Protein AF-A0A7X0J2Y6-F1 (afdb_monomer)

Radius of gyration: 24.92 Å; Cα contacts (8 Å, |Δi|>4): 1027; chains: 1; bounding box: 57×69×86 Å

Mean predicted aligned error: 6.23 Å

InterPro domains:
  IPR011990 Tetratricopeptide-like helical domain superfamily [SSF48452] (20-523)
  IPR041662 SusD-like 2 [PF12771] (30-466)

pLDDT: mean 92.29, std 13.32, range [32.62, 99.0]

Solvent-accessible surface area (backbone atoms only — not comparable to full-atom values): 27167 Å² total; per-residue (Å²): 135,73,72,65,61,59,56,56,54,56,56,60,62,69,68,72,72,74,69,81,86,70,76,82,84,83,74,85,51,93,87,52,73,96,63,63,55,38,47,72,52,40,40,63,29,50,54,23,55,36,46,15,46,57,63,22,25,65,47,41,12,18,61,49,38,58,25,20,33,56,48,56,72,35,52,39,23,11,49,42,79,67,86,97,39,58,75,66,19,39,43,55,44,22,37,59,56,40,38,38,59,51,40,54,49,28,37,59,40,17,63,79,68,67,38,32,45,60,41,10,50,41,26,35,54,49,18,52,33,40,49,57,45,37,69,37,42,25,56,46,62,56,90,62,52,83,48,86,91,66,75,68,60,62,65,36,57,42,70,57,44,56,53,46,23,54,52,26,29,54,51,13,48,52,27,34,51,48,34,30,70,72,72,73,44,58,61,37,76,69,48,32,71,18,34,55,59,59,54,19,32,46,62,48,52,47,15,50,36,24,44,51,51,20,50,60,44,51,55,29,62,48,27,89,82,47,50,42,67,56,20,37,52,22,34,76,57,23,50,89,41,56,76,47,33,44,31,30,58,9,70,39,84,47,58,94,42,26,19,62,66,3,45,57,53,62,70,49,82,70,37,25,44,8,32,47,49,48,33,54,35,21,28,22,51,62,63,68,42,95,59,82,35,79,80,54,32,78,56,36,78,48,68,46,36,50,14,77,75,66,51,75,57,38,21,55,37,23,61,8,39,90,35,66,88,40,80,51,62,20,61,23,31,56,44,61,48,58,76,88,57,82,55,58,61,91,55,90,37,41,62,68,21,20,29,23,13,37,35,60,76,49,48,30,22,56,42,23,32,52,31,12,51,30,24,44,77,71,65,40,34,65,62,10,40,54,24,36,53,50,13,54,52,38,31,50,48,43,68,17,18,46,33,36,36,91,36,62,48,38,83,70,59,71,57,48,73,64,53,52,51,53,32,61,76,26,76,74,34,72,90,46,41,90,70,58,48,70,31,60,47,52,50,54,39,45,64,60,28,68,86,58,32,22,64,58,46,36,46,54,38,51,57,55,68,64,41,54,84,45,47,58,72,65,67,89,44,67,62,30,76,56,38,75,88,44,65,57,48,35,46,64,74,32,29,76,63,35,74,69,56,24,45,72,43,38,50,75,75,47,59,76,45,81,42,41,32,38,46,77,43,64,51,49,38,101

Sequence (526 aa):
MKKIKYSLIAILALFSVSSCKKYIDVNTNPNAPTVADASTLLPPMQAGMARGVWYDSRYIGQYAQVWGSPAANNVWDQEGYSPGTDTNGEMWRTVYFSLGQNVNLMWQSALSKKAWDYVGVGHAMRAWGWQNGGDLYNNMVVKQAFEPGRLTFDYDSPDYVYAEVVKECQLALNYLNLAIQTDQLNVSTNLAKGDYIYYGDRTKWIKFVYAILAQNALHQSNKAAFSADNVKKYVDSSFVSNADNASVQCNGSQSGDSNFWGPSRNNLGSFRQSDYMVRLLDGRIFTGSAVQNTNLDPRLPYLLAASKDGVYRGVIGANGDPNSTNANTSIPYLFGAGITTNPAAGTPQKYIFNDNSRGILMTYAELQFFKAEALFKKGDLPGAYSAYINGISGSIDFVSNPPAGTALTGSQNNISAAARAAYLAGPCVRQSAAQLQLSDILQQKFISLFVWGSFEAWADERRYSYDPTIFQGFQVPSLYPDNAGKQVYLVRPRYNSEYIWNVPSLQAIGAMAPDYHTKKPWFILP

Nearest PDB structures (foldseek):
  4q69-assembly1_B  TM=8.162E-01  e=4.406E-15  Bacteroides thetaiotaomicron VPI-5482
  5fq4-assembly1_A  TM=7.726E-01  e=3.016E-14  Bacteroides thetaiotaomicron
  5fq6-assembly1_L  TM=7.464E-01  e=3.497E-14  Bacteroides thetaiotaomicron
  4puc-assembly1_A  TM=6.764E-01  e=3.016E-14  Bacteroides uniformis ATCC 8492
  3cgh-assembly1_A  TM=6.998E-01  e=2.683E-12  Bacteroides thetaiotaomicron VPI-5482

Foldseek 3Di:
DPVVVVVVVVVVVVPPPPDPPCPDPPPPPVPDPPADELLVLQQQLQVLLLQLLQQLLLLLCLLLQLWHFLAFPDQSLQLHDDPPALRNFSLVCSQQPSLFVSLVSSCVNCVVVVVLLSVLLSLLSNLLSLLLCCQFAVWDFDPCRPPPPDQATFTDGSVVSLVSSVVSLVSSLVSLVVNCVVPVDQADCSNLSRDQFQSRRSLLSNQSSLVSQLSSLLLLVQPPPRALVSNVVSLVSHDPALQSFGWGWAQLPACVRFDCLALRNPPQLRIFRAQLLQCLQQCCQLQVDPDGHNLQHLLDVQQAEAAQCRHADGHARNGRFPCLVPSRHTTPTRQHDGNPDRDDRPPDTGAQHHRFFTSGDGGSLLSLLSSLLSCVSVVVLQRNLVSLLVSLVRLVQCNLWGAGHSGSTHDNNSADPVSSVSNCVGSLHDPGSVPDDLLSSLSSSSNSCNPRNSSVSLSVCLLVVVPCVNSPPRDNDNHDVLLVPARFRHDQHRCVSPVPRHPVSCVVVPSPRSNNRRDHRPSSHD

Organism: NCBI:txid188932

Secondary structure (DSSP, 8-state):
--SHHHHHHHHHHTSS------SS-----TTS-SS--HHHHHHHHHHHHHHHHHHHHHHHHHHTTSEE-SSTT-TTTTT---TTS-TT-HHHHIIIIIIIHHHHHHHHHHHHTT-HHHHHHHHHHHHHHHHHHHHHHSSB--TTTT-TT--S-PPBPHHHHHHHHHHHHHHHHHHHHHHHHHH--SB-TTGGGT-TTTTTBHHHHHHHHHHHHHHHHHHTTTSTT--HHHHHHHHHTS-SSGGG-EEE----SSGGGS-TTSGGG--STT-EEBHHHHHHHTSHHHH--SS--TTS-TTHHHH----TTS----B-GGG--TTTT-TTTSPPPTTSS-SSSPPPTT---STT-STTB-EEEE-HHHHHHHHHHHHHHHT-HHHHHHHHHHHHHHHHHHHHS--BTTBSS-----S-HHHHHHHHTSTTS-SSGGG--HHHHHHHHHHHTTTTTHHHHHHHHHHTTT-TTTSTT----PPPGGGTTPPP--PPPPIIIIIHH-HHHHHHTTTTSTTGGGSPPGGG--

Structure (mmCIF, N/CA/C/O backbone):
data_AF-A0A7X0J2Y6-F1
#
_entry.id   AF-A0A7X0J2Y6-F1
#
loop_
_atom_site.group_PDB
_atom_site.id
_atom_site.type_symbol
_atom_site.label_atom_id
_atom_site.label_alt_id
_atom_site.label_comp_id
_atom_site.label_asym_id
_atom_site.label_entity_id
_atom_site.label_seq_id
_atom_site.pdbx_PDB_ins_code
_atom_site.Cartn_x
_atom_site.Cartn_y
_atom_site.Cartn_z
_atom_site.occupancy
_atom_site.B_iso_or_equiv
_atom_site.auth_seq_id
_atom_site.auth_comp_id
_atom_site.auth_asym_id
_atom_site.auth_atom_id
_atom_site.pdbx_PDB_model_num
ATOM 1 N N . MET A 1 1 ? 26.916 -46.377 60.639 1.00 52.78 1 MET A N 1
ATOM 2 C CA . MET A 1 1 ? 26.988 -45.257 59.661 1.00 52.78 1 MET A CA 1
ATOM 3 C C . MET A 1 1 ? 26.239 -45.498 58.330 1.00 52.78 1 MET A C 1
ATOM 5 O O . MET A 1 1 ? 26.521 -44.811 57.356 1.00 52.78 1 MET A O 1
ATOM 9 N N . LYS A 1 2 ? 25.246 -46.407 58.257 1.00 41.72 2 LYS A N 1
ATOM 10 C CA . LYS A 1 2 ? 24.391 -46.581 57.056 1.00 41.72 2 LYS A CA 1
ATOM 11 C C . LYS A 1 2 ? 22.951 -46.058 57.218 1.00 41.72 2 LYS A C 1
ATOM 13 O O . LYS A 1 2 ? 22.301 -45.816 56.216 1.00 41.72 2 LYS A O 1
ATOM 18 N N . LYS A 1 3 ? 22.475 -45.800 58.446 1.00 47.25 3 LYS A N 1
ATOM 19 C CA . LYS A 1 3 ? 21.105 -45.302 58.701 1.00 47.25 3 LYS A CA 1
ATOM 20 C C . LYS A 1 3 ? 20.959 -43.769 58.695 1.00 47.25 3 LYS A C 1
ATOM 22 O O . LYS A 1 3 ? 19.868 -43.281 58.461 1.00 47.25 3 LYS A O 1
ATOM 27 N N . ILE A 1 4 ? 22.054 -43.014 58.839 1.00 51.50 4 ILE A N 1
ATOM 28 C CA . ILE A 1 4 ? 22.049 -41.534 58.775 1.00 51.50 4 ILE A CA 1
ATOM 29 C C . ILE A 1 4 ? 21.986 -41.025 57.318 1.00 51.50 4 ILE A C 1
ATOM 31 O O . ILE A 1 4 ? 21.463 -39.947 57.055 1.00 51.50 4 ILE A O 1
ATOM 35 N N . LYS A 1 5 ? 22.443 -41.830 56.344 1.00 46.38 5 LYS A N 1
ATOM 36 C CA . LYS A 1 5 ? 22.439 -41.457 54.918 1.00 46.38 5 LYS A CA 1
ATOM 37 C C . LYS A 1 5 ? 21.033 -41.436 54.298 1.00 46.38 5 LYS A C 1
ATOM 39 O O . LYS A 1 5 ? 20.788 -40.628 53.413 1.00 46.38 5 LYS A O 1
ATOM 44 N N . TYR A 1 6 ? 20.104 -42.260 54.787 1.00 49.44 6 TYR A N 1
ATOM 45 C CA . TYR A 1 6 ? 18.726 -42.291 54.277 1.00 49.44 6 TYR A CA 1
ATOM 46 C C . TYR A 1 6 ? 17.844 -41.177 54.862 1.00 49.44 6 TYR A C 1
ATOM 48 O O . TYR A 1 6 ? 16.939 -40.701 54.184 1.00 49.44 6 TYR A O 1
ATOM 56 N N . SER A 1 7 ? 18.153 -40.693 56.069 1.00 51.97 7 SER A N 1
ATOM 57 C CA . SER A 1 7 ? 17.441 -39.564 56.681 1.00 51.97 7 SER A CA 1
ATOM 58 C C . SER A 1 7 ? 17.819 -38.216 56.054 1.00 51.97 7 SER A C 1
ATOM 60 O O . SER A 1 7 ? 16.954 -37.362 55.904 1.00 51.97 7 SER A O 1
ATOM 62 N N . LEU A 1 8 ? 19.070 -38.036 55.605 1.00 51.62 8 LEU A N 1
ATOM 63 C CA . LEU A 1 8 ? 19.476 -36.820 54.884 1.00 51.62 8 LEU A CA 1
ATOM 64 C C . LEU A 1 8 ? 18.914 -36.745 53.453 1.00 51.62 8 LEU A C 1
ATOM 66 O O . LEU A 1 8 ? 18.603 -35.654 52.989 1.00 51.62 8 LEU A O 1
ATOM 70 N N . ILE A 1 9 ? 18.729 -37.882 52.771 1.00 52.62 9 ILE A N 1
ATOM 71 C CA . ILE A 1 9 ? 18.155 -37.924 51.411 1.00 52.62 9 ILE A CA 1
ATOM 72 C C . ILE A 1 9 ? 16.632 -37.699 51.439 1.00 52.62 9 ILE A C 1
ATOM 74 O O . ILE A 1 9 ? 16.099 -37.028 50.558 1.00 52.62 9 ILE A O 1
ATOM 78 N N . ALA A 1 10 ? 15.934 -38.165 52.481 1.00 51.97 10 ALA A N 1
ATOM 79 C CA . ALA A 1 10 ? 14.503 -37.905 52.660 1.00 51.97 10 ALA A CA 1
ATOM 80 C C . ALA A 1 10 ? 14.198 -36.438 53.033 1.00 51.97 10 ALA A C 1
ATOM 82 O O . ALA A 1 10 ? 13.186 -35.895 52.599 1.00 51.97 10 ALA A O 1
ATOM 83 N N . ILE A 1 11 ? 15.089 -35.772 53.780 1.00 52.62 11 ILE A N 1
ATOM 84 C CA . ILE A 1 11 ? 14.939 -34.351 54.136 1.00 52.62 11 ILE A CA 1
ATOM 85 C C . ILE A 1 11 ? 15.273 -33.435 52.945 1.00 52.62 11 ILE A C 1
ATOM 87 O O . ILE A 1 11 ? 14.610 -32.417 52.769 1.00 52.62 11 ILE A O 1
ATOM 91 N N . LEU A 1 12 ? 16.209 -33.813 52.063 1.00 46.72 12 LEU A N 1
ATOM 92 C CA . LEU A 1 12 ? 16.490 -33.056 50.830 1.00 46.72 12 LEU A CA 1
ATOM 93 C C . LEU A 1 12 ? 15.358 -33.162 49.783 1.00 46.72 12 LEU A C 1
ATOM 95 O O . LEU A 1 12 ? 15.134 -32.227 49.015 1.00 46.72 12 LEU A O 1
ATOM 99 N N . ALA A 1 13 ? 14.612 -34.274 49.775 1.00 48.09 13 ALA A N 1
ATOM 100 C CA . ALA A 1 13 ? 13.458 -34.484 48.894 1.00 48.09 13 ALA A CA 1
ATOM 101 C C . ALA A 1 13 ? 12.186 -33.732 49.346 1.00 48.09 13 ALA A C 1
ATOM 103 O O . ALA A 1 13 ? 11.275 -33.525 48.550 1.00 48.09 13 ALA A O 1
ATOM 104 N N . LEU A 1 14 ? 12.126 -33.274 50.604 1.00 44.53 14 LEU A N 1
ATOM 105 C CA . LEU A 1 14 ? 10.998 -32.495 51.137 1.00 44.53 14 LEU A CA 1
ATOM 106 C C . LEU A 1 14 ? 11.099 -30.985 50.852 1.00 44.53 14 LEU A C 1
ATOM 108 O O . LEU A 1 14 ? 10.106 -30.277 50.992 1.00 44.53 14 LEU A O 1
ATOM 112 N N . PHE A 1 15 ? 12.254 -30.492 50.385 1.00 44.38 15 PHE A N 1
ATOM 113 C CA . PHE A 1 15 ? 12.441 -29.089 49.980 1.00 44.38 15 PHE A CA 1
ATOM 114 C C . PHE A 1 15 ? 12.341 -28.848 48.463 1.00 44.38 15 PHE A C 1
ATOM 116 O O . PHE A 1 15 ? 12.446 -27.708 48.021 1.00 44.38 15 PHE A O 1
ATOM 123 N N . SER A 1 16 ? 12.097 -29.884 47.652 1.00 42.03 16 SER A N 1
ATOM 124 C CA . SER A 1 16 ? 12.009 -29.778 46.181 1.00 42.03 16 SER A CA 1
ATOM 125 C C . SER A 1 16 ? 10.582 -29.588 45.640 1.00 42.03 16 SER A C 1
ATOM 127 O O . SER A 1 16 ? 10.378 -29.580 44.430 1.00 42.03 16 SER A O 1
ATOM 129 N N . VAL A 1 17 ? 9.593 -29.376 46.517 1.00 44.88 17 VAL A N 1
ATOM 130 C CA . VAL A 1 17 ? 8.183 -29.134 46.149 1.00 44.88 17 VAL A CA 1
ATOM 131 C C . VAL A 1 17 ? 7.677 -27.747 46.567 1.00 44.88 17 VAL A C 1
ATOM 133 O O . VAL A 1 17 ? 6.490 -27.562 46.824 1.00 44.88 17 VAL A O 1
ATOM 136 N N . SER A 1 18 ? 8.532 -26.718 46.551 1.00 41.94 18 SER A N 1
ATOM 137 C CA . SER A 1 18 ? 8.041 -25.359 46.284 1.00 41.94 18 SER A CA 1
ATOM 138 C C . SER A 1 18 ? 7.968 -25.162 44.770 1.00 41.94 18 SER A C 1
ATOM 140 O O . SER A 1 18 ? 8.819 -24.571 44.113 1.00 41.94 18 SER A O 1
ATOM 142 N N . SER A 1 19 ? 6.899 -25.715 44.197 1.00 35.47 19 SER A N 1
ATOM 143 C CA . SER A 1 19 ? 6.358 -25.241 42.928 1.00 35.47 19 SER A CA 1
ATOM 144 C C . SER A 1 19 ? 6.386 -23.712 42.940 1.00 35.47 19 SER A C 1
ATOM 146 O O . SER A 1 19 ? 5.869 -23.093 43.875 1.00 35.47 19 SER A O 1
ATOM 148 N N . CYS A 1 20 ? 7.000 -23.109 41.922 1.00 39.91 20 CYS A N 1
ATOM 149 C CA . CYS A 1 20 ? 6.904 -21.687 41.629 1.00 39.91 20 CYS A CA 1
ATOM 150 C C . CYS A 1 20 ? 5.439 -21.313 41.325 1.00 39.91 20 CYS A C 1
ATOM 152 O O . CYS A 1 20 ? 5.091 -20.981 40.199 1.00 39.91 20 CYS A O 1
ATOM 154 N N . LYS A 1 21 ? 4.571 -21.313 42.343 1.00 35.03 21 LYS A N 1
ATOM 155 C CA . LYS A 1 21 ? 3.241 -20.686 42.345 1.00 35.03 21 LYS A CA 1
ATOM 156 C C . LYS A 1 21 ? 3.339 -19.174 42.583 1.00 35.03 21 LYS A C 1
ATOM 158 O O . LYS A 1 21 ? 2.494 -18.577 43.235 1.00 35.03 21 LYS A O 1
ATOM 163 N N . LYS A 1 22 ? 4.394 -18.551 42.061 1.00 32.62 22 LYS A N 1
ATOM 164 C CA . LYS A 1 22 ? 4.496 -17.100 41.882 1.00 32.62 22 LYS A CA 1
ATOM 165 C C . LYS A 1 22 ? 4.815 -16.831 40.419 1.00 32.62 22 LYS A C 1
ATOM 167 O O . LYS A 1 22 ? 5.861 -16.290 40.079 1.00 32.62 22 LYS A O 1
ATOM 172 N N . TYR A 1 23 ? 3.917 -17.275 39.547 1.00 37.62 23 TYR A N 1
ATOM 173 C CA . TYR A 1 23 ? 3.853 -16.741 38.199 1.00 37.62 23 TYR A CA 1
ATOM 174 C C . TYR A 1 23 ? 3.251 -15.337 38.327 1.00 37.62 23 TYR A C 1
ATOM 176 O O . TYR A 1 23 ? 2.065 -15.207 38.591 1.00 37.62 23 TYR A O 1
ATOM 184 N N . ILE A 1 24 ? 4.121 -14.322 38.272 1.00 37.56 24 ILE A N 1
ATOM 185 C CA . ILE A 1 24 ? 3.832 -12.903 37.998 1.00 37.56 24 ILE A CA 1
ATOM 186 C C . ILE A 1 24 ? 2.554 -12.377 38.675 1.00 37.56 24 ILE A C 1
ATOM 188 O O . ILE A 1 24 ? 1.547 -12.118 38.032 1.00 37.56 24 ILE A O 1
ATOM 192 N N . ASP A 1 25 ? 2.642 -12.147 39.982 1.00 38.62 25 ASP A N 1
ATOM 193 C CA . ASP A 1 25 ? 1.715 -11.274 40.720 1.00 38.62 25 ASP A CA 1
ATOM 194 C C . ASP A 1 25 ? 2.497 -10.049 41.237 1.00 38.62 25 ASP A C 1
ATOM 196 O O . ASP A 1 25 ? 2.452 -9.666 42.402 1.00 38.62 25 ASP A O 1
ATOM 200 N N . VAL A 1 26 ? 3.358 -9.501 40.366 1.00 40.06 26 VAL A N 1
ATOM 201 C CA . VAL A 1 26 ? 4.330 -8.434 40.685 1.00 40.06 26 VAL A CA 1
ATOM 202 C C . VAL A 1 26 ? 4.000 -7.144 39.931 1.00 40.06 26 VAL A C 1
ATOM 204 O O . VAL A 1 26 ? 4.897 -6.388 39.583 1.00 40.06 26 VAL A O 1
ATOM 207 N N . ASN A 1 27 ? 2.727 -6.875 39.618 1.00 43.22 27 ASN A N 1
ATOM 208 C CA . ASN A 1 27 ? 2.397 -5.601 38.969 1.00 43.22 27 ASN A CA 1
ATOM 209 C C . ASN A 1 27 ? 1.016 -5.008 39.271 1.00 43.22 27 ASN A C 1
ATOM 211 O O . ASN A 1 27 ? 0.510 -4.206 38.492 1.00 43.22 27 ASN A O 1
ATOM 215 N N . THR A 1 28 ? 0.429 -5.290 40.432 1.00 40.78 28 THR A N 1
ATOM 216 C CA . THR A 1 28 ? -0.549 -4.361 41.020 1.00 40.78 28 THR A CA 1
ATOM 217 C C . THR A 1 28 ? 0.212 -3.258 41.749 1.00 40.78 28 THR A C 1
ATOM 219 O O . THR A 1 28 ? 0.339 -3.245 42.969 1.00 40.78 28 THR A O 1
ATOM 222 N N . ASN A 1 29 ? 0.782 -2.331 40.972 1.00 40.91 29 ASN A N 1
ATOM 223 C CA . ASN A 1 29 ? 1.292 -1.073 41.506 1.00 40.91 29 ASN A CA 1
ATOM 224 C C . ASN A 1 29 ? 0.098 -0.307 42.119 1.00 40.91 29 ASN A C 1
ATOM 226 O O . ASN A 1 29 ? -0.796 0.075 41.363 1.00 40.91 29 ASN A O 1
ATOM 230 N N . PRO A 1 30 ? 0.064 -0.051 43.442 1.00 45.06 30 PRO A N 1
ATOM 231 C CA . PRO A 1 30 ? -1.056 0.637 44.094 1.00 45.06 30 PRO A CA 1
ATOM 232 C C . PRO A 1 30 ? -1.270 2.073 43.588 1.00 45.06 30 PRO A C 1
ATOM 234 O O . PRO A 1 30 ? -2.319 2.659 43.837 1.00 45.06 30 PRO A O 1
ATOM 237 N N . ASN A 1 31 ? -0.280 2.629 42.877 1.00 46.75 31 ASN A N 1
ATOM 238 C CA . ASN A 1 31 ? -0.288 3.975 42.308 1.00 46.75 31 ASN A CA 1
ATOM 239 C C . ASN A 1 31 ? -0.466 3.991 40.776 1.00 46.75 31 ASN A C 1
ATOM 241 O O . ASN A 1 31 ? -0.465 5.070 40.183 1.00 46.75 31 ASN A O 1
ATOM 245 N N . ALA A 1 32 ? -0.590 2.834 40.115 1.00 38.78 32 ALA A N 1
ATOM 246 C CA . ALA A 1 32 ? -0.918 2.773 38.691 1.00 38.78 32 ALA A CA 1
ATOM 247 C C . ALA A 1 32 ? -2.442 2.660 38.517 1.00 38.78 32 ALA A C 1
ATOM 249 O O . ALA A 1 32 ? -3.075 1.902 39.255 1.00 38.78 32 ALA A O 1
ATOM 250 N N . PRO A 1 33 ? -3.056 3.360 37.545 1.00 45.88 33 PRO A N 1
ATOM 251 C CA . PRO A 1 33 ? -4.452 3.121 37.204 1.00 45.88 33 PRO A CA 1
ATOM 252 C C . PRO A 1 33 ? -4.642 1.632 36.897 1.00 45.88 33 PRO A C 1
ATOM 254 O O . PRO A 1 33 ? -3.936 1.082 36.053 1.00 45.88 33 PRO A O 1
ATOM 257 N N . THR A 1 34 ? -5.597 0.977 37.556 1.00 58.34 34 THR A N 1
ATOM 258 C CA . THR A 1 34 ? -5.927 -0.438 37.307 1.00 58.34 34 THR A CA 1
ATOM 259 C C . THR A 1 34 ? -6.457 -0.680 35.887 1.00 58.34 34 THR A C 1
ATOM 261 O O . THR A 1 34 ? -6.476 -1.818 35.427 1.00 58.34 34 THR A O 1
ATOM 264 N N . VAL A 1 35 ? -6.836 0.389 35.174 1.00 63.00 35 VAL A N 1
ATOM 265 C CA . VAL A 1 35 ? -7.215 0.403 33.757 1.00 63.00 35 VAL A CA 1
ATOM 266 C C . VAL A 1 35 ? -6.505 1.574 33.074 1.00 63.00 35 VAL A C 1
ATOM 268 O O . VAL A 1 35 ? -6.701 2.729 33.458 1.00 63.00 35 VAL A O 1
ATOM 271 N N . ALA A 1 36 ? -5.685 1.291 32.059 1.00 77.00 36 ALA A N 1
ATOM 272 C CA . ALA A 1 36 ? -5.058 2.331 31.248 1.00 77.00 36 ALA A CA 1
ATOM 273 C C . ALA A 1 36 ? -6.122 3.147 30.487 1.00 77.00 36 ALA A C 1
ATOM 275 O O . ALA A 1 36 ? -7.153 2.625 30.047 1.00 77.00 36 ALA A O 1
ATOM 276 N N . ASP A 1 37 ? -5.901 4.453 30.352 1.00 86.25 37 ASP A N 1
ATOM 277 C CA . ASP A 1 37 ? -6.816 5.309 29.604 1.00 86.25 37 ASP A CA 1
ATOM 278 C C . ASP A 1 37 ? -6.745 5.002 28.099 1.00 86.25 37 ASP A C 1
ATOM 280 O O . ASP A 1 37 ? -5.675 4.724 27.560 1.00 86.25 37 ASP A O 1
ATOM 284 N N . ALA A 1 38 ? -7.879 5.062 27.398 1.00 89.12 38 ALA A N 1
ATOM 285 C CA . ALA A 1 38 ? -7.908 4.804 25.959 1.00 89.12 38 ALA A CA 1
ATOM 286 C C . ALA A 1 38 ? -6.964 5.743 25.176 1.00 89.12 38 ALA A C 1
ATOM 288 O O . ALA A 1 38 ? -6.303 5.304 24.233 1.00 89.12 38 ALA A O 1
ATOM 289 N N . SER A 1 39 ? -6.822 6.999 25.621 1.00 90.75 39 SER A N 1
ATOM 290 C CA . SER A 1 39 ? -5.925 7.981 25.000 1.00 90.75 39 SER A CA 1
ATOM 291 C C . SER A 1 39 ? -4.442 7.638 25.133 1.00 90.75 39 SER A C 1
ATOM 293 O O . SER A 1 39 ? -3.657 8.037 24.277 1.00 90.75 39 SER A O 1
ATOM 295 N N . THR A 1 40 ? -4.041 6.874 26.155 1.00 92.38 40 THR A N 1
ATOM 296 C CA . THR A 1 40 ? -2.641 6.457 26.333 1.00 92.38 40 THR A CA 1
ATOM 297 C C . THR A 1 40 ? -2.325 5.151 25.609 1.00 92.38 40 THR A C 1
ATOM 299 O O . THR A 1 40 ? -1.171 4.912 25.254 1.00 92.38 40 THR A O 1
ATOM 302 N N . LEU A 1 41 ? -3.339 4.320 25.354 1.00 94.31 41 LEU A N 1
ATOM 303 C CA . LEU A 1 41 ? -3.197 3.067 24.611 1.00 94.31 41 LEU A CA 1
ATOM 304 C C . LEU A 1 41 ? -3.148 3.281 23.093 1.00 94.31 41 LEU A C 1
ATOM 306 O O . LEU A 1 41 ? -2.472 2.522 22.401 1.00 94.31 41 LEU A O 1
ATOM 310 N N . LEU A 1 42 ? -3.836 4.297 22.563 1.00 96.88 42 LEU A N 1
ATOM 311 C CA . LEU A 1 42 ? -3.956 4.504 21.116 1.00 96.88 42 LEU A CA 1
ATOM 312 C C . LEU A 1 42 ? -2.618 4.810 20.401 1.00 96.88 42 LEU A C 1
ATOM 314 O O . LEU A 1 42 ? -2.320 4.113 19.423 1.00 96.88 42 LEU A O 1
ATOM 318 N N . PRO A 1 43 ? -1.767 5.751 20.868 1.00 95.88 43 PRO A N 1
ATOM 319 C CA . PRO A 1 43 ? -0.520 6.086 20.177 1.00 95.88 43 PRO A CA 1
ATOM 320 C C . PRO A 1 43 ? 0.421 4.903 19.893 1.00 95.88 43 PRO A C 1
ATOM 322 O O . PRO A 1 43 ? 0.831 4.740 18.739 1.00 95.88 43 PRO A O 1
ATOM 325 N N . PRO A 1 44 ? 0.781 4.041 20.873 1.00 95.12 44 PRO A N 1
ATOM 326 C CA . PRO A 1 44 ? 1.680 2.921 20.598 1.00 95.12 44 PRO A CA 1
ATOM 327 C C . PRO A 1 44 ? 1.061 1.881 19.654 1.00 95.12 44 PRO A C 1
ATOM 329 O O . PRO A 1 44 ? 1.796 1.244 18.898 1.00 95.12 44 PRO A O 1
ATOM 332 N N . MET A 1 45 ? -0.269 1.724 19.637 1.00 97.56 45 MET A N 1
ATOM 333 C CA . MET A 1 45 ? -0.939 0.844 18.676 1.00 97.56 45 MET A CA 1
ATOM 334 C C . MET A 1 45 ? -0.840 1.387 17.244 1.00 97.56 45 MET A C 1
ATOM 336 O O . MET A 1 45 ? -0.516 0.629 16.330 1.00 97.56 45 MET A O 1
ATOM 340 N N . GLN A 1 46 ? -1.039 2.694 17.045 1.00 97.81 46 GLN A N 1
ATOM 341 C CA . GLN A 1 46 ? -0.878 3.343 15.737 1.00 97.81 46 GLN A CA 1
ATOM 342 C C . GLN A 1 46 ? 0.577 3.293 15.251 1.00 97.81 46 GLN A C 1
ATOM 344 O O . GLN A 1 46 ? 0.833 2.939 14.100 1.00 97.81 46 GLN A O 1
ATOM 349 N N . ALA A 1 47 ? 1.549 3.540 16.136 1.00 95.88 47 ALA A N 1
ATOM 350 C CA . ALA A 1 47 ? 2.965 3.322 15.829 1.00 95.88 47 ALA A CA 1
ATOM 351 C C . ALA A 1 47 ? 3.246 1.856 15.445 1.00 95.88 47 ALA A C 1
ATOM 353 O O . ALA A 1 47 ? 4.044 1.582 14.547 1.00 95.88 47 ALA A O 1
ATOM 354 N N . GLY A 1 48 ? 2.549 0.911 16.085 1.00 96.25 48 GLY A N 1
ATOM 355 C CA . GLY A 1 48 ? 2.554 -0.506 15.737 1.00 96.25 48 GLY A CA 1
ATOM 356 C C . GLY A 1 48 ? 2.092 -0.784 14.305 1.00 96.25 48 GLY A C 1
ATOM 357 O O . GLY A 1 48 ? 2.749 -1.565 13.623 1.00 96.25 48 GLY A O 1
ATOM 358 N N . MET A 1 49 ? 1.030 -0.121 13.828 1.00 98.00 49 MET A N 1
ATOM 359 C CA . MET A 1 49 ? 0.541 -0.266 12.447 1.00 98.00 49 MET A CA 1
ATOM 360 C C . MET A 1 49 ? 1.626 0.101 11.429 1.00 98.00 49 MET A C 1
ATOM 362 O O . MET A 1 49 ? 1.981 -0.714 10.578 1.00 98.00 49 MET A O 1
ATOM 366 N N . ALA A 1 50 ? 2.218 1.293 11.564 1.00 96.06 50 ALA A N 1
ATOM 367 C CA . ALA A 1 50 ? 3.302 1.726 10.684 1.00 96.06 50 ALA A CA 1
ATOM 368 C C . ALA A 1 50 ? 4.506 0.777 10.774 1.00 96.06 50 ALA A C 1
ATOM 370 O O . ALA A 1 50 ? 5.075 0.387 9.757 1.00 96.06 50 ALA A O 1
ATOM 371 N N . ARG A 1 51 ? 4.851 0.325 11.987 1.00 94.62 51 ARG A N 1
ATOM 372 C CA . ARG A 1 51 ? 5.943 -0.628 12.213 1.00 94.62 51 ARG A CA 1
ATOM 373 C C . ARG A 1 51 ? 5.745 -1.956 11.480 1.00 94.62 51 ARG A C 1
ATOM 375 O O . ARG A 1 51 ? 6.718 -2.440 10.907 1.00 94.62 51 ARG A O 1
ATOM 382 N N . GLY A 1 52 ? 4.533 -2.509 11.476 1.00 95.38 52 GLY A N 1
ATOM 383 C CA . GLY A 1 52 ? 4.205 -3.729 10.734 1.00 95.38 52 GLY A CA 1
ATOM 384 C C . GLY A 1 52 ? 4.491 -3.593 9.241 1.00 95.38 52 GLY A C 1
ATOM 385 O O . GLY A 1 52 ? 5.186 -4.431 8.674 1.00 95.38 52 GLY A O 1
ATOM 386 N N . VAL A 1 53 ? 4.026 -2.498 8.631 1.00 96.12 53 VAL A N 1
ATOM 387 C CA . VAL A 1 53 ? 4.276 -2.200 7.210 1.00 96.12 53 VAL A CA 1
ATOM 388 C C . VAL A 1 53 ? 5.773 -2.042 6.958 1.00 96.12 53 VAL A C 1
ATOM 390 O O . VAL A 1 53 ? 6.341 -2.714 6.107 1.00 96.12 53 VAL A O 1
ATOM 393 N N . TRP A 1 54 ? 6.439 -1.194 7.738 1.00 94.62 54 TRP A N 1
ATOM 394 C CA . TRP A 1 54 ? 7.837 -0.830 7.533 1.00 94.62 54 TRP A CA 1
ATOM 395 C C . TRP A 1 54 ? 8.827 -1.995 7.583 1.00 94.62 54 TRP A C 1
ATOM 397 O O . TRP A 1 54 ? 9.754 -2.065 6.774 1.00 94.62 54 TRP A O 1
ATOM 407 N N . TYR A 1 55 ? 8.692 -2.873 8.577 1.00 95.06 55 TYR A N 1
ATOM 408 C CA . TYR A 1 55 ? 9.670 -3.938 8.795 1.00 95.06 55 TYR A CA 1
ATOM 409 C C . TYR A 1 55 ? 9.602 -5.004 7.713 1.00 95.06 55 TYR A C 1
ATOM 411 O O . TYR A 1 55 ? 10.661 -5.440 7.247 1.00 95.06 55 TYR A O 1
ATOM 419 N N . ASP A 1 56 ? 8.386 -5.395 7.347 1.00 96.38 56 ASP A N 1
ATOM 420 C CA . ASP A 1 56 ? 8.120 -6.488 6.422 1.00 96.38 56 ASP A CA 1
ATOM 421 C C . ASP A 1 56 ? 8.139 -5.996 4.965 1.00 96.38 56 ASP A C 1
ATOM 423 O O . ASP A 1 56 ? 8.512 -6.755 4.069 1.00 96.38 56 ASP A O 1
ATOM 427 N N . SER A 1 57 ? 7.882 -4.701 4.703 1.00 95.56 57 SER A N 1
ATOM 428 C CA . SER A 1 57 ? 7.980 -4.146 3.342 1.00 95.56 57 SER A CA 1
ATOM 429 C C . SER A 1 57 ? 9.388 -4.258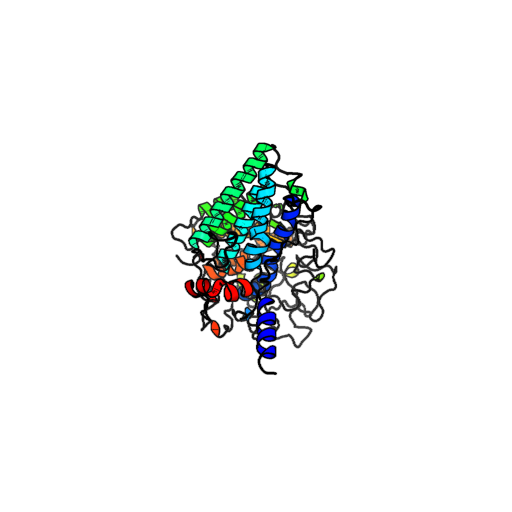 2.778 1.00 95.56 57 SER A C 1
ATOM 431 O O . SER A 1 57 ? 9.535 -4.386 1.567 1.00 95.56 57 SER A O 1
ATOM 433 N N . ARG A 1 58 ? 10.424 -4.280 3.629 1.00 94.25 58 ARG A N 1
ATOM 434 C CA . ARG A 1 58 ? 11.807 -4.563 3.215 1.00 94.25 58 ARG A CA 1
ATOM 435 C C . ARG A 1 58 ? 11.911 -5.862 2.428 1.00 94.25 58 ARG A C 1
ATOM 437 O O . ARG A 1 58 ? 12.558 -5.863 1.394 1.00 94.25 58 ARG A O 1
ATOM 444 N N . TYR A 1 59 ? 11.254 -6.919 2.895 1.00 96.00 59 TYR A N 1
ATOM 445 C CA . TYR A 1 59 ? 11.328 -8.254 2.304 1.00 96.00 59 TYR A CA 1
ATOM 446 C C . TYR A 1 59 ? 10.281 -8.437 1.208 1.00 96.00 59 TYR A C 1
ATOM 448 O O . TYR A 1 59 ? 10.598 -8.870 0.106 1.00 96.00 59 TYR A O 1
ATOM 456 N N . ILE A 1 60 ? 9.041 -8.017 1.464 1.00 97.75 60 ILE A N 1
ATOM 457 C CA . ILE A 1 60 ? 7.955 -8.104 0.479 1.00 97.75 60 ILE A CA 1
ATOM 458 C C . ILE A 1 60 ? 8.227 -7.192 -0.727 1.00 97.75 60 ILE A C 1
ATOM 460 O O . ILE A 1 60 ? 7.893 -7.534 -1.853 1.00 97.75 60 ILE A O 1
ATOM 464 N N . GLY A 1 61 ? 8.904 -6.060 -0.524 1.00 97.00 61 GLY A N 1
ATOM 465 C CA . GLY A 1 61 ? 9.351 -5.183 -1.605 1.00 97.00 61 GLY A CA 1
ATOM 466 C C . GLY A 1 61 ? 10.424 -5.805 -2.499 1.00 97.00 61 GLY A C 1
ATOM 467 O O . GLY A 1 61 ? 10.562 -5.360 -3.633 1.00 97.00 61 GLY A O 1
ATOM 468 N N . GLN A 1 62 ? 11.143 -6.831 -2.030 1.00 97.69 62 GLN A N 1
ATOM 469 C CA . GLN A 1 62 ? 12.041 -7.631 -2.871 1.00 97.69 62 GLN A CA 1
ATOM 470 C C . GLN A 1 62 ? 11.253 -8.625 -3.725 1.00 97.69 62 GLN A C 1
ATOM 472 O O . GLN A 1 62 ? 11.499 -8.707 -4.925 1.00 97.69 62 GLN A O 1
ATOM 477 N N . TYR A 1 63 ? 10.244 -9.294 -3.147 1.00 97.50 63 TYR A N 1
ATOM 478 C CA . TYR A 1 63 ? 9.323 -10.144 -3.915 1.00 97.50 63 TYR A CA 1
ATOM 479 C C . TYR A 1 63 ? 8.641 -9.359 -5.037 1.00 97.50 63 TYR A C 1
ATOM 481 O O . TYR A 1 63 ? 8.670 -9.781 -6.188 1.00 97.50 63 TYR A O 1
ATOM 489 N N . ALA A 1 64 ? 8.102 -8.184 -4.702 1.00 97.38 64 ALA A N 1
ATOM 490 C CA . ALA A 1 64 ? 7.411 -7.319 -5.651 1.00 97.38 64 ALA A CA 1
ATOM 491 C C . ALA A 1 64 ? 8.335 -6.465 -6.523 1.00 97.38 64 ALA A C 1
ATOM 493 O O . ALA A 1 64 ? 7.871 -5.631 -7.287 1.00 97.38 64 ALA A O 1
ATOM 494 N N . GLN A 1 65 ? 9.658 -6.594 -6.386 1.00 96.81 65 GLN A N 1
ATOM 495 C CA . GLN A 1 65 ? 10.629 -5.789 -7.136 1.00 96.81 65 GLN A CA 1
ATOM 496 C C . GLN A 1 65 ? 10.383 -4.275 -7.036 1.00 96.81 65 GLN A C 1
ATOM 498 O O . GLN A 1 65 ? 10.604 -3.527 -7.988 1.00 96.81 65 GLN A O 1
ATOM 503 N N . VAL A 1 66 ? 9.959 -3.793 -5.868 1.00 96.62 66 VAL A N 1
ATOM 504 C CA . VAL A 1 66 ? 9.980 -2.364 -5.508 1.00 96.62 66 VAL A CA 1
ATOM 505 C C . VAL A 1 66 ? 11.436 -1.917 -5.318 1.00 96.62 66 VAL A C 1
ATOM 507 O O . VAL A 1 66 ? 11.843 -0.836 -5.745 1.00 96.62 66 VAL A O 1
ATOM 510 N N . TRP A 1 67 ? 12.241 -2.786 -4.712 1.00 96.19 67 TRP A N 1
ATOM 511 C CA . TRP A 1 67 ? 13.680 -2.651 -4.502 1.00 96.19 67 TRP A CA 1
ATOM 512 C C . TRP A 1 67 ? 14.322 -4.039 -4.450 1.00 96.19 67 TRP A C 1
ATOM 514 O O . TRP A 1 67 ? 13.622 -5.043 -4.476 1.00 96.19 67 TRP A O 1
ATOM 524 N N . GLY A 1 68 ? 15.643 -4.105 -4.335 1.00 96.38 68 GLY A N 1
ATOM 525 C CA . GLY A 1 68 ? 16.363 -5.358 -4.118 1.00 96.38 68 GLY A CA 1
ATOM 526 C C . GLY A 1 68 ? 17.668 -5.162 -3.356 1.00 96.38 68 GLY A C 1
ATOM 527 O O . GLY A 1 68 ? 18.020 -4.046 -2.950 1.00 96.38 68 GLY A O 1
ATOM 528 N N . SER A 1 69 ? 18.399 -6.253 -3.162 1.00 95.81 69 SER A N 1
ATOM 529 C CA . SER A 1 69 ? 19.720 -6.241 -2.546 1.00 95.81 69 SER A CA 1
ATOM 530 C C . SER A 1 69 ? 20.803 -5.845 -3.556 1.00 95.81 69 SER A C 1
ATOM 532 O O . SER A 1 69 ? 20.737 -6.238 -4.718 1.00 95.81 69 SER A O 1
ATOM 534 N N . PRO A 1 70 ? 21.861 -5.123 -3.142 1.00 94.06 70 PRO A N 1
ATOM 535 C CA . PRO A 1 70 ? 23.059 -4.978 -3.964 1.00 94.06 70 PRO A CA 1
ATOM 536 C C . PRO A 1 70 ? 23.887 -6.275 -4.032 1.00 94.06 70 PRO A C 1
ATOM 538 O O . PRO A 1 70 ? 24.802 -6.361 -4.847 1.00 94.06 70 PRO A O 1
ATOM 541 N N . ALA A 1 71 ? 23.600 -7.272 -3.186 1.00 94.81 71 ALA A N 1
ATOM 542 C CA . ALA A 1 71 ? 24.286 -8.559 -3.180 1.00 94.81 71 ALA A CA 1
ATOM 543 C C . ALA A 1 71 ? 23.531 -9.594 -4.024 1.00 94.81 71 ALA A C 1
ATOM 545 O O . ALA A 1 71 ? 22.312 -9.716 -3.924 1.00 94.81 71 ALA A O 1
ATOM 546 N N . ALA A 1 72 ? 24.269 -10.372 -4.817 1.00 95.50 72 ALA A N 1
ATOM 547 C CA . ALA A 1 72 ? 23.701 -11.482 -5.573 1.00 95.50 72 ALA A CA 1
ATOM 548 C C . ALA A 1 72 ? 23.238 -12.625 -4.651 1.00 95.50 72 ALA A C 1
ATOM 550 O O . ALA A 1 72 ? 23.771 -12.808 -3.554 1.00 95.50 72 ALA A O 1
ATOM 551 N N . ASN A 1 73 ? 22.286 -13.429 -5.129 1.00 96.12 73 ASN A N 1
ATOM 552 C CA . ASN A 1 73 ? 21.709 -14.583 -4.429 1.00 96.12 73 ASN A CA 1
ATOM 553 C C . ASN A 1 73 ? 21.133 -14.236 -3.044 1.00 96.12 73 ASN A C 1
ATOM 555 O O . ASN A 1 73 ? 21.171 -15.045 -2.116 1.00 96.12 73 ASN A O 1
ATOM 559 N N . ASN A 1 74 ? 20.621 -13.014 -2.878 1.00 97.25 74 ASN A N 1
ATOM 560 C CA . ASN A 1 74 ? 19.884 -12.652 -1.678 1.00 97.25 74 ASN A CA 1
ATOM 561 C C . ASN A 1 74 ? 18.597 -13.485 -1.591 1.00 97.25 74 ASN A C 1
ATOM 563 O O . ASN A 1 74 ? 17.809 -13.510 -2.530 1.00 97.25 74 ASN A O 1
ATOM 567 N N . VAL A 1 75 ? 18.363 -14.124 -0.442 1.00 97.44 75 VAL A N 1
ATOM 568 C CA . VAL A 1 75 ? 17.247 -15.065 -0.255 1.00 97.44 75 VAL A CA 1
ATOM 569 C C . VAL A 1 75 ? 15.872 -14.473 -0.586 1.00 97.44 75 VAL A C 1
ATOM 571 O O . VAL A 1 75 ? 15.022 -15.174 -1.123 1.00 97.44 75 VAL A O 1
ATOM 574 N N . TRP A 1 76 ? 15.647 -13.188 -0.306 1.00 97.44 76 TRP A N 1
ATOM 575 C CA . TRP A 1 76 ? 14.360 -12.533 -0.544 1.00 97.44 76 TRP A CA 1
ATOM 576 C C . TRP A 1 76 ? 14.216 -12.073 -1.997 1.00 97.44 76 TRP A C 1
ATOM 578 O O . TRP A 1 76 ? 13.128 -12.179 -2.550 1.00 97.44 76 TRP A O 1
ATOM 588 N N . ASP A 1 77 ? 15.312 -11.669 -2.651 1.00 97.81 77 ASP A N 1
ATOM 589 C CA . ASP A 1 77 ? 15.322 -11.431 -4.105 1.00 97.81 77 ASP A CA 1
ATOM 590 C C . ASP A 1 77 ? 15.165 -12.732 -4.915 1.00 97.81 77 ASP A C 1
ATOM 592 O O . ASP A 1 77 ? 14.834 -12.690 -6.096 1.00 97.81 77 ASP A O 1
ATOM 596 N N . GLN A 1 78 ? 15.398 -13.888 -4.285 1.00 97.94 78 GLN A N 1
ATOM 597 C CA . GLN A 1 78 ? 15.111 -15.223 -4.819 1.00 97.94 78 GLN A CA 1
ATOM 598 C C . GLN A 1 78 ? 13.706 -15.728 -4.452 1.00 97.94 78 GLN A C 1
ATOM 600 O O . GLN A 1 78 ? 13.425 -16.918 -4.595 1.00 97.94 78 GLN A O 1
ATOM 605 N N . GLU A 1 79 ? 12.825 -14.862 -3.938 1.00 97.69 79 GLU A N 1
ATOM 606 C CA . GLU A 1 79 ? 11.474 -15.238 -3.501 1.00 97.69 79 GLU A CA 1
ATOM 607 C C . GLU A 1 79 ? 11.456 -16.344 -2.412 1.00 97.69 79 GLU A C 1
ATOM 609 O O . GLU A 1 79 ? 10.519 -17.140 -2.314 1.00 97.69 79 GLU A O 1
ATOM 614 N N . GLY A 1 80 ? 12.513 -16.430 -1.598 1.00 97.31 80 GLY A N 1
ATOM 615 C CA . GLY A 1 80 ? 12.679 -17.409 -0.519 1.00 97.31 80 GLY A CA 1
ATOM 616 C C . GLY A 1 80 ? 12.260 -16.888 0.857 1.00 97.31 80 GLY A C 1
ATOM 617 O O . GLY A 1 80 ? 11.609 -15.856 0.980 1.00 97.31 80 GLY A O 1
ATOM 618 N N . TYR A 1 81 ? 12.660 -17.589 1.919 1.00 96.44 81 TYR A N 1
ATOM 619 C CA . TYR A 1 81 ? 12.416 -17.207 3.317 1.00 96.44 81 TYR A CA 1
ATOM 620 C C . TYR A 1 81 ? 13.633 -17.541 4.193 1.00 96.44 81 TYR A C 1
ATOM 622 O O . TYR A 1 81 ? 14.519 -18.278 3.772 1.00 96.44 81 TYR A O 1
ATOM 630 N N . SER A 1 82 ? 13.677 -17.020 5.425 1.00 95.00 82 SER A N 1
ATOM 631 C CA . SER A 1 82 ? 14.750 -17.310 6.391 1.00 95.00 82 SER A CA 1
ATOM 632 C C . SER A 1 82 ? 14.262 -18.251 7.507 1.00 95.00 82 SER A C 1
ATOM 634 O O . SER A 1 82 ? 13.585 -17.780 8.432 1.00 95.00 82 SER A O 1
ATOM 636 N N . PRO A 1 83 ? 14.599 -19.558 7.472 1.00 92.31 83 PRO A N 1
ATOM 637 C CA . PRO A 1 83 ? 14.165 -20.530 8.476 1.00 92.31 83 PRO A CA 1
ATOM 638 C C . PRO A 1 83 ? 14.638 -20.168 9.887 1.00 92.31 83 PRO A C 1
ATOM 640 O O . PRO A 1 83 ? 15.735 -19.646 10.064 1.00 92.31 83 PRO A O 1
ATOM 643 N N . GLY A 1 84 ? 13.832 -20.473 10.907 1.00 93.31 84 GLY A N 1
ATOM 644 C CA . GLY A 1 84 ? 14.240 -20.282 12.303 1.00 93.31 84 GLY A CA 1
ATOM 645 C C . GLY A 1 84 ? 14.254 -18.831 12.796 1.00 93.31 84 GLY A C 1
ATOM 646 O O . GLY A 1 84 ? 14.824 -18.562 13.852 1.00 93.31 84 GLY A O 1
ATOM 647 N N . THR A 1 85 ? 13.678 -17.883 12.046 1.00 94.56 85 THR A N 1
ATOM 648 C CA . THR A 1 85 ? 13.743 -16.447 12.367 1.00 94.56 85 THR A CA 1
ATOM 649 C C . THR A 1 85 ? 12.379 -15.766 12.302 1.00 94.56 85 THR A C 1
ATOM 651 O O . THR A 1 85 ? 11.505 -16.184 11.551 1.00 94.56 85 THR A O 1
ATOM 654 N N . ASP A 1 86 ? 12.223 -14.660 13.033 1.00 94.06 86 ASP A N 1
ATOM 655 C CA . ASP A 1 86 ? 11.044 -13.778 12.954 1.00 94.06 86 ASP A CA 1
ATOM 656 C C . ASP A 1 86 ? 11.127 -12.766 11.792 1.00 94.06 86 ASP A C 1
ATOM 658 O O . ASP A 1 86 ? 10.357 -11.806 11.731 1.00 94.06 86 ASP A O 1
ATOM 662 N N . THR A 1 87 ? 12.083 -12.944 10.879 1.00 93.75 87 THR A N 1
ATOM 663 C CA . THR A 1 87 ? 12.237 -12.087 9.701 1.00 93.75 87 THR A CA 1
ATOM 664 C C . THR A 1 87 ? 10.973 -12.169 8.846 1.00 93.75 87 THR A C 1
ATOM 666 O O . THR A 1 87 ? 10.502 -13.267 8.563 1.00 93.75 87 THR A O 1
ATOM 669 N N . ASN A 1 88 ? 10.434 -11.019 8.431 1.00 94.50 88 ASN A N 1
ATOM 670 C CA . ASN A 1 88 ? 9.138 -10.914 7.748 1.00 94.50 88 ASN A CA 1
ATOM 671 C C . ASN A 1 88 ? 7.920 -11.371 8.595 1.00 94.50 88 ASN A C 1
ATOM 673 O O . ASN A 1 88 ? 6.892 -11.778 8.060 1.00 94.50 88 ASN A O 1
ATOM 677 N N . GLY A 1 89 ? 8.044 -11.372 9.929 1.00 95.69 89 GLY A N 1
ATOM 678 C CA . GLY A 1 89 ? 6.975 -11.721 10.873 1.00 95.69 89 GLY A CA 1
ATOM 679 C C . GLY A 1 89 ? 6.440 -10.534 11.679 1.00 95.69 89 GLY A C 1
ATOM 680 O O . GLY A 1 89 ? 5.779 -10.739 12.704 1.00 95.69 89 GLY A O 1
ATOM 681 N N . GLU A 1 90 ? 6.753 -9.294 11.291 1.00 96.50 90 GLU A N 1
ATOM 682 C CA . GLU A 1 90 ? 6.376 -8.116 12.069 1.00 96.50 90 GLU A CA 1
ATOM 683 C C . GLU A 1 90 ? 4.906 -7.739 11.898 1.00 96.50 90 GLU A C 1
ATOM 685 O O . GLU A 1 90 ? 4.280 -7.300 12.864 1.00 96.50 90 GLU A O 1
ATOM 690 N N . MET A 1 91 ? 4.319 -7.936 10.719 1.00 97.75 91 MET A N 1
ATOM 691 C CA . MET A 1 91 ? 2.891 -7.706 10.524 1.00 97.75 91 MET A CA 1
ATOM 692 C C . MET A 1 91 ? 2.071 -8.692 11.366 1.00 97.75 91 MET A C 1
ATOM 694 O O . MET A 1 91 ? 1.162 -8.274 12.078 1.00 97.75 91 MET A O 1
ATOM 698 N N . TRP A 1 92 ? 2.467 -9.967 11.429 1.00 97.31 92 TRP A N 1
ATOM 699 C CA . TRP A 1 92 ? 1.881 -10.952 12.349 1.00 97.31 92 TRP A CA 1
ATOM 700 C C . TRP A 1 92 ? 1.925 -10.471 13.804 1.00 97.31 92 TRP A C 1
ATOM 702 O O . TRP A 1 92 ? 0.910 -10.437 14.504 1.00 97.31 92 TRP A O 1
ATOM 712 N N . ARG A 1 93 ? 3.104 -10.038 14.274 1.00 96.44 93 ARG A N 1
ATOM 713 C CA . ARG A 1 93 ? 3.255 -9.468 15.620 1.00 96.44 93 ARG A CA 1
ATOM 714 C C . ARG A 1 93 ? 2.418 -8.195 15.782 1.00 96.44 93 ARG A C 1
ATOM 716 O O . ARG A 1 93 ? 1.867 -7.961 16.852 1.00 96.44 93 ARG A O 1
ATOM 723 N N . THR A 1 94 ? 2.283 -7.375 14.750 1.00 97.44 94 THR A N 1
ATOM 724 C CA . THR A 1 94 ? 1.461 -6.164 14.790 1.00 97.44 94 THR A CA 1
ATOM 725 C C . THR A 1 94 ? -0.002 -6.513 15.019 1.00 97.44 94 THR A C 1
ATOM 727 O O . THR A 1 94 ? -0.613 -5.966 15.933 1.00 97.44 94 THR A O 1
ATOM 730 N N . VAL A 1 95 ? -0.531 -7.480 14.276 1.00 97.62 95 VAL A N 1
ATOM 731 C CA . VAL A 1 95 ? -1.912 -7.953 14.397 1.00 97.62 95 VAL A CA 1
ATOM 732 C C . VAL A 1 95 ? -2.192 -8.531 15.788 1.00 97.62 95 VAL A C 1
ATOM 734 O O . VAL A 1 95 ? -3.124 -8.089 16.459 1.00 97.62 95 VAL A O 1
ATOM 737 N N . TYR A 1 96 ? -1.362 -9.461 16.268 1.00 96.44 96 TYR A N 1
ATOM 738 C CA . TYR A 1 96 ? -1.645 -10.192 17.512 1.00 96.44 96 TYR A CA 1
ATOM 739 C C . TYR A 1 96 ? -1.140 -9.522 18.792 1.00 96.44 96 TYR A C 1
ATOM 741 O O . TYR A 1 96 ? -1.714 -9.735 19.858 1.00 96.44 96 TYR A O 1
ATOM 749 N N . PHE A 1 97 ? -0.072 -8.729 18.716 1.00 93.75 97 PHE A N 1
ATOM 750 C CA . PHE A 1 97 ? 0.572 -8.142 19.891 1.00 93.75 97 PHE A CA 1
ATOM 751 C C . PHE A 1 97 ? 0.409 -6.625 19.946 1.00 93.75 97 PHE A C 1
ATOM 753 O O . PHE A 1 97 ? -0.100 -6.118 20.942 1.00 93.75 97 PHE A O 1
ATOM 760 N N . SER A 1 98 ? 0.821 -5.889 18.905 1.00 95.44 98 SER A N 1
ATOM 761 C CA . SER A 1 98 ? 0.721 -4.421 18.939 1.00 95.44 98 SER A CA 1
ATOM 762 C C . SER A 1 98 ? -0.740 -3.970 18.984 1.00 95.44 98 SER A C 1
ATOM 764 O O . SER A 1 98 ? -1.077 -3.132 19.812 1.00 95.44 98 SER A O 1
ATOM 766 N N . LEU A 1 99 ? -1.597 -4.543 18.136 1.00 97.12 99 LEU A N 1
ATOM 767 C CA . LEU A 1 99 ? -3.032 -4.271 18.097 1.00 97.12 99 LEU A CA 1
ATOM 768 C C . LEU A 1 99 ? -3.790 -5.196 19.051 1.00 97.12 99 LEU A C 1
ATOM 770 O O . LEU A 1 99 ? -4.415 -4.712 19.985 1.00 97.12 99 LEU A O 1
ATOM 774 N N . GLY A 1 100 ? -3.694 -6.510 18.838 1.00 91.25 100 GLY A N 1
ATOM 775 C CA . GLY A 1 100 ? -4.461 -7.579 19.486 1.00 91.25 100 GLY A CA 1
ATOM 776 C C . GLY A 1 100 ? -5.154 -7.263 20.814 1.00 91.25 100 GLY A C 1
ATOM 777 O O . GLY A 1 100 ? -6.236 -6.666 20.830 1.00 91.25 100 GLY A O 1
ATOM 778 N N . GLN A 1 101 ? -4.554 -7.676 21.935 1.00 91.56 101 GLN A N 1
ATOM 779 C CA . GLN A 1 101 ? -5.144 -7.464 23.264 1.00 91.56 101 GLN A CA 1
ATOM 780 C C . GLN A 1 101 ? -5.182 -5.979 23.669 1.00 91.56 101 GLN A C 1
ATOM 782 O O . GLN A 1 101 ? -6.042 -5.588 24.458 1.00 91.56 101 GLN A O 1
ATOM 787 N N . ASN A 1 102 ? -4.311 -5.132 23.113 1.00 94.56 102 ASN A N 1
ATOM 788 C CA . ASN A 1 102 ? -4.297 -3.699 23.422 1.00 94.56 102 ASN A CA 1
ATOM 789 C C . ASN A 1 102 ? -5.588 -2.998 22.966 1.00 94.56 102 ASN A C 1
ATOM 791 O O . ASN A 1 102 ? -6.114 -2.160 23.698 1.00 94.56 102 ASN A O 1
ATOM 795 N N . VAL A 1 103 ? -6.163 -3.400 21.826 1.00 96.50 103 VAL A N 1
ATOM 796 C CA . VAL A 1 103 ? -7.481 -2.927 21.373 1.00 96.50 103 VAL A CA 1
ATOM 797 C C . VAL A 1 103 ? -8.578 -3.355 22.355 1.00 96.50 103 VAL A C 1
ATOM 799 O O . VAL A 1 103 ? -9.422 -2.537 22.713 1.00 96.50 103 VAL A O 1
ATOM 802 N N . ASN A 1 104 ? -8.533 -4.591 22.872 1.00 93.94 104 ASN A N 1
ATOM 803 C CA . ASN A 1 104 ? -9.501 -5.056 23.876 1.00 93.94 104 ASN A CA 1
ATOM 804 C C . ASN A 1 104 ? -9.417 -4.226 25.171 1.00 93.94 104 ASN A C 1
ATOM 806 O O . ASN A 1 104 ? -10.446 -3.834 25.720 1.00 93.94 104 ASN A O 1
ATOM 810 N N . LEU A 1 105 ? -8.203 -3.922 25.642 1.00 93.00 105 LEU A N 1
ATOM 811 C CA . LEU A 1 105 ? -7.982 -3.068 26.817 1.00 93.00 105 LEU A CA 1
ATOM 812 C C . LEU A 1 105 ? -8.477 -1.634 26.581 1.00 93.00 105 LEU A C 1
ATOM 814 O O . LEU A 1 105 ? -9.115 -1.042 27.454 1.00 93.00 105 LEU A O 1
ATOM 818 N N . MET A 1 106 ? -8.244 -1.090 25.383 1.00 95.56 106 MET A N 1
ATOM 819 C CA . MET A 1 106 ? -8.758 0.223 24.997 1.00 95.56 106 MET A CA 1
ATOM 820 C C . MET A 1 106 ? -10.289 0.246 25.020 1.00 95.56 106 MET A C 1
ATOM 822 O O . MET A 1 106 ? -10.869 1.181 25.567 1.00 95.56 106 MET A O 1
ATOM 826 N N . TRP A 1 107 ? -10.952 -0.790 24.502 1.00 95.81 107 TRP A N 1
ATOM 827 C CA . TRP A 1 107 ? -12.411 -0.898 24.537 1.00 95.81 107 TRP A CA 1
ATOM 828 C C . TRP A 1 107 ? -12.974 -1.018 25.947 1.00 95.81 107 TRP A C 1
ATOM 830 O O . TRP A 1 107 ? -13.967 -0.360 26.243 1.00 95.81 107 TRP A O 1
ATOM 840 N N . GLN A 1 108 ? -12.337 -1.785 26.836 1.00 91.94 108 GLN A N 1
ATOM 841 C CA . GLN A 1 108 ? -12.751 -1.858 28.243 1.00 91.94 108 GLN A CA 1
ATOM 842 C C . GLN A 1 108 ? -12.784 -0.460 28.884 1.00 91.94 108 GLN A C 1
ATOM 844 O O . GLN A 1 108 ? -13.771 -0.084 29.518 1.00 91.94 108 GLN A O 1
ATOM 849 N N . SER A 1 109 ? -11.742 0.343 28.646 1.00 92.06 109 SER A N 1
ATOM 850 C CA . SER A 1 109 ? -11.672 1.734 29.106 1.00 92.06 109 SER A CA 1
ATOM 851 C C . SER A 1 109 ? -12.722 2.619 28.416 1.00 92.06 109 SER A C 1
ATOM 853 O O . SER A 1 109 ? -13.481 3.323 29.086 1.00 92.06 109 SER A O 1
ATOM 855 N N . ALA A 1 110 ? -12.822 2.551 27.086 1.00 95.25 110 ALA A N 1
ATOM 856 C CA . ALA A 1 110 ? -13.669 3.424 26.276 1.00 95.25 110 ALA A CA 1
ATOM 857 C C . ALA A 1 110 ? -15.172 3.193 26.500 1.00 95.25 110 ALA A C 1
ATOM 859 O O . ALA A 1 110 ? -15.918 4.157 26.678 1.00 95.25 110 ALA A O 1
ATOM 860 N N . LEU A 1 111 ? -15.618 1.934 26.564 1.00 94.62 111 LEU A N 1
ATOM 861 C CA . LEU A 1 111 ? -17.022 1.577 26.797 1.00 94.62 111 LEU A CA 1
ATOM 862 C C . LEU A 1 111 ? -17.511 2.084 28.159 1.00 94.62 111 LEU A C 1
ATOM 864 O O . LEU A 1 111 ? -18.600 2.650 28.242 1.00 94.62 111 LEU A O 1
ATOM 868 N N . SER A 1 112 ? -16.686 1.966 29.208 1.00 91.81 112 SER A N 1
ATOM 869 C CA . SER A 1 112 ? -17.032 2.455 30.554 1.00 91.81 112 SER A CA 1
ATOM 870 C C . SER A 1 112 ? -17.272 3.971 30.601 1.00 91.81 112 SER A C 1
ATOM 872 O O . SER A 1 112 ? -18.079 4.456 31.392 1.00 91.81 112 SER A O 1
ATOM 874 N N . LYS A 1 113 ? -16.610 4.715 29.707 1.00 93.12 113 LYS A N 1
ATOM 875 C CA . LYS A 1 113 ? -16.676 6.179 29.589 1.00 93.12 113 LYS A CA 1
ATOM 876 C C . LYS A 1 113 ? -17.590 6.654 28.460 1.00 93.12 113 LYS A C 1
ATOM 878 O O . LYS A 1 113 ? -17.679 7.858 28.237 1.00 93.12 113 LYS A O 1
ATOM 883 N N . LYS A 1 114 ? -18.250 5.736 27.739 1.00 94.81 114 LYS A N 1
ATOM 884 C CA . LYS A 1 114 ? -19.026 6.031 26.519 1.00 94.81 114 LYS A CA 1
ATOM 885 C C . LYS A 1 114 ? -18.210 6.781 25.452 1.00 94.81 114 LYS A C 1
ATOM 887 O O . LYS A 1 114 ? -18.750 7.581 24.693 1.00 94.81 114 LYS A O 1
ATOM 892 N N . ALA A 1 115 ? -16.904 6.528 25.390 1.00 95.81 115 ALA A N 1
ATOM 893 C CA . ALA A 1 115 ? -16.003 7.097 24.394 1.00 95.81 115 ALA A CA 1
ATOM 894 C C . ALA A 1 115 ? -16.096 6.286 23.087 1.00 95.81 115 ALA A C 1
ATOM 896 O O . ALA A 1 115 ? -15.219 5.487 22.755 1.00 95.81 115 ALA A O 1
ATOM 897 N N . TRP A 1 116 ? -17.230 6.413 22.390 1.00 98.31 116 TRP A N 1
ATOM 898 C CA . TRP A 1 116 ? -17.576 5.598 21.217 1.00 98.31 116 TRP A CA 1
ATOM 899 C C . TRP A 1 116 ? -16.598 5.763 20.051 1.00 98.31 116 TRP A C 1
ATOM 901 O O . TRP A 1 116 ? -16.400 4.833 19.274 1.00 98.31 116 TRP A O 1
ATOM 911 N N . ASP A 1 117 ? -15.956 6.923 19.952 1.00 98.25 117 ASP A N 1
ATOM 912 C CA . ASP A 1 117 ? -14.934 7.220 18.954 1.00 98.25 117 ASP A CA 1
ATOM 913 C C . ASP A 1 117 ? -13.713 6.300 19.095 1.00 98.25 117 ASP A C 1
ATOM 915 O O . ASP A 1 117 ? -13.311 5.677 18.114 1.00 98.25 117 ASP A O 1
ATOM 919 N N . TYR A 1 118 ? -13.197 6.100 20.310 1.00 98.44 118 TYR A N 1
ATOM 920 C CA . TYR A 1 118 ? -12.137 5.120 20.579 1.00 98.44 118 TYR A CA 1
ATOM 921 C C . TYR A 1 118 ? -12.570 3.685 20.259 1.00 98.44 118 TYR A C 1
ATOM 923 O O . TYR A 1 118 ? -11.761 2.893 19.772 1.00 98.44 118 TYR A O 1
ATOM 931 N N . VAL A 1 119 ? -13.842 3.340 20.492 1.00 98.56 119 VAL A N 1
ATOM 932 C CA . VAL A 1 119 ? -14.367 2.012 20.137 1.00 98.56 119 VAL A CA 1
ATOM 933 C C . VAL A 1 119 ? -14.340 1.808 18.625 1.00 98.56 119 VAL A C 1
ATOM 935 O O . VAL A 1 119 ? -13.779 0.819 18.150 1.00 98.56 119 VAL A O 1
ATOM 938 N N . GLY A 1 120 ? -14.855 2.782 17.874 1.00 98.75 120 GLY A N 1
ATOM 939 C CA . GLY A 1 120 ? -14.856 2.759 16.415 1.00 98.75 120 GLY A CA 1
ATOM 940 C C . GLY A 1 120 ? -13.450 2.736 15.809 1.00 98.75 120 GLY A C 1
ATOM 941 O O . GLY A 1 120 ? -13.187 1.943 14.907 1.00 98.75 120 GLY A O 1
ATOM 942 N N . VAL A 1 121 ? -12.518 3.526 16.353 1.00 98.88 121 VAL A N 1
ATOM 943 C CA . VAL A 1 121 ? -11.099 3.509 15.954 1.00 98.88 121 VAL A CA 1
ATOM 944 C C . VAL A 1 121 ? -10.461 2.140 16.206 1.00 98.88 121 VAL A C 1
ATOM 946 O O . VAL A 1 121 ? -9.779 1.615 15.328 1.00 98.88 121 VAL A O 1
ATOM 949 N N . GLY A 1 122 ? -10.723 1.513 17.358 1.00 98.56 122 GLY A N 1
ATOM 950 C CA . GLY A 1 122 ? -10.218 0.169 17.653 1.00 98.56 122 GLY A CA 1
ATOM 951 C C . GLY A 1 122 ? -10.683 -0.882 16.640 1.00 98.56 122 GLY A C 1
ATOM 952 O O . GLY A 1 122 ? -9.874 -1.695 16.191 1.00 98.56 122 GLY A O 1
ATOM 953 N N . HIS A 1 123 ? -11.951 -0.822 16.219 1.00 98.88 123 HIS A N 1
ATOM 954 C CA . HIS A 1 123 ? -12.492 -1.708 15.182 1.00 98.88 123 HIS A CA 1
ATOM 955 C C . HIS A 1 123 ? -11.858 -1.433 13.810 1.00 98.88 123 HIS A C 1
ATOM 957 O O . HIS A 1 123 ? -11.481 -2.369 13.110 1.00 98.88 123 HIS A O 1
ATOM 963 N N . ALA A 1 124 ? -11.643 -0.163 13.447 1.00 98.94 124 ALA A N 1
ATOM 964 C CA . ALA A 1 124 ? -10.962 0.198 12.201 1.00 98.94 124 ALA A CA 1
ATOM 965 C C . ALA A 1 124 ? -9.526 -0.355 12.149 1.00 98.94 124 ALA A C 1
ATOM 967 O O . ALA A 1 124 ? -9.104 -0.926 11.143 1.00 98.94 124 ALA A O 1
ATOM 968 N N . MET A 1 125 ? -8.782 -0.236 13.254 1.00 98.88 125 MET A N 1
ATOM 969 C CA . MET A 1 125 ? -7.416 -0.757 13.368 1.00 98.88 125 MET A CA 1
ATOM 970 C C . MET A 1 125 ? -7.381 -2.288 13.314 1.00 98.88 125 MET A C 1
ATOM 972 O O . MET A 1 125 ? -6.496 -2.859 12.677 1.00 98.88 125 MET A O 1
ATOM 976 N N . ARG A 1 126 ? -8.356 -2.961 13.939 1.00 98.38 126 ARG A N 1
ATOM 977 C CA . ARG A 1 126 ? -8.493 -4.421 13.880 1.00 98.38 126 ARG A CA 1
ATOM 978 C C . ARG A 1 126 ? -8.840 -4.910 12.473 1.00 98.38 126 ARG A C 1
ATOM 980 O O . ARG A 1 126 ? -8.193 -5.842 12.004 1.00 98.38 126 ARG A O 1
ATOM 987 N N . ALA A 1 127 ? -9.766 -4.246 11.779 1.00 98.88 127 ALA A N 1
ATOM 988 C CA . ALA A 1 127 ? -10.095 -4.540 10.384 1.00 98.88 127 ALA A CA 1
ATOM 989 C C . ALA A 1 127 ? -8.865 -4.421 9.471 1.00 98.88 127 ALA A C 1
ATOM 991 O O . ALA A 1 127 ? -8.570 -5.340 8.709 1.00 98.88 127 ALA A O 1
ATOM 992 N N . TRP A 1 128 ? -8.103 -3.328 9.601 1.00 98.81 128 TRP A N 1
ATOM 993 C CA . TRP A 1 128 ? -6.851 -3.134 8.864 1.00 98.81 128 TRP A CA 1
ATOM 994 C C . TRP A 1 128 ? -5.838 -4.252 9.151 1.00 98.81 128 TRP A C 1
ATOM 996 O O . TRP A 1 128 ? -5.224 -4.785 8.226 1.00 98.81 128 TRP A O 1
ATOM 1006 N N . GLY A 1 129 ? -5.687 -4.643 10.419 1.00 98.44 129 GLY A N 1
ATOM 1007 C CA . GLY A 1 129 ? -4.793 -5.730 10.813 1.00 98.44 129 GLY A CA 1
ATOM 1008 C C . GLY A 1 129 ? -5.191 -7.070 10.190 1.00 98.44 129 GLY A C 1
ATOM 1009 O O . GLY A 1 129 ? -4.345 -7.753 9.616 1.00 98.44 129 GLY A O 1
ATOM 1010 N N . TRP A 1 130 ? -6.476 -7.430 10.248 1.00 98.69 130 TRP A N 1
ATOM 1011 C CA . TRP A 1 130 ? -6.974 -8.664 9.637 1.00 98.69 130 TRP A CA 1
ATOM 1012 C C . TRP A 1 130 ? -6.859 -8.672 8.117 1.00 98.69 130 TRP A C 1
ATOM 1014 O O . TRP A 1 130 ? -6.503 -9.711 7.568 1.00 98.69 130 TRP A O 1
ATOM 1024 N N . GLN A 1 131 ? -7.073 -7.534 7.450 1.00 98.69 131 GLN A N 1
ATOM 1025 C CA . GLN A 1 131 ? -6.889 -7.422 6.002 1.00 98.69 131 GLN A CA 1
ATOM 1026 C C . GLN A 1 131 ? -5.439 -7.739 5.615 1.00 98.69 131 GLN A C 1
ATOM 1028 O O . GLN A 1 131 ? -5.189 -8.679 4.863 1.00 98.69 131 GLN A O 1
ATOM 1033 N N . ASN A 1 132 ? -4.473 -7.036 6.218 1.00 98.31 132 ASN A N 1
ATOM 1034 C CA . ASN A 1 132 ? -3.049 -7.259 5.951 1.00 98.31 132 ASN A CA 1
ATOM 1035 C C . ASN A 1 132 ? -2.607 -8.680 6.336 1.00 98.31 132 ASN A C 1
ATOM 1037 O O . ASN A 1 132 ? -1.835 -9.314 5.620 1.00 98.31 132 ASN A O 1
ATOM 1041 N N . GLY A 1 133 ? -3.103 -9.204 7.459 1.00 97.62 133 GLY A N 1
ATOM 1042 C CA . GLY A 1 133 ? -2.805 -10.565 7.893 1.00 97.62 133 GLY A CA 1
ATOM 1043 C C . GLY A 1 133 ? -3.335 -11.628 6.926 1.00 97.62 133 GLY A C 1
ATOM 1044 O O . GLY A 1 133 ? -2.593 -12.528 6.535 1.00 97.62 133 GLY A O 1
ATOM 1045 N N . GLY A 1 134 ? -4.591 -11.504 6.492 1.00 97.88 134 GLY A N 1
ATOM 1046 C CA . GLY A 1 134 ? -5.201 -12.404 5.512 1.00 97.88 134 GLY A CA 1
ATOM 1047 C C . GLY A 1 134 ? -4.472 -12.380 4.168 1.00 97.88 134 GLY A C 1
ATOM 1048 O O . GLY A 1 134 ? -4.206 -13.437 3.595 1.00 97.88 134 GLY A O 1
ATOM 1049 N N . ASP A 1 135 ? -4.066 -11.197 3.705 1.00 98.12 135 ASP A N 1
ATOM 1050 C CA . ASP A 1 135 ? -3.345 -11.037 2.438 1.00 98.12 135 ASP A CA 1
ATOM 1051 C C . ASP A 1 135 ? -1.938 -11.639 2.459 1.00 98.12 135 ASP A C 1
ATOM 1053 O O . ASP A 1 135 ? -1.467 -12.126 1.428 1.00 98.12 135 ASP A O 1
ATOM 1057 N N . LEU A 1 136 ? -1.244 -11.608 3.600 1.00 97.88 136 LEU A N 1
ATOM 1058 C CA . LEU A 1 136 ? 0.125 -12.119 3.715 1.00 97.88 136 LEU A CA 1
ATOM 1059 C C . LEU A 1 136 ? 0.176 -13.600 4.094 1.00 97.88 136 LEU A C 1
ATOM 1061 O O . LEU A 1 136 ? 0.954 -14.349 3.506 1.00 97.88 136 LEU A O 1
ATOM 1065 N N . TYR A 1 137 ? -0.632 -14.026 5.065 1.00 97.25 137 TYR A N 1
ATOM 1066 C CA . TYR A 1 137 ? -0.495 -15.334 5.718 1.00 97.25 137 TYR A CA 1
ATOM 1067 C C . TYR A 1 137 ? -1.601 -16.328 5.342 1.00 97.25 137 TYR A C 1
ATOM 1069 O O . TYR A 1 137 ? -1.468 -17.525 5.622 1.00 97.25 137 TYR A O 1
ATOM 1077 N N . ASN A 1 138 ? -2.655 -15.854 4.662 1.00 96.56 138 ASN A N 1
ATOM 1078 C CA . ASN A 1 138 ? -3.836 -16.601 4.225 1.00 96.56 138 ASN A CA 1
ATOM 1079 C C . ASN A 1 138 ? -4.701 -17.129 5.378 1.00 96.56 138 ASN A C 1
ATOM 1081 O O . ASN A 1 138 ? -5.810 -16.645 5.581 1.00 96.56 138 ASN A O 1
ATOM 1085 N N . ASN A 1 139 ? -4.197 -18.093 6.149 1.00 95.62 139 ASN A N 1
ATOM 1086 C CA . ASN A 1 139 ? -4.876 -18.579 7.348 1.00 95.62 139 ASN A CA 1
ATOM 1087 C C . ASN A 1 139 ? -4.441 -17.743 8.555 1.00 95.62 139 ASN A C 1
ATOM 1089 O O . ASN A 1 139 ? -3.245 -17.551 8.782 1.00 95.62 139 ASN A O 1
ATOM 1093 N N . MET A 1 140 ? -5.404 -17.301 9.361 1.00 97.44 140 MET A N 1
ATOM 1094 C CA . MET A 1 140 ? -5.168 -16.510 10.572 1.00 97.44 140 MET A CA 1
ATOM 1095 C C . MET A 1 140 ? -5.963 -17.106 11.731 1.00 97.44 140 MET A C 1
ATOM 1097 O O . MET A 1 140 ? -7.038 -17.655 11.531 1.00 97.44 140 MET A O 1
ATOM 1101 N N . VAL A 1 141 ? -5.468 -16.970 12.955 1.00 96.81 141 VAL A N 1
ATOM 1102 C CA . VAL A 1 141 ? -6.248 -17.225 14.175 1.00 96.81 141 VAL A CA 1
ATOM 1103 C C . VAL A 1 141 ? -7.141 -16.012 14.434 1.00 96.81 141 VAL A C 1
ATOM 1105 O O . VAL A 1 141 ? -6.621 -14.933 14.720 1.00 96.81 141 VAL A O 1
ATOM 1108 N N . VAL A 1 142 ? -8.461 -16.156 14.358 1.00 96.50 142 VAL A N 1
ATOM 1109 C CA . VAL A 1 142 ? -9.396 -15.038 14.557 1.00 96.50 142 VAL A CA 1
ATOM 1110 C C . VAL A 1 142 ? -10.387 -15.345 15.674 1.00 96.50 142 VAL A C 1
ATOM 1112 O O . VAL A 1 142 ? -10.430 -14.611 16.656 1.00 96.50 142 VAL A O 1
ATOM 1115 N N . LYS A 1 143 ? -11.144 -16.445 15.582 1.00 96.12 143 LYS A N 1
ATOM 1116 C CA . LYS A 1 143 ? -12.191 -16.802 16.558 1.00 96.12 143 LYS A CA 1
ATOM 1117 C C . LYS A 1 143 ? -11.635 -17.008 17.959 1.00 96.12 143 LYS A C 1
ATOM 1119 O O . LYS A 1 143 ? -12.211 -16.523 18.923 1.00 96.12 143 LYS A O 1
ATOM 1124 N N . GLN A 1 144 ? -10.518 -17.727 18.038 1.00 95.19 144 GLN A N 1
ATOM 1125 C CA . GLN A 1 144 ? -9.857 -18.058 19.299 1.00 95.19 144 GLN A CA 1
ATOM 1126 C C . GLN A 1 144 ? -8.851 -16.991 19.738 1.00 95.19 144 GLN A C 1
ATOM 1128 O O . GLN A 1 144 ? -8.242 -17.112 20.805 1.00 95.19 144 GLN A O 1
ATOM 1133 N N . ALA A 1 145 ? -8.623 -15.965 18.910 1.00 92.94 145 ALA A N 1
ATOM 1134 C CA . ALA A 1 145 ? -7.653 -14.933 19.221 1.00 92.94 145 ALA A CA 1
ATOM 1135 C C . ALA A 1 145 ? -8.050 -14.226 20.520 1.00 92.94 145 ALA A C 1
ATOM 1137 O O . ALA A 1 145 ? -9.203 -13.849 20.724 1.00 92.94 145 ALA A O 1
ATOM 1138 N N . PHE A 1 146 ? -7.060 -14.016 21.387 1.00 90.50 146 PHE A N 1
ATOM 1139 C CA . PHE A 1 146 ? -7.207 -13.276 22.644 1.00 90.50 146 PHE A CA 1
ATOM 1140 C C . PHE A 1 146 ? -8.087 -13.950 23.713 1.00 90.50 146 PHE A C 1
ATOM 1142 O O . PHE A 1 146 ? -8.409 -13.313 24.716 1.00 90.50 146 PHE A O 1
ATOM 1149 N N . GLU A 1 147 ? -8.437 -15.232 23.554 1.00 90.38 147 GLU A N 1
ATOM 1150 C CA . GLU A 1 147 ? -9.071 -16.013 24.620 1.00 90.38 147 GLU A CA 1
ATOM 1151 C C . GLU A 1 147 ? -8.131 -16.142 25.839 1.00 90.38 147 GLU A C 1
ATOM 1153 O O . GLU A 1 147 ? -7.018 -16.670 25.710 1.00 90.38 147 GLU A O 1
ATOM 1158 N N . PRO A 1 148 ? -8.539 -15.685 27.041 1.00 86.25 148 PRO A N 1
ATOM 1159 C CA . PRO A 1 148 ? -7.693 -15.764 28.227 1.00 86.25 148 PRO A CA 1
ATOM 1160 C C . PRO A 1 148 ? -7.309 -17.207 28.574 1.00 86.25 148 PRO A C 1
ATOM 1162 O O . PRO A 1 148 ? -8.161 -18.086 28.666 1.00 86.25 148 PRO A O 1
ATOM 1165 N N . GLY A 1 149 ? -6.017 -17.447 28.812 1.00 87.44 149 GLY A N 1
ATOM 1166 C CA . GLY A 1 149 ? -5.502 -18.750 29.248 1.00 87.44 149 GLY A CA 1
ATOM 1167 C C . GLY A 1 149 ? -5.343 -19.802 28.145 1.00 87.44 149 GLY A C 1
ATOM 1168 O O . GLY A 1 149 ? -4.830 -20.885 28.428 1.00 87.44 149 GLY A O 1
ATOM 1169 N N . ARG A 1 150 ? -5.722 -19.505 26.896 1.00 90.56 150 ARG A N 1
ATOM 1170 C CA . ARG A 1 150 ? -5.459 -20.388 25.754 1.00 90.56 150 ARG A CA 1
ATOM 1171 C C . ARG A 1 150 ? -3.980 -20.340 25.359 1.00 90.56 150 ARG A C 1
ATOM 1173 O O . ARG A 1 150 ? -3.391 -19.267 25.271 1.00 90.56 150 ARG A O 1
ATOM 1180 N N . LEU A 1 151 ? -3.394 -21.513 25.112 1.00 87.81 151 LEU A N 1
ATOM 1181 C CA . LEU A 1 151 ? -1.978 -21.669 24.739 1.00 87.81 151 LEU A CA 1
ATOM 1182 C C . LEU A 1 151 ? -1.767 -22.234 23.326 1.00 87.81 151 LEU A C 1
ATOM 1184 O O . LEU A 1 151 ? -0.668 -22.143 22.793 1.00 87.81 151 LEU A O 1
ATOM 1188 N N . THR A 1 152 ? -2.809 -22.804 22.722 1.00 90.25 152 THR A N 1
ATOM 1189 C CA . THR A 1 152 ? -2.791 -23.366 21.366 1.00 90.25 152 THR A CA 1
ATOM 1190 C C . THR A 1 152 ? -4.042 -22.895 20.647 1.00 90.25 152 THR A C 1
ATOM 1192 O O . THR A 1 152 ? -5.130 -22.883 21.235 1.00 90.25 152 THR A O 1
ATOM 1195 N N . PHE A 1 153 ? -3.873 -22.470 19.401 1.00 94.38 153 PHE A N 1
ATOM 1196 C CA . PHE A 1 153 ? -4.890 -21.743 18.660 1.00 94.38 153 PHE A CA 1
ATOM 1197 C C . PHE A 1 153 ? -5.102 -22.372 17.292 1.00 94.38 153 PHE A C 1
ATOM 1199 O O . PHE A 1 153 ? -4.144 -22.590 16.547 1.00 94.38 153 PHE A O 1
ATOM 1206 N N . ASP A 1 154 ? -6.355 -22.632 16.955 1.00 96.06 154 ASP A N 1
ATOM 1207 C CA . ASP A 1 154 ? -6.736 -23.132 15.644 1.00 96.06 154 ASP A CA 1
ATOM 1208 C C . ASP A 1 154 ? -6.755 -21.987 14.631 1.00 96.06 154 ASP A C 1
ATOM 1210 O O . ASP A 1 154 ? -7.221 -20.879 14.913 1.00 96.06 154 ASP A O 1
ATOM 1214 N N . TYR A 1 155 ? -6.244 -22.269 13.435 1.00 97.19 155 TYR A N 1
ATOM 1215 C CA . TYR A 1 155 ? -6.342 -21.357 12.306 1.00 97.19 155 TYR A CA 1
ATOM 1216 C C . TYR A 1 155 ? -7.767 -21.352 11.754 1.00 97.19 155 TYR A C 1
ATOM 1218 O O . TYR A 1 155 ? -8.351 -22.407 11.501 1.00 97.19 155 TYR A O 1
ATOM 1226 N N . ASP A 1 156 ? -8.303 -20.161 11.513 1.00 98.00 156 ASP A N 1
ATOM 1227 C CA . ASP A 1 156 ? -9.546 -19.973 10.784 1.00 98.00 156 ASP A CA 1
ATOM 1228 C C . ASP A 1 156 ? -9.300 -19.949 9.274 1.00 98.00 156 ASP A C 1
ATOM 1230 O O . ASP A 1 156 ? -8.219 -19.596 8.787 1.00 98.00 156 ASP A O 1
ATOM 1234 N N . SER A 1 157 ? -10.337 -20.327 8.529 1.00 96.31 157 SER A N 1
ATOM 1235 C CA . SER A 1 157 ? -10.295 -20.350 7.076 1.00 96.31 157 SER A CA 1
ATOM 1236 C C . SER A 1 157 ? -10.187 -18.930 6.495 1.00 96.31 157 SER A C 1
ATOM 1238 O O . SER A 1 157 ? -10.739 -17.985 7.068 1.00 96.31 157 SER A O 1
ATOM 1240 N N . PRO A 1 158 ? -9.509 -18.737 5.350 1.00 96.75 158 PRO A N 1
ATOM 1241 C CA . PRO A 1 158 ? -9.257 -17.398 4.813 1.00 96.75 158 PRO A CA 1
ATOM 1242 C C . PRO A 1 158 ? -10.528 -16.608 4.457 1.00 96.75 158 PRO A C 1
ATOM 1244 O O . PRO A 1 158 ? -10.560 -15.389 4.604 1.00 96.75 158 PRO A O 1
ATOM 1247 N N . ASP A 1 159 ? -11.594 -17.290 4.033 1.00 97.12 159 ASP A N 1
ATOM 1248 C CA . ASP A 1 159 ? -12.907 -16.688 3.779 1.00 97.12 159 ASP A CA 1
ATOM 1249 C C . ASP A 1 159 ? -13.533 -16.116 5.060 1.00 97.12 159 ASP A C 1
ATOM 1251 O O . ASP A 1 159 ? -14.105 -15.025 5.035 1.00 97.12 159 ASP A O 1
ATOM 1255 N N . TYR A 1 160 ? -13.353 -16.793 6.201 1.00 98.38 160 TYR A N 1
ATOM 1256 C CA . TYR A 1 160 ? -13.767 -16.270 7.501 1.00 98.38 160 TYR A CA 1
ATOM 1257 C C . TYR A 1 160 ? -12.957 -15.027 7.885 1.00 98.38 160 TYR A C 1
ATOM 1259 O O . TYR A 1 160 ? -13.538 -14.048 8.348 1.00 98.38 160 TYR A O 1
ATOM 1267 N N . VAL A 1 161 ? -11.637 -15.028 7.656 1.00 98.50 161 VAL A N 1
ATOM 1268 C CA . VAL A 1 161 ? -10.777 -13.856 7.918 1.00 98.50 161 VAL A CA 1
ATOM 1269 C C . VAL A 1 161 ? -11.265 -12.641 7.124 1.00 98.50 161 VAL A C 1
ATOM 1271 O O . VAL A 1 161 ? -11.433 -11.561 7.684 1.00 98.50 161 VAL A O 1
ATOM 1274 N N . TYR A 1 162 ? -11.561 -12.818 5.835 1.00 98.44 162 TYR A N 1
ATOM 1275 C CA . TYR A 1 162 ? -12.077 -11.747 4.981 1.00 98.44 162 TYR A CA 1
ATOM 1276 C C . TYR A 1 162 ? -13.466 -11.255 5.407 1.00 98.44 162 TYR A C 1
ATOM 1278 O O . TYR A 1 162 ? -13.718 -10.048 5.390 1.00 98.44 162 TYR A O 1
ATOM 1286 N N . ALA A 1 163 ? -14.357 -12.158 5.822 1.00 98.44 163 ALA A N 1
ATOM 1287 C CA . ALA A 1 163 ? -15.659 -11.785 6.372 1.00 98.44 163 ALA A CA 1
ATOM 1288 C C . ALA A 1 163 ? -15.524 -11.017 7.701 1.00 98.44 163 ALA A C 1
ATOM 1290 O O . ALA A 1 163 ? -16.273 -10.067 7.947 1.00 98.44 163 ALA A O 1
ATOM 1291 N N . GLU A 1 164 ? -14.544 -11.377 8.534 1.00 98.62 164 GLU A N 1
ATOM 1292 C CA . GLU A 1 164 ? -14.249 -10.674 9.782 1.00 98.62 164 GLU A CA 1
ATOM 1293 C C . GLU A 1 164 ? -13.811 -9.229 9.527 1.00 98.62 164 GLU A C 1
ATOM 1295 O O . GLU A 1 164 ? -14.279 -8.329 10.222 1.00 98.62 164 GLU A O 1
ATOM 1300 N N . VAL A 1 165 ? -12.982 -8.978 8.505 1.00 98.88 165 VAL A N 1
ATOM 1301 C CA . VAL A 1 165 ? -12.598 -7.611 8.104 1.00 98.88 165 VAL A CA 1
ATOM 1302 C C . VAL A 1 165 ? -13.842 -6.760 7.848 1.00 98.88 165 VAL A C 1
ATOM 1304 O O . VAL A 1 165 ? -13.967 -5.665 8.397 1.00 98.88 165 VAL A O 1
ATOM 1307 N N . VAL A 1 166 ? -14.797 -7.273 7.065 1.00 98.88 166 VAL A N 1
ATOM 1308 C CA . VAL A 1 166 ? -16.044 -6.557 6.757 1.00 98.88 166 VAL A CA 1
ATOM 1309 C C . VAL A 1 166 ? -16.862 -6.300 8.025 1.00 98.88 166 VAL A C 1
ATOM 1311 O O . VAL A 1 166 ? -17.371 -5.191 8.204 1.00 98.88 166 VAL A O 1
ATOM 1314 N N . LYS A 1 167 ? -16.963 -7.286 8.925 1.00 98.88 167 LYS A N 1
ATOM 1315 C CA . LYS A 1 167 ? -17.668 -7.142 10.208 1.00 98.88 167 LYS A CA 1
ATOM 1316 C C . LYS A 1 167 ? -17.042 -6.047 11.076 1.00 98.88 167 LYS A C 1
ATOM 1318 O O . LYS A 1 167 ? -17.752 -5.179 11.581 1.00 98.88 167 LYS A O 1
ATOM 1323 N N . GLU A 1 168 ? -15.721 -6.060 11.224 1.00 98.88 168 GLU A N 1
ATOM 1324 C CA . GLU A 1 168 ? -14.965 -5.060 11.984 1.00 98.88 168 GLU A CA 1
ATOM 1325 C C . GLU A 1 168 ? -15.122 -3.659 11.367 1.00 98.88 168 GLU A C 1
ATOM 1327 O O . GLU A 1 168 ? -15.400 -2.697 12.082 1.00 98.88 168 GLU A O 1
ATOM 1332 N N . CYS A 1 169 ? -15.082 -3.532 10.036 1.00 98.94 169 CYS A N 1
ATOM 1333 C CA . CYS A 1 169 ? -15.387 -2.274 9.348 1.00 98.94 169 CYS A CA 1
ATOM 1334 C C . CYS A 1 169 ? -16.811 -1.772 9.645 1.00 98.94 169 CYS A C 1
ATOM 1336 O O . CYS A 1 169 ? -17.005 -0.590 9.926 1.00 98.94 169 CYS A O 1
ATOM 1338 N N . GLN A 1 170 ? -17.823 -2.642 9.611 1.00 98.94 170 GLN A N 1
ATOM 1339 C CA . GLN A 1 170 ? -19.205 -2.253 9.916 1.00 98.94 170 GLN A CA 1
ATOM 1340 C C . GLN A 1 170 ? -19.359 -1.771 11.364 1.00 98.94 170 GLN A C 1
ATOM 1342 O O . GLN A 1 170 ? -20.003 -0.749 11.608 1.00 98.94 170 GLN A O 1
ATOM 1347 N N . LEU A 1 171 ? -18.728 -2.458 12.320 1.00 98.88 171 LEU A N 1
ATOM 1348 C CA . LEU A 1 171 ? -18.698 -2.031 13.720 1.00 98.88 171 LEU A CA 1
ATOM 1349 C C . LEU A 1 171 ? -17.997 -0.676 13.875 1.00 98.88 171 LEU A C 1
ATOM 1351 O O . LEU A 1 171 ? -18.525 0.205 14.556 1.00 98.88 171 LEU A O 1
ATOM 1355 N N . ALA A 1 172 ? -16.869 -0.471 13.191 1.00 98.94 172 ALA A N 1
ATOM 1356 C CA . ALA A 1 172 ? -16.161 0.805 13.185 1.00 98.94 172 ALA A CA 1
ATOM 1357 C C . ALA A 1 172 ? -17.053 1.951 12.687 1.00 98.94 172 ALA A C 1
ATOM 1359 O O . ALA A 1 172 ? -17.183 2.968 13.371 1.00 98.94 172 ALA A O 1
ATOM 1360 N N . LEU A 1 173 ? -17.723 1.771 11.541 1.00 98.94 173 LEU A N 1
ATOM 1361 C CA . LEU A 1 173 ? -18.658 2.759 10.994 1.00 98.94 173 LEU A CA 1
ATOM 1362 C C . LEU A 1 173 ? -19.796 3.060 11.973 1.00 98.94 173 LEU A C 1
ATOM 1364 O O . LEU A 1 173 ? -20.121 4.227 12.186 1.00 98.94 173 LEU A O 1
ATOM 1368 N N . ASN A 1 174 ? -20.386 2.037 12.591 1.00 98.81 174 ASN A N 1
ATOM 1369 C CA . ASN A 1 174 ? -21.486 2.217 13.535 1.00 98.81 174 ASN A CA 1
ATOM 1370 C C . ASN A 1 174 ? -21.058 3.040 14.757 1.00 98.81 174 ASN A C 1
ATOM 1372 O O . ASN A 1 174 ? -21.732 4.008 15.107 1.00 98.81 174 ASN A O 1
ATOM 1376 N N . TYR A 1 175 ? -19.923 2.708 15.379 1.00 98.81 175 TYR A N 1
ATOM 1377 C CA . TYR A 1 175 ? -19.444 3.416 16.568 1.00 98.81 175 TYR A CA 1
ATOM 1378 C C . TYR A 1 175 ? -18.934 4.830 16.272 1.00 98.81 175 TYR A C 1
ATOM 1380 O O . TYR A 1 175 ? -19.199 5.739 17.058 1.00 98.81 175 TYR A O 1
ATOM 1388 N N . LEU A 1 176 ? -18.265 5.053 15.135 1.00 98.88 176 LEU A N 1
ATOM 1389 C CA . LEU A 1 176 ? -17.845 6.397 14.721 1.00 98.88 176 LEU A CA 1
ATOM 1390 C C . LEU A 1 176 ? -19.057 7.298 14.451 1.00 98.88 176 LEU A C 1
ATOM 1392 O O . LEU A 1 176 ? -19.089 8.436 14.920 1.00 98.88 176 LEU A O 1
ATOM 1396 N N . ASN A 1 177 ? -20.082 6.782 13.765 1.00 98.69 177 ASN A N 1
ATOM 1397 C CA . ASN A 1 177 ? -21.327 7.520 13.551 1.00 98.69 177 ASN A CA 1
ATOM 1398 C C . ASN A 1 177 ? -22.077 7.766 14.866 1.00 98.69 177 ASN A C 1
ATOM 1400 O O . ASN A 1 177 ? -22.545 8.879 15.088 1.00 98.69 177 ASN A O 1
ATOM 1404 N N . LEU A 1 178 ? -22.141 6.779 15.766 1.00 98.56 178 LEU A N 1
ATOM 1405 C CA . LEU A 1 178 ? -22.732 6.952 17.095 1.00 98.56 178 LEU A CA 1
ATOM 1406 C C . LEU A 1 178 ? -22.002 8.035 17.899 1.00 98.56 178 LEU A C 1
ATOM 1408 O O . LEU A 1 178 ? -22.649 8.849 18.557 1.00 98.56 178 LEU A O 1
ATOM 1412 N N . ALA A 1 179 ? -20.668 8.079 17.832 1.00 98.44 179 ALA A N 1
ATOM 1413 C CA . ALA A 1 179 ? -19.877 9.122 18.475 1.00 98.44 179 ALA A CA 1
ATOM 1414 C C . ALA A 1 179 ? -20.281 10.510 17.965 1.00 98.44 179 ALA A C 1
ATOM 1416 O O . ALA A 1 179 ? -20.623 11.370 18.771 1.00 98.44 179 ALA A O 1
ATOM 1417 N N . ILE A 1 180 ? -20.287 10.705 16.637 1.00 98.56 180 ILE A N 1
ATOM 1418 C CA . ILE A 1 180 ? -20.695 11.967 15.989 1.00 98.56 180 ILE A CA 1
ATOM 1419 C C . ILE A 1 180 ? -22.138 12.330 16.358 1.00 98.56 180 ILE A C 1
ATOM 1421 O O . ILE A 1 180 ? -22.425 13.479 16.659 1.00 98.56 180 ILE A O 1
ATOM 1425 N N . GLN A 1 181 ? -23.058 11.367 16.392 1.00 98.00 181 GLN A N 1
ATOM 1426 C CA . GLN A 1 181 ? -24.448 11.620 16.782 1.00 98.00 181 GLN A CA 1
ATOM 1427 C C . GLN A 1 181 ? -24.596 11.989 18.264 1.00 98.00 181 GLN A C 1
ATOM 1429 O O . GLN A 1 181 ? -25.507 12.734 18.621 1.00 98.00 181 GLN A O 1
ATOM 1434 N N . THR A 1 182 ? -23.719 11.482 19.129 1.00 97.38 182 THR A N 1
ATOM 1435 C CA . THR A 1 182 ? -23.791 11.730 20.574 1.00 97.38 182 THR A CA 1
ATOM 1436 C C . THR A 1 182 ? -23.387 13.159 20.921 1.00 97.38 182 THR A C 1
ATOM 1438 O O . THR A 1 182 ? -24.056 13.794 21.732 1.00 97.38 182 THR A O 1
ATOM 1441 N N . ASP A 1 183 ? -22.303 13.664 20.329 1.00 97.12 183 ASP A N 1
ATOM 1442 C CA . ASP A 1 183 ? -21.752 14.985 20.661 1.00 97.12 183 ASP A CA 1
ATOM 1443 C C . ASP A 1 183 ? -21.942 16.045 19.563 1.00 97.12 183 ASP A C 1
ATOM 1445 O O . ASP A 1 183 ? -21.657 17.214 19.804 1.00 97.12 183 ASP A O 1
ATOM 1449 N N . GLN A 1 184 ? -22.458 15.659 18.390 1.00 97.88 184 GLN A N 1
ATOM 1450 C CA . GLN A 1 184 ? -22.678 16.511 17.213 1.00 97.88 184 GLN A CA 1
ATOM 1451 C C . GLN A 1 184 ? -21.399 17.180 16.685 1.00 97.88 184 GLN A C 1
ATOM 1453 O O . GLN A 1 184 ? -21.442 18.259 16.090 1.00 97.88 184 GLN A O 1
ATOM 1458 N N . LEU A 1 185 ? -20.244 16.539 16.884 1.00 97.62 185 LEU A N 1
ATOM 1459 C CA . LEU A 1 185 ? -18.949 17.038 16.436 1.00 97.62 185 LEU A CA 1
ATOM 1460 C C . LEU A 1 185 ? -18.306 16.067 15.438 1.00 97.62 185 LEU A C 1
ATOM 1462 O O . LEU A 1 185 ? -18.403 14.852 15.559 1.00 97.62 185 LEU A O 1
ATOM 1466 N N . ASN A 1 186 ? -17.579 16.609 14.463 1.00 98.06 186 ASN A N 1
ATOM 1467 C CA . ASN A 1 186 ? -16.750 15.805 13.557 1.00 98.06 186 ASN A CA 1
ATOM 1468 C C . ASN A 1 186 ? -15.368 15.530 14.164 1.00 98.06 186 ASN A C 1
ATOM 1470 O O . ASN A 1 186 ? -14.847 14.419 14.083 1.00 98.06 186 ASN A O 1
ATOM 1474 N N . VAL A 1 187 ? -14.793 16.530 14.836 1.00 98.31 187 VAL A N 1
ATOM 1475 C CA . VAL A 1 187 ? -13.475 16.444 15.474 1.00 98.31 187 VAL A CA 1
ATOM 1476 C C . VAL A 1 187 ? -13.658 16.269 16.979 1.00 98.31 187 VAL A C 1
ATOM 1478 O O . VAL A 1 187 ? -14.319 17.079 17.625 1.00 98.31 187 VAL A O 1
ATOM 1481 N N . SER A 1 188 ? -13.113 15.192 17.540 1.00 97.75 188 SER A N 1
ATOM 1482 C CA . SER A 1 188 ? -13.134 14.905 18.979 1.00 97.75 188 SER A CA 1
ATOM 1483 C C . SER A 1 188 ? -11.832 15.370 19.628 1.00 97.75 188 SER A C 1
ATOM 1485 O O . SER A 1 188 ? -10.761 14.830 19.352 1.00 97.75 188 SER A O 1
ATOM 1487 N N . THR A 1 189 ? -11.909 16.346 20.538 1.00 96.12 189 THR A N 1
ATOM 1488 C CA . THR A 1 189 ? -10.741 16.814 21.311 1.00 96.12 189 THR A CA 1
ATOM 1489 C C . THR A 1 189 ? -10.212 15.747 22.270 1.00 96.12 189 THR A C 1
ATOM 1491 O O . THR A 1 189 ? -9.037 15.765 22.629 1.00 96.12 189 THR A O 1
ATOM 1494 N N . ASN A 1 190 ? -11.060 14.798 22.680 1.00 94.12 190 ASN A N 1
ATOM 1495 C CA . ASN A 1 190 ? -10.649 13.674 23.513 1.00 94.12 190 ASN A CA 1
ATOM 1496 C C . ASN A 1 190 ? -9.903 12.609 22.709 1.00 94.12 190 ASN A C 1
ATOM 1498 O O . ASN A 1 190 ? -8.895 12.109 23.203 1.00 94.12 190 ASN A O 1
ATOM 1502 N N . LEU A 1 191 ? -10.348 12.288 21.490 1.00 97.44 191 LEU A N 1
ATOM 1503 C CA . LEU A 1 191 ? -9.623 11.388 20.589 1.00 97.44 191 LEU A CA 1
ATOM 1504 C C . LEU A 1 191 ? -8.290 12.003 20.140 1.00 97.44 191 LEU A C 1
ATOM 1506 O O . LEU A 1 191 ? -7.265 11.325 20.140 1.00 97.44 191 LEU A O 1
ATOM 1510 N N . ALA A 1 192 ? -8.280 13.310 19.857 1.00 97.19 192 ALA A N 1
ATOM 1511 C CA . ALA A 1 192 ? -7.098 14.047 19.409 1.00 97.19 192 ALA A CA 1
ATOM 1512 C C . ALA A 1 192 ? -5.890 13.961 20.363 1.00 97.19 192 ALA A C 1
ATOM 1514 O O . ALA A 1 192 ? -4.761 14.173 19.933 1.00 97.19 192 ALA A O 1
ATOM 1515 N N . LYS A 1 193 ? -6.102 13.627 21.646 1.00 95.00 193 LYS A N 1
ATOM 1516 C CA . LYS A 1 193 ? -5.024 13.440 22.635 1.00 95.00 193 LYS A CA 1
ATOM 1517 C C . LYS A 1 193 ? -4.086 12.279 22.298 1.00 95.00 193 LYS A C 1
ATOM 1519 O O . LYS A 1 193 ? -2.924 12.328 22.686 1.00 95.00 193 LYS A O 1
ATOM 1524 N N . GLY A 1 194 ? -4.601 11.240 21.640 1.00 94.06 194 GLY A N 1
ATOM 1525 C CA . GLY A 1 194 ? -3.849 10.021 21.335 1.00 94.06 194 GLY A CA 1
ATOM 1526 C C . GLY A 1 194 ? -3.903 9.589 19.870 1.00 94.06 194 GLY A C 1
ATOM 1527 O O . GLY A 1 194 ? -3.247 8.619 19.502 1.00 94.06 194 GLY A O 1
ATOM 1528 N N . ASP A 1 195 ? -4.689 10.272 19.037 1.00 98.19 195 ASP A N 1
ATOM 1529 C CA . ASP A 1 195 ? -4.805 9.965 17.616 1.00 98.19 195 ASP A CA 1
ATOM 1530 C C . ASP A 1 195 ? -3.770 10.729 16.785 1.00 98.19 195 ASP A C 1
ATOM 1532 O O . ASP A 1 195 ? -3.933 11.904 16.460 1.00 98.19 195 ASP A O 1
ATOM 1536 N N . TYR A 1 196 ? -2.721 10.023 16.388 1.00 97.19 196 TYR A N 1
ATOM 1537 C CA . TYR A 1 196 ? -1.649 10.506 15.525 1.00 97.19 196 TYR A CA 1
ATOM 1538 C C . TYR A 1 196 ? -1.830 10.141 14.049 1.00 97.19 196 TYR A C 1
ATOM 1540 O O . TYR A 1 196 ? -0.927 10.397 13.242 1.00 97.19 196 TYR A O 1
ATOM 1548 N N . ILE A 1 197 ? -2.989 9.587 13.681 1.00 98.50 197 ILE A N 1
ATOM 1549 C CA . ILE A 1 197 ? -3.380 9.378 12.286 1.00 98.50 197 ILE A CA 1
ATOM 1550 C C . ILE A 1 197 ? -4.234 10.547 11.803 1.00 98.50 197 ILE A C 1
ATOM 1552 O O . ILE A 1 197 ? -3.870 11.163 10.808 1.00 98.50 197 ILE A O 1
ATOM 1556 N N . TYR A 1 198 ? -5.316 10.892 12.508 1.00 98.69 198 TYR A N 1
ATOM 1557 C CA . TYR A 1 198 ? -6.262 11.926 12.059 1.00 98.69 198 TYR A CA 1
ATOM 1558 C C . TYR A 1 198 ? -6.567 13.013 13.089 1.00 98.69 198 TYR A C 1
ATOM 1560 O O . TYR A 1 198 ? -7.449 13.840 12.854 1.00 98.69 198 TYR A O 1
ATOM 1568 N N . TYR A 1 199 ? -5.829 13.066 14.201 1.00 98.12 199 TYR A N 1
ATOM 1569 C CA . TYR A 1 199 ? -5.947 14.139 15.192 1.00 98.12 199 TYR A CA 1
ATOM 1570 C C . TYR A 1 199 ? -7.380 14.340 15.702 1.00 98.12 199 TYR A C 1
ATOM 1572 O O . TYR A 1 199 ? -7.816 15.461 15.959 1.00 98.12 199 TYR A O 1
ATOM 1580 N N . GLY A 1 200 ? -8.125 13.239 15.844 1.00 98.25 200 GLY A N 1
ATOM 1581 C CA . GLY A 1 200 ? -9.497 13.244 16.338 1.00 98.25 200 GLY A CA 1
ATOM 1582 C C . GLY A 1 200 ? -10.573 13.484 15.278 1.00 98.25 200 GLY A C 1
ATOM 1583 O O . GLY A 1 200 ? -11.753 13.501 15.635 1.00 98.25 200 GLY A O 1
ATOM 1584 N N . ASP A 1 201 ? -10.218 13.657 14.001 1.00 98.81 201 ASP A N 1
ATOM 1585 C CA . ASP A 1 201 ? -11.185 13.790 12.906 1.00 98.81 201 ASP A CA 1
ATOM 1586 C C . ASP A 1 201 ? -11.850 12.439 12.590 1.00 98.81 201 ASP A C 1
ATOM 1588 O O . ASP A 1 201 ? -11.314 11.579 11.883 1.00 98.81 201 ASP A O 1
ATOM 1592 N N . ARG A 1 202 ? -13.070 12.260 13.106 1.00 98.81 202 ARG A N 1
ATOM 1593 C CA . ARG A 1 202 ? -13.859 11.032 12.944 1.00 98.81 202 ARG A CA 1
ATOM 1594 C C . ARG A 1 202 ? -14.336 10.824 11.512 1.00 98.81 202 ARG A C 1
ATOM 1596 O O . ARG A 1 202 ? -14.546 9.684 11.103 1.00 98.81 202 ARG A O 1
ATOM 1603 N N . THR A 1 203 ? -14.478 11.893 10.730 1.00 98.81 203 THR A N 1
ATOM 1604 C CA . THR A 1 203 ? -14.913 11.785 9.331 1.00 98.81 203 THR A CA 1
ATOM 1605 C C . THR A 1 203 ? -13.822 11.160 8.465 1.00 98.81 203 THR A C 1
ATOM 1607 O O . THR A 1 203 ? -14.120 10.354 7.585 1.00 98.81 203 THR A O 1
ATOM 1610 N N . LYS A 1 204 ? -12.548 11.440 8.766 1.00 98.88 204 LYS A N 1
ATOM 1611 C CA . LYS A 1 204 ? -11.407 10.791 8.108 1.00 98.88 204 LYS A CA 1
ATOM 1612 C C . LYS A 1 204 ? -11.249 9.331 8.518 1.00 98.88 204 LYS A C 1
ATOM 1614 O O . LYS A 1 204 ? -10.997 8.495 7.655 1.00 98.88 204 LYS A O 1
ATOM 1619 N N . TRP A 1 205 ? -11.513 8.996 9.782 1.00 98.94 205 TRP A N 1
ATOM 1620 C CA . TRP A 1 205 ? -11.607 7.596 10.210 1.00 98.94 205 TRP A CA 1
ATOM 1621 C C . TRP A 1 205 ? -12.696 6.826 9.455 1.00 98.94 205 TRP A C 1
ATOM 1623 O O . TRP A 1 205 ? -12.432 5.728 8.975 1.00 98.94 205 TRP A O 1
ATOM 1633 N N . ILE A 1 206 ? -13.885 7.411 9.268 1.00 98.94 206 ILE A N 1
ATOM 1634 C CA . ILE A 1 206 ? -14.954 6.805 8.452 1.00 98.94 206 ILE A CA 1
ATOM 1635 C C . ILE A 1 206 ? -14.470 6.553 7.017 1.00 98.94 206 ILE A C 1
ATOM 1637 O O . ILE A 1 206 ? -14.663 5.457 6.487 1.00 98.94 206 ILE A O 1
ATOM 1641 N N . LYS A 1 207 ? -13.789 7.526 6.398 1.00 98.94 207 LYS A N 1
ATOM 1642 C CA . LYS A 1 207 ? -13.213 7.353 5.056 1.00 98.94 207 LYS A CA 1
ATOM 1643 C C . LYS A 1 207 ? -12.164 6.244 5.016 1.00 98.94 207 LYS A C 1
ATOM 1645 O O . LYS A 1 207 ? -12.183 5.447 4.082 1.00 98.94 207 LYS A O 1
ATOM 1650 N N . PHE A 1 208 ? -11.292 6.147 6.021 1.00 98.94 208 PHE A N 1
ATOM 1651 C CA . PHE A 1 208 ? -10.307 5.067 6.117 1.00 98.94 208 PHE A CA 1
ATOM 1652 C C . PHE A 1 208 ? -10.968 3.690 6.246 1.00 98.94 208 PHE A C 1
ATOM 1654 O O . PHE A 1 208 ? -10.538 2.740 5.600 1.00 98.94 208 PHE A O 1
ATOM 1661 N N . VAL A 1 209 ? -12.075 3.577 6.984 1.00 99.00 209 VAL A N 1
ATOM 1662 C CA . VAL A 1 209 ? -12.837 2.321 7.059 1.00 99.00 209 VAL A CA 1
ATOM 1663 C C . VAL A 1 209 ? -13.413 1.926 5.694 1.00 99.00 209 VAL A C 1
ATOM 1665 O O . VAL A 1 209 ? -13.336 0.759 5.312 1.00 99.00 209 VAL A O 1
ATOM 1668 N N . TYR A 1 210 ? -13.930 2.883 4.918 1.00 98.94 210 TYR A N 1
ATOM 1669 C CA . TYR A 1 210 ? -14.339 2.621 3.534 1.00 98.94 210 TYR A CA 1
ATOM 1670 C C . TYR A 1 210 ? -13.166 2.265 2.614 1.00 98.94 210 TYR A C 1
ATOM 1672 O O . TYR A 1 210 ? -13.341 1.478 1.688 1.00 98.94 210 TYR A O 1
ATOM 1680 N N . ALA A 1 211 ? -11.972 2.787 2.890 1.00 98.94 211 ALA A N 1
ATOM 1681 C CA . ALA A 1 211 ? -10.754 2.443 2.168 1.00 98.94 211 ALA A CA 1
ATOM 1682 C C . ALA A 1 211 ? -10.399 0.952 2.356 1.00 98.94 211 ALA A C 1
ATOM 1684 O O . ALA A 1 211 ? -10.162 0.239 1.381 1.00 98.94 211 ALA A O 1
ATOM 1685 N N . ILE A 1 212 ? -10.489 0.448 3.596 1.00 98.94 212 ILE A N 1
ATOM 1686 C CA . ILE A 1 212 ? -10.294 -0.978 3.925 1.00 98.94 212 ILE A CA 1
ATOM 1687 C C . ILE A 1 212 ? -11.362 -1.848 3.243 1.00 98.94 212 ILE A C 1
ATOM 1689 O O . ILE A 1 212 ? -11.038 -2.893 2.682 1.00 98.94 212 ILE A O 1
ATOM 1693 N N . LEU A 1 213 ? -12.628 -1.412 3.226 1.00 98.94 213 LEU A N 1
ATOM 1694 C CA . LEU A 1 213 ? -13.698 -2.120 2.507 1.00 98.94 213 LEU A CA 1
ATOM 1695 C C . LEU A 1 213 ? -13.442 -2.179 0.992 1.00 98.94 213 LEU A C 1
ATOM 1697 O O . LEU A 1 213 ? -13.707 -3.208 0.370 1.00 98.94 213 LEU A O 1
ATOM 1701 N N . ALA A 1 214 ? -12.921 -1.103 0.395 1.00 98.94 214 ALA A N 1
ATOM 1702 C CA . ALA A 1 214 ? -12.545 -1.081 -1.017 1.00 98.94 214 ALA A CA 1
ATOM 1703 C C . ALA A 1 214 ? -11.414 -2.076 -1.319 1.00 98.94 214 ALA A C 1
ATOM 1705 O O . ALA A 1 214 ? -11.533 -2.838 -2.280 1.00 98.94 214 ALA A O 1
ATOM 1706 N N . GLN A 1 215 ? -10.374 -2.111 -0.477 1.00 98.88 215 GLN A N 1
ATOM 1707 C CA . GLN A 1 215 ? -9.271 -3.073 -0.577 1.00 98.88 215 GLN A CA 1
ATOM 1708 C C . GLN A 1 215 ? -9.784 -4.516 -0.476 1.00 98.88 215 GLN A C 1
ATOM 1710 O O . GLN A 1 215 ? -9.592 -5.317 -1.390 1.00 98.88 215 GLN A O 1
ATOM 1715 N N . ASN A 1 216 ? -10.536 -4.821 0.586 1.00 98.81 216 ASN A N 1
ATOM 1716 C CA . ASN A 1 216 ? -11.112 -6.143 0.832 1.00 98.81 216 ASN A CA 1
ATOM 1717 C C . ASN A 1 216 ? -11.972 -6.639 -0.345 1.00 98.81 216 ASN A C 1
ATOM 1719 O O . ASN A 1 216 ? -11.879 -7.801 -0.751 1.00 98.81 216 ASN A O 1
ATOM 1723 N N . ALA A 1 217 ? -12.797 -5.754 -0.914 1.00 98.75 217 ALA A N 1
ATOM 1724 C CA . ALA A 1 217 ? -13.652 -6.078 -2.050 1.00 98.75 217 ALA A CA 1
ATOM 1725 C C . ALA A 1 217 ? -12.854 -6.292 -3.348 1.00 98.75 217 ALA A C 1
ATOM 1727 O O . ALA A 1 217 ? -13.171 -7.206 -4.110 1.00 98.75 217 ALA A O 1
ATOM 1728 N N . LEU A 1 218 ? -11.819 -5.484 -3.608 1.00 98.81 218 LEU A N 1
ATOM 1729 C CA . LEU A 1 218 ? -10.982 -5.624 -4.804 1.00 98.81 218 LEU A CA 1
ATOM 1730 C C . LEU A 1 218 ? -10.109 -6.881 -4.757 1.00 98.81 218 LEU A C 1
ATOM 1732 O O . LEU A 1 218 ? -9.931 -7.547 -5.781 1.00 98.81 218 LEU A O 1
ATOM 1736 N N . HIS A 1 219 ? -9.575 -7.228 -3.585 1.00 98.62 219 HIS A N 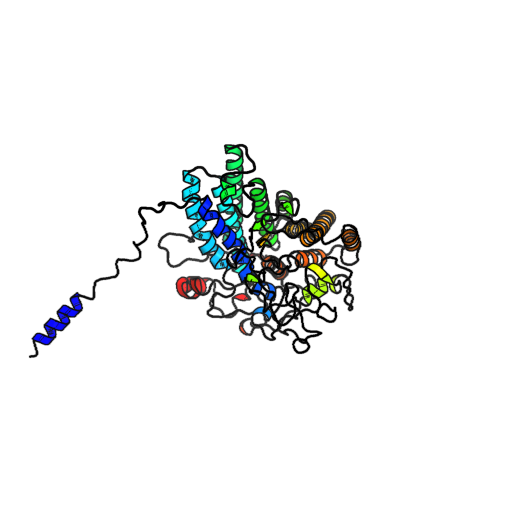1
ATOM 1737 C CA . HIS A 1 219 ? -8.707 -8.397 -3.438 1.00 98.62 219 HIS A CA 1
ATOM 1738 C C . HIS A 1 219 ? -9.427 -9.690 -3.813 1.00 98.62 219 HIS A C 1
ATOM 1740 O O . HIS A 1 219 ? -8.827 -10.596 -4.379 1.00 98.62 219 HIS A O 1
ATOM 1746 N N . GLN A 1 220 ? -10.744 -9.720 -3.629 1.00 97.69 220 GLN A N 1
ATOM 1747 C CA . GLN A 1 220 ? -11.612 -10.819 -4.034 1.00 97.69 220 GLN A CA 1
ATOM 1748 C C . GLN A 1 220 ? -12.027 -10.761 -5.515 1.00 97.69 220 GLN A C 1
ATOM 1750 O O . GLN A 1 220 ? -12.979 -11.429 -5.903 1.00 97.69 220 GLN A O 1
ATOM 1755 N N . SER A 1 221 ? -11.349 -9.998 -6.378 1.00 97.69 221 SER A N 1
ATOM 1756 C CA . SER A 1 221 ? -11.777 -9.801 -7.776 1.00 97.69 221 SER A CA 1
ATOM 1757 C C . SER A 1 221 ? -11.670 -11.013 -8.700 1.00 97.69 221 SER A C 1
ATOM 1759 O O . SER A 1 221 ? -12.073 -10.920 -9.862 1.00 97.69 221 SER A O 1
ATOM 1761 N N . ASN A 1 222 ? -11.153 -12.136 -8.203 1.00 96.19 222 ASN A N 1
ATOM 1762 C CA . ASN A 1 222 ? -11.199 -13.423 -8.896 1.00 96.19 222 ASN A CA 1
ATOM 1763 C C . ASN A 1 222 ? -12.410 -14.272 -8.473 1.00 96.19 222 ASN A C 1
ATOM 1765 O O . ASN A 1 222 ? -12.713 -15.255 -9.141 1.00 96.19 222 ASN A O 1
ATOM 1769 N N . LYS A 1 223 ? -13.124 -13.877 -7.410 1.00 97.06 223 LYS A N 1
ATOM 1770 C CA . LYS A 1 223 ? -14.294 -14.592 -6.899 1.00 97.06 223 LYS A CA 1
ATOM 1771 C C . LYS A 1 223 ? -15.503 -14.410 -7.795 1.00 97.06 223 LYS A C 1
ATOM 1773 O O . LYS A 1 223 ? -15.786 -13.305 -8.253 1.00 97.06 223 LYS A O 1
ATOM 1778 N N . ALA A 1 224 ? -16.310 -15.462 -7.917 1.00 96.00 224 ALA A N 1
ATOM 1779 C CA . ALA A 1 224 ? -17.604 -15.385 -8.602 1.00 96.00 224 ALA A CA 1
ATOM 1780 C C . ALA A 1 224 ? -18.552 -14.324 -7.996 1.00 96.00 224 ALA A C 1
AT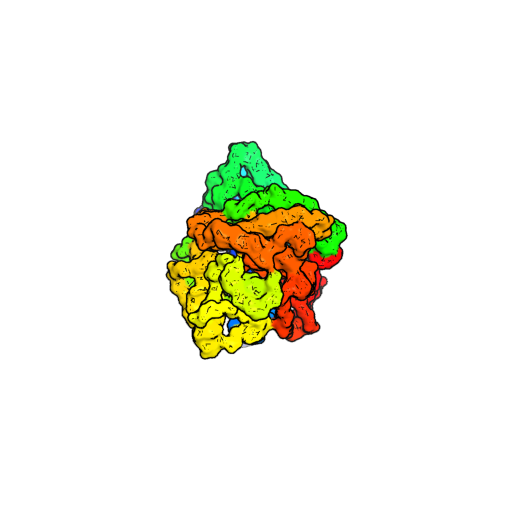OM 1782 O O . ALA A 1 224 ? -19.366 -13.745 -8.708 1.00 96.00 224 ALA A O 1
ATOM 1783 N N . ALA A 1 225 ? -18.432 -14.050 -6.691 1.00 95.06 225 ALA A N 1
ATOM 1784 C CA . ALA A 1 225 ? -19.226 -13.046 -5.979 1.00 95.06 225 ALA A CA 1
ATOM 1785 C C . ALA A 1 225 ? -18.666 -11.609 -6.076 1.00 95.06 225 ALA A C 1
ATOM 1787 O O . ALA A 1 225 ? -19.212 -10.696 -5.451 1.00 95.06 225 ALA A O 1
ATOM 1788 N N . PHE A 1 226 ? -17.570 -11.392 -6.812 1.00 97.94 226 PHE A N 1
ATOM 1789 C CA . PHE A 1 226 ? -16.970 -10.071 -6.961 1.00 97.94 226 PHE A CA 1
ATOM 1790 C C . PHE A 1 226 ? -17.955 -9.059 -7.561 1.00 97.94 226 PHE A C 1
ATOM 1792 O O . PHE A 1 226 ? -18.652 -9.336 -8.535 1.00 97.94 226 PHE A O 1
ATOM 1799 N N . SER A 1 227 ? -17.957 -7.844 -7.009 1.00 98.19 227 SER A N 1
ATOM 1800 C CA . SER A 1 227 ? -18.740 -6.724 -7.523 1.00 98.19 227 SER A CA 1
ATOM 1801 C C . SER A 1 227 ? -17.872 -5.479 -7.657 1.00 98.19 227 SER A C 1
ATOM 1803 O O . SER A 1 227 ? -17.479 -4.858 -6.665 1.00 98.19 227 SER A O 1
ATOM 1805 N N . ALA A 1 228 ? -17.630 -5.072 -8.902 1.00 98.69 228 ALA A N 1
ATOM 1806 C CA . ALA A 1 228 ? -16.955 -3.816 -9.209 1.00 98.69 228 ALA A CA 1
ATOM 1807 C C . ALA A 1 228 ? -17.710 -2.588 -8.669 1.00 98.69 228 ALA A C 1
ATOM 1809 O O . ALA A 1 228 ? -17.091 -1.595 -8.286 1.00 98.69 228 ALA A O 1
ATOM 1810 N N . ASP A 1 229 ? -19.042 -2.666 -8.583 1.00 98.69 229 ASP A N 1
ATOM 1811 C CA . ASP A 1 229 ? -19.866 -1.587 -8.035 1.00 98.69 229 ASP A CA 1
ATOM 1812 C C . ASP A 1 229 ? -19.662 -1.413 -6.530 1.00 98.69 229 ASP A C 1
ATOM 1814 O O . ASP A 1 229 ? -19.693 -0.282 -6.043 1.00 98.69 229 ASP A O 1
ATOM 1818 N N . ASN A 1 230 ? -19.386 -2.498 -5.796 1.00 98.56 230 ASN A N 1
ATOM 1819 C CA . ASN A 1 230 ? -19.029 -2.406 -4.380 1.00 98.56 230 ASN A CA 1
ATOM 1820 C C . ASN A 1 230 ? -17.693 -1.680 -4.205 1.00 98.56 230 ASN A C 1
ATOM 1822 O O . ASN A 1 230 ? -17.628 -0.735 -3.421 1.00 98.56 230 ASN A O 1
ATOM 1826 N N . VAL A 1 231 ? -16.663 -2.045 -4.981 1.00 98.94 231 VAL A N 1
ATOM 1827 C CA . VAL A 1 231 ? -15.366 -1.343 -4.955 1.00 98.94 231 VAL A CA 1
ATOM 1828 C C . VAL A 1 231 ? -15.560 0.140 -5.264 1.00 98.94 231 VAL A C 1
ATOM 1830 O O . VAL A 1 231 ? -15.139 0.987 -4.480 1.00 98.94 231 VAL A O 1
ATOM 1833 N N . LYS A 1 232 ? -16.269 0.471 -6.354 1.00 98.88 232 LYS A N 1
ATOM 1834 C CA . LYS A 1 232 ? -16.572 1.863 -6.716 1.00 98.88 232 LYS A CA 1
ATOM 1835 C C . LYS A 1 232 ? -17.279 2.601 -5.579 1.00 98.88 232 LYS A C 1
ATOM 1837 O O . LYS A 1 232 ? -16.865 3.702 -5.232 1.00 98.88 232 LYS A O 1
ATOM 1842 N N . LYS A 1 233 ? -18.333 2.016 -5.004 1.00 98.88 233 LYS A N 1
ATOM 1843 C CA . LYS A 1 233 ? -19.100 2.614 -3.901 1.00 98.88 233 LYS A CA 1
ATOM 1844 C C . LYS A 1 233 ? -18.211 2.910 -2.696 1.00 98.88 233 LYS A C 1
ATOM 1846 O O . LYS A 1 233 ? -18.319 3.990 -2.118 1.00 98.88 233 LYS A O 1
ATOM 1851 N N . TYR A 1 234 ? -17.363 1.961 -2.307 1.00 98.94 234 TYR A N 1
ATOM 1852 C CA . TYR A 1 234 ? -16.470 2.130 -1.165 1.00 98.94 234 TYR A CA 1
ATOM 1853 C C . TYR A 1 234 ? -15.410 3.198 -1.434 1.00 98.94 234 TYR A C 1
ATOM 1855 O O . TYR A 1 234 ? -15.231 4.077 -0.597 1.00 98.94 234 TYR A O 1
ATOM 1863 N N . VAL A 1 235 ? -14.801 3.215 -2.624 1.00 98.94 235 VAL A N 1
ATOM 1864 C CA . VAL A 1 235 ? -13.861 4.278 -3.017 1.00 98.94 235 VAL A CA 1
ATOM 1865 C C . VAL A 1 235 ? -14.538 5.652 -3.021 1.00 98.94 235 VAL A C 1
ATOM 1867 O O . VAL A 1 235 ? -14.000 6.594 -2.449 1.00 98.94 235 VAL A O 1
ATOM 1870 N N . ASP A 1 236 ? -15.744 5.769 -3.585 1.00 98.81 236 ASP A N 1
ATOM 1871 C CA . ASP A 1 236 ? -16.500 7.032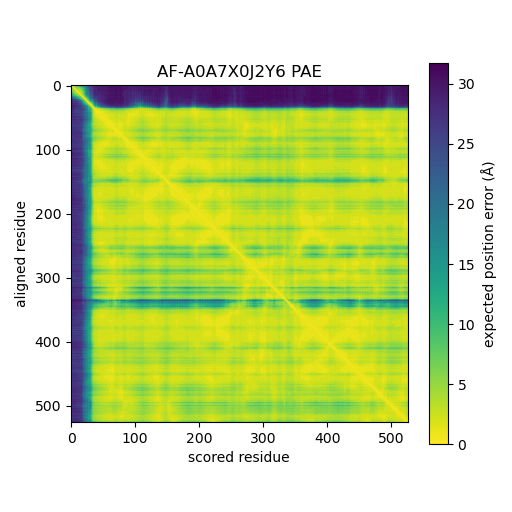 -3.628 1.00 98.81 236 ASP A CA 1
ATOM 1872 C C . ASP A 1 236 ? -16.944 7.520 -2.236 1.00 98.81 236 ASP A C 1
ATOM 1874 O O . ASP A 1 236 ? -17.233 8.702 -2.060 1.00 98.81 236 ASP A O 1
ATOM 1878 N N . SER A 1 237 ? -16.980 6.625 -1.244 1.00 98.88 237 SER A N 1
ATOM 1879 C CA . SER A 1 237 ? -17.286 6.943 0.160 1.00 98.88 237 SER A CA 1
ATOM 1880 C C . SER A 1 237 ? -16.029 7.206 1.004 1.00 98.88 237 SER A C 1
ATOM 1882 O O . SER A 1 237 ? -16.128 7.437 2.210 1.00 98.88 237 SER A O 1
ATOM 1884 N N . SER A 1 238 ? -14.845 7.133 0.392 1.00 98.81 238 SER A N 1
ATOM 1885 C CA . SER A 1 238 ? -13.550 7.171 1.064 1.00 98.81 238 SER A CA 1
ATOM 1886 C C . SER A 1 238 ? -12.788 8.470 0.752 1.00 98.81 238 SER A C 1
ATOM 1888 O O . SER A 1 238 ? -13.352 9.565 0.824 1.00 98.81 238 SER A O 1
ATOM 1890 N N . PHE A 1 239 ? -11.480 8.381 0.506 1.00 98.75 239 PHE A N 1
ATOM 1891 C CA . PHE A 1 239 ? -10.589 9.515 0.304 1.00 98.75 239 PHE A CA 1
ATOM 1892 C C . PHE A 1 239 ? -10.988 10.312 -0.939 1.00 98.75 239 PHE A C 1
ATOM 1894 O O . PHE A 1 239 ? -11.130 9.751 -2.025 1.00 98.75 239 PHE A O 1
ATOM 1901 N N . VAL A 1 240 ? -11.117 11.633 -0.792 1.00 98.38 240 VAL A N 1
ATOM 1902 C CA . VAL A 1 240 ? -11.406 12.535 -1.925 1.00 98.38 240 VAL A CA 1
ATOM 1903 C C . VAL A 1 240 ? -10.152 13.234 -2.453 1.00 98.38 240 VAL A C 1
ATOM 1905 O O . VAL A 1 240 ? -10.160 13.773 -3.556 1.00 98.38 240 VAL A O 1
ATOM 1908 N N . SER A 1 241 ? -9.077 13.246 -1.662 1.00 98.50 241 SER A N 1
ATOM 1909 C CA . SER A 1 241 ? -7.761 13.777 -2.020 1.00 98.50 241 SER A CA 1
ATOM 1910 C C . SER A 1 241 ? -6.687 13.247 -1.065 1.00 98.50 241 SER A C 1
ATOM 1912 O O . SER A 1 241 ? -6.993 12.562 -0.085 1.00 98.50 241 SER A O 1
ATOM 1914 N N . ASN A 1 242 ? -5.425 13.623 -1.297 1.00 98.44 242 ASN A N 1
ATOM 1915 C CA . ASN A 1 242 ? -4.308 13.265 -0.417 1.00 98.44 242 ASN A CA 1
ATOM 1916 C C . ASN A 1 242 ? -4.456 13.770 1.029 1.00 98.44 242 ASN A C 1
ATOM 1918 O O . ASN A 1 242 ? -3.839 13.207 1.931 1.00 98.44 242 ASN A O 1
ATOM 1922 N N . ALA A 1 243 ? -5.312 14.766 1.278 1.00 98.06 243 ALA A N 1
ATOM 1923 C CA . ALA A 1 243 ? -5.598 15.252 2.627 1.00 98.06 243 ALA A CA 1
ATOM 1924 C C . ALA A 1 243 ? -6.331 14.219 3.500 1.00 98.06 243 ALA A C 1
ATOM 1926 O O . ALA A 1 243 ? -6.407 14.392 4.718 1.00 98.06 243 ALA A O 1
ATOM 1927 N N . ASP A 1 244 ? -6.907 13.172 2.904 1.00 98.69 244 ASP A N 1
ATOM 1928 C CA . ASP A 1 244 ? -7.555 12.075 3.626 1.00 98.69 244 ASP A CA 1
ATOM 1929 C C . ASP A 1 244 ? -6.651 10.845 3.808 1.00 98.69 244 ASP A C 1
ATOM 1931 O O . ASP A 1 244 ? -7.056 9.916 4.505 1.00 98.69 244 ASP A O 1
ATOM 1935 N N . ASN A 1 245 ? -5.440 10.828 3.233 1.00 98.62 245 ASN A N 1
ATOM 1936 C CA . ASN A 1 245 ? -4.537 9.676 3.305 1.00 98.62 245 ASN A CA 1
ATOM 1937 C C . ASN A 1 245 ? -4.314 9.215 4.751 1.00 98.62 245 ASN A C 1
ATOM 1939 O O . ASN A 1 245 ? -4.090 10.025 5.654 1.00 98.62 245 ASN A O 1
ATOM 1943 N N . ALA A 1 246 ? -4.312 7.900 4.956 1.00 98.62 246 ALA A N 1
ATOM 1944 C CA . ALA A 1 246 ? -4.020 7.310 6.253 1.00 98.62 246 ALA A CA 1
ATOM 1945 C C . ALA A 1 246 ? -2.503 7.226 6.439 1.00 98.62 246 ALA A C 1
ATOM 1947 O O . ALA A 1 246 ? -1.806 6.523 5.704 1.00 98.62 246 ALA A O 1
ATOM 1948 N N . SER A 1 247 ? -1.979 7.951 7.425 1.00 98.25 247 SER A N 1
ATOM 1949 C CA . SER A 1 247 ? -0.560 7.909 7.777 1.00 98.25 247 SER A CA 1
ATOM 1950 C C . SER A 1 247 ? -0.343 8.212 9.253 1.00 98.25 247 SER A C 1
ATOM 1952 O O . SER A 1 247 ? -1.061 9.022 9.829 1.00 98.25 247 SER A O 1
ATOM 1954 N N . VAL A 1 248 ? 0.664 7.591 9.856 1.00 97.81 248 VAL A N 1
ATOM 1955 C CA . VAL A 1 248 ? 1.029 7.753 11.267 1.00 97.81 248 VAL A CA 1
ATOM 1956 C C . VAL A 1 248 ? 2.110 8.823 11.397 1.00 97.81 248 VAL A C 1
ATOM 1958 O O . VAL A 1 248 ? 3.096 8.811 10.658 1.00 97.81 248 VAL A O 1
ATOM 1961 N N . GLN A 1 249 ? 1.945 9.749 12.340 1.00 96.88 249 GLN A N 1
ATOM 1962 C CA . GLN A 1 249 ? 2.948 10.774 12.632 1.00 96.88 249 GLN A CA 1
ATOM 1963 C C . GLN A 1 249 ? 4.324 10.178 12.957 1.00 96.88 249 GLN A C 1
ATOM 1965 O O . GLN A 1 249 ? 4.442 9.205 13.699 1.00 96.88 249 GLN A O 1
ATOM 1970 N N . CYS A 1 250 ? 5.373 10.828 12.455 1.00 95.38 250 CYS A N 1
ATOM 1971 C CA . CYS A 1 250 ? 6.749 10.659 12.913 1.00 95.38 250 CYS A CA 1
ATOM 1972 C C . CYS A 1 250 ? 7.294 12.043 13.259 1.00 95.38 250 CYS A C 1
ATOM 1974 O O . CYS A 1 250 ? 7.170 12.969 12.456 1.00 95.38 250 CYS A O 1
ATOM 1976 N N . ASN A 1 251 ? 7.877 12.203 14.444 1.00 92.56 251 ASN A N 1
ATOM 1977 C CA . ASN A 1 251 ? 8.470 13.485 14.829 1.00 92.56 251 ASN A CA 1
ATOM 1978 C C . ASN A 1 251 ? 9.882 13.628 14.266 1.00 92.56 251 ASN A C 1
ATOM 1980 O O . ASN A 1 251 ? 10.301 14.741 13.958 1.00 92.56 251 ASN A O 1
ATOM 1984 N N . GLY A 1 252 ? 10.611 12.513 14.143 1.00 91.44 252 GLY A N 1
ATOM 1985 C CA . GLY A 1 252 ? 12.013 12.535 13.740 1.00 91.44 252 GLY A CA 1
ATOM 1986 C C . GLY A 1 252 ? 12.924 13.217 14.761 1.00 91.44 252 GLY A C 1
ATOM 1987 O O . GLY A 1 252 ? 13.950 13.766 14.371 1.00 91.44 252 GLY A O 1
ATOM 1988 N N . SER A 1 253 ? 12.537 13.233 16.043 1.00 89.88 253 SER A N 1
ATOM 1989 C CA . SER A 1 253 ? 13.306 13.882 17.111 1.00 89.88 253 SER A CA 1
ATOM 1990 C C . SER A 1 253 ? 14.365 12.950 17.708 1.00 89.88 253 SER A C 1
ATOM 1992 O O . SER A 1 253 ? 15.417 13.399 18.159 1.00 89.88 253 SER A O 1
ATOM 1994 N N . GLN A 1 254 ? 14.106 11.642 17.667 1.00 89.38 254 GLN A N 1
ATOM 1995 C CA . GLN A 1 254 ? 15.000 10.576 18.100 1.00 89.38 254 GLN A CA 1
ATOM 1996 C C . GLN A 1 254 ? 14.648 9.268 17.380 1.00 89.38 254 GLN A C 1
ATOM 1998 O O . GLN A 1 254 ? 13.531 9.084 16.910 1.00 89.38 254 GLN A O 1
ATOM 2003 N N . SER A 1 255 ? 15.558 8.290 17.367 1.00 86.81 255 SER A N 1
ATOM 2004 C CA . SER A 1 255 ? 15.370 7.037 16.606 1.00 86.81 255 SER A CA 1
ATOM 2005 C C . SER A 1 255 ? 14.011 6.344 16.851 1.00 86.81 255 SER A C 1
ATOM 2007 O O . SER A 1 255 ? 13.383 5.838 15.916 1.00 86.81 255 SER A O 1
ATOM 2009 N N . GLY A 1 256 ? 13.521 6.367 18.097 1.00 86.25 256 GLY A N 1
ATOM 2010 C CA . GLY A 1 256 ? 12.247 5.755 18.488 1.00 86.25 256 GLY A CA 1
ATOM 2011 C C . GLY A 1 256 ? 10.986 6.413 17.909 1.00 86.25 256 GLY A C 1
ATOM 2012 O O . GLY A 1 256 ? 9.973 5.727 17.799 1.00 86.25 256 GLY A O 1
ATOM 2013 N N . ASP A 1 257 ? 11.036 7.691 17.519 1.00 90.38 257 ASP A N 1
ATOM 2014 C CA . ASP A 1 257 ? 9.910 8.427 16.917 1.00 90.38 257 ASP A CA 1
ATOM 2015 C C . ASP A 1 257 ? 10.184 8.919 15.484 1.00 90.38 257 ASP A C 1
ATOM 2017 O O . ASP A 1 257 ? 9.378 9.657 14.903 1.00 90.38 257 ASP A O 1
ATOM 2021 N N . SER A 1 258 ? 11.305 8.481 14.906 1.00 93.00 258 SER A N 1
ATOM 2022 C CA . SER A 1 258 ? 11.627 8.669 13.498 1.00 93.00 258 SER A CA 1
ATOM 2023 C C . SER A 1 258 ? 10.907 7.660 12.608 1.00 93.00 258 SER A C 1
ATOM 2025 O O . SER A 1 258 ? 10.667 6.500 12.966 1.00 93.00 258 SER A O 1
ATOM 2027 N N . ASN A 1 259 ? 10.662 8.092 11.381 1.00 93.00 259 ASN A N 1
ATOM 2028 C CA . ASN A 1 259 ? 10.326 7.246 10.255 1.00 93.00 259 ASN A CA 1
ATOM 2029 C C . ASN A 1 259 ? 11.336 6.098 10.114 1.00 93.00 259 ASN A C 1
ATOM 2031 O O . ASN A 1 259 ? 12.550 6.305 10.159 1.00 93.00 259 ASN A O 1
ATOM 2035 N N . PHE A 1 260 ? 10.842 4.879 9.903 1.00 91.94 260 PHE A N 1
ATOM 2036 C CA . PHE A 1 260 ? 11.685 3.695 9.730 1.00 91.94 260 PHE A CA 1
ATOM 2037 C C . PHE A 1 260 ? 12.661 3.817 8.560 1.00 91.94 260 PHE A C 1
ATOM 2039 O O . PHE A 1 260 ? 13.773 3.287 8.638 1.00 91.94 260 PHE A O 1
ATOM 2046 N N . TRP A 1 261 ? 12.230 4.489 7.493 1.00 90.75 261 TRP A N 1
ATOM 2047 C CA . TRP A 1 261 ? 13.009 4.683 6.275 1.00 90.75 261 TRP A CA 1
ATOM 2048 C C . TRP A 1 261 ? 13.998 5.850 6.367 1.00 90.75 261 TRP A C 1
ATOM 2050 O O . TRP A 1 261 ? 14.808 6.028 5.460 1.00 90.75 261 TRP A O 1
ATOM 2060 N N . GLY A 1 262 ? 13.941 6.621 7.456 1.00 90.25 262 GLY A N 1
ATOM 2061 C CA . GLY A 1 262 ? 14.838 7.737 7.710 1.00 90.25 262 GLY A CA 1
ATOM 2062 C C . GLY A 1 262 ? 16.254 7.326 8.135 1.00 90.25 262 GLY A C 1
ATOM 2063 O O . GLY A 1 262 ? 16.474 6.207 8.626 1.00 90.25 262 GLY A O 1
ATOM 2064 N N . PRO A 1 263 ? 17.240 8.226 7.966 1.00 85.88 263 PRO A N 1
ATOM 2065 C CA . PRO A 1 263 ? 18.640 7.961 8.291 1.00 85.88 263 PRO A CA 1
ATOM 2066 C C . PRO A 1 263 ? 18.882 7.633 9.768 1.00 85.88 263 PRO A C 1
ATOM 2068 O O . PRO A 1 263 ? 19.759 6.820 10.062 1.00 85.88 263 PRO A O 1
ATOM 2071 N N . SER A 1 264 ? 18.083 8.171 10.701 1.00 87.31 264 SER A N 1
ATOM 2072 C CA . SER A 1 264 ? 18.246 7.943 12.152 1.00 87.31 264 SER A CA 1
ATOM 2073 C C . SER A 1 264 ? 18.096 6.482 12.583 1.00 87.31 264 SER A C 1
ATOM 2075 O O . SER A 1 264 ? 18.439 6.112 13.710 1.00 87.31 264 SER A O 1
ATOM 2077 N N . ARG A 1 265 ? 17.529 5.646 11.714 1.00 83.56 265 ARG A N 1
ATOM 2078 C CA . ARG A 1 265 ? 17.229 4.241 11.988 1.00 83.56 265 ARG A CA 1
ATOM 2079 C C . ARG A 1 265 ? 18.110 3.270 11.210 1.00 83.56 265 ARG A C 1
ATOM 2081 O O . ARG A 1 265 ? 18.213 2.119 11.616 1.00 83.56 265 ARG A O 1
ATOM 2088 N N . ASN A 1 266 ? 18.719 3.718 10.110 1.00 85.44 266 ASN A N 1
ATOM 2089 C CA . ASN A 1 266 ? 19.576 2.916 9.235 1.00 85.44 266 ASN A CA 1
ATOM 2090 C C . ASN A 1 266 ? 19.001 1.522 8.874 1.00 85.44 266 ASN A C 1
ATOM 2092 O O . ASN A 1 266 ? 19.705 0.513 8.870 1.00 85.44 266 ASN A O 1
ATOM 2096 N N . ASN A 1 267 ? 17.706 1.439 8.561 1.00 89.88 267 ASN A N 1
ATOM 2097 C CA . ASN A 1 267 ? 17.090 0.155 8.200 1.00 89.88 267 ASN A CA 1
ATOM 2098 C C . ASN A 1 267 ? 17.152 -0.170 6.703 1.00 89.88 267 ASN A C 1
ATOM 2100 O O . ASN A 1 267 ? 16.797 -1.282 6.310 1.00 89.88 267 ASN A O 1
ATOM 2104 N N . LEU A 1 268 ? 17.562 0.797 5.874 1.00 89.06 268 LEU A N 1
ATOM 2105 C CA . LEU A 1 268 ? 17.520 0.696 4.414 1.00 89.06 268 LEU A CA 1
ATOM 2106 C C . LEU A 1 268 ? 18.895 0.614 3.733 1.00 89.06 268 LEU A C 1
ATOM 2108 O O . LEU A 1 268 ? 18.956 0.510 2.511 1.00 89.06 268 LEU A O 1
ATOM 2112 N N . GLY A 1 269 ? 20.002 0.620 4.485 1.00 87.56 269 GLY A N 1
ATOM 2113 C CA . GLY A 1 269 ? 21.354 0.626 3.902 1.00 87.56 269 GLY A CA 1
ATOM 2114 C C . GLY A 1 269 ? 21.641 -0.561 2.965 1.00 87.56 269 GLY A C 1
ATOM 2115 O O . GLY A 1 269 ? 22.417 -0.445 2.016 1.00 87.56 269 GLY A O 1
ATOM 2116 N N . SER A 1 270 ? 20.969 -1.694 3.168 1.00 89.56 270 SER A N 1
ATOM 2117 C CA . SER A 1 270 ? 21.131 -2.905 2.352 1.00 89.56 270 SER A CA 1
ATOM 2118 C C . SER A 1 270 ? 20.209 -2.984 1.130 1.00 89.56 270 SER A C 1
ATOM 2120 O O . SER A 1 270 ? 20.190 -4.025 0.482 1.00 89.56 270 SER A O 1
ATOM 2122 N N . PHE A 1 271 ? 19.457 -1.927 0.809 1.00 93.12 271 PHE A N 1
ATOM 2123 C CA . PHE A 1 271 ? 18.477 -1.934 -0.281 1.00 93.12 271 PHE A CA 1
ATOM 2124 C C . PHE A 1 271 ? 18.836 -0.918 -1.364 1.00 93.12 271 PHE A C 1
ATOM 2126 O O . PHE A 1 271 ? 19.442 0.127 -1.100 1.00 93.12 271 PHE A O 1
ATOM 2133 N N . ARG A 1 272 ? 18.480 -1.249 -2.602 1.00 94.50 272 ARG A N 1
ATOM 2134 C CA . ARG A 1 272 ? 18.674 -0.445 -3.811 1.00 94.50 272 ARG A CA 1
ATOM 2135 C C . ARG A 1 272 ? 17.394 -0.460 -4.631 1.00 94.50 272 ARG A C 1
ATOM 2137 O O . ARG A 1 272 ? 16.670 -1.447 -4.612 1.00 94.50 272 ARG A O 1
ATOM 2144 N N . GLN A 1 273 ? 17.119 0.618 -5.357 1.00 95.38 273 GLN A N 1
ATOM 2145 C CA . GLN A 1 273 ? 15.984 0.655 -6.283 1.00 95.38 273 GLN A CA 1
ATOM 2146 C C . GLN A 1 273 ? 16.077 -0.481 -7.311 1.00 95.38 273 GLN A C 1
ATOM 2148 O O . GLN A 1 273 ? 17.181 -0.844 -7.724 1.00 95.38 273 GLN A O 1
ATOM 2153 N N . SER A 1 274 ? 14.942 -1.048 -7.713 1.00 97.00 274 SER A N 1
ATOM 2154 C CA . SER A 1 274 ? 14.898 -2.106 -8.725 1.00 97.00 274 SER A CA 1
ATOM 2155 C C . SER A 1 274 ? 14.985 -1.537 -10.143 1.00 97.00 274 SER A C 1
ATOM 2157 O O . SER A 1 274 ? 14.607 -0.389 -10.391 1.00 97.00 274 SER A O 1
ATOM 2159 N N . ASP A 1 275 ? 15.465 -2.336 -11.100 1.00 96.88 275 ASP A N 1
ATOM 2160 C CA . ASP A 1 275 ? 15.415 -1.958 -12.521 1.00 96.88 275 ASP A CA 1
ATOM 2161 C C . ASP A 1 275 ? 13.965 -1.828 -13.005 1.00 96.88 275 ASP A C 1
ATOM 2163 O O . ASP A 1 275 ? 13.663 -0.950 -13.810 1.00 96.88 275 ASP A O 1
ATOM 2167 N N . TYR A 1 276 ? 13.052 -2.636 -12.455 1.00 97.31 276 TYR A N 1
ATOM 2168 C CA . TYR A 1 276 ? 11.633 -2.577 -12.791 1.00 97.31 276 TYR A CA 1
ATOM 2169 C C . TYR A 1 276 ? 11.035 -1.189 -12.502 1.00 97.31 276 TYR A C 1
ATOM 2171 O O . TYR A 1 276 ? 10.490 -0.551 -13.405 1.00 97.31 276 TYR A O 1
ATOM 2179 N N . MET A 1 277 ? 11.241 -0.653 -11.293 1.00 97.62 277 MET A N 1
ATOM 2180 C CA . MET A 1 277 ? 10.791 0.696 -10.925 1.00 97.62 277 MET A CA 1
ATOM 2181 C C . MET A 1 277 ? 11.480 1.788 -11.763 1.00 97.62 277 MET A C 1
ATOM 2183 O O . MET A 1 277 ? 10.828 2.745 -12.187 1.00 97.62 277 MET A O 1
ATOM 2187 N N . VAL A 1 278 ? 12.778 1.642 -12.065 1.00 97.69 278 VAL A N 1
ATOM 2188 C CA . VAL A 1 278 ? 13.503 2.582 -12.944 1.00 97.69 278 VAL A CA 1
ATOM 2189 C C . VAL A 1 278 ? 12.877 2.619 -14.342 1.00 97.69 278 VAL A C 1
ATOM 2191 O O . VAL A 1 278 ? 12.625 3.701 -14.868 1.00 97.69 278 VAL A O 1
ATOM 2194 N N . ARG A 1 279 ? 12.595 1.455 -14.936 1.00 97.94 279 ARG A N 1
ATOM 2195 C CA . ARG A 1 279 ? 12.029 1.314 -16.289 1.00 97.94 279 ARG A CA 1
ATOM 2196 C C . ARG A 1 279 ? 10.595 1.812 -16.424 1.00 97.94 279 ARG A C 1
ATOM 2198 O O . ARG A 1 279 ? 10.171 2.184 -17.521 1.00 97.94 279 ARG A O 1
ATOM 2205 N N . LEU A 1 280 ? 9.842 1.771 -15.329 1.00 97.94 280 LEU A N 1
ATOM 2206 C CA . LEU A 1 280 ? 8.511 2.356 -15.253 1.00 97.94 280 LEU A CA 1
ATOM 2207 C C . LEU A 1 280 ? 8.612 3.886 -15.298 1.00 97.94 280 LEU A C 1
ATOM 2209 O O . LEU A 1 280 ? 7.986 4.525 -16.142 1.00 97.94 280 LEU A O 1
ATOM 2213 N N . LEU A 1 281 ? 9.454 4.470 -14.440 1.00 98.19 281 LEU A N 1
ATOM 2214 C CA . LEU A 1 281 ? 9.593 5.923 -14.307 1.00 98.19 281 LEU A CA 1
ATOM 2215 C C . LEU A 1 281 ? 10.346 6.587 -15.470 1.00 98.19 281 LEU A C 1
ATOM 2217 O O . LEU A 1 281 ? 10.064 7.733 -15.804 1.00 98.19 281 LEU A O 1
ATOM 2221 N N . ASP A 1 282 ? 11.275 5.892 -16.126 1.00 97.50 282 ASP A N 1
ATOM 2222 C CA . ASP A 1 282 ? 11.957 6.419 -17.317 1.00 97.50 282 ASP A CA 1
ATOM 2223 C C . ASP A 1 282 ? 11.235 6.131 -18.645 1.00 97.50 282 ASP A C 1
ATOM 2225 O O . ASP A 1 282 ? 11.743 6.455 -19.723 1.00 97.50 282 ASP A O 1
ATOM 2229 N N . GLY A 1 283 ? 10.047 5.525 -18.559 1.00 96.44 283 GLY A N 1
ATOM 2230 C CA . GLY A 1 283 ? 9.134 5.289 -19.670 1.00 96.44 283 GLY A CA 1
ATOM 2231 C C . GLY A 1 283 ? 9.519 4.155 -20.617 1.00 96.44 283 GLY A C 1
ATOM 2232 O O . GLY A 1 283 ? 8.769 3.912 -21.566 1.00 96.44 283 GLY A O 1
ATOM 2233 N N . ARG A 1 284 ? 10.620 3.422 -20.388 1.00 97.62 284 ARG A N 1
ATOM 2234 C CA . ARG A 1 284 ? 10.989 2.265 -21.229 1.00 97.62 284 ARG A CA 1
ATOM 2235 C C . ARG A 1 284 ? 9.876 1.220 -21.297 1.00 97.62 284 ARG A C 1
ATOM 2237 O O . ARG A 1 284 ? 9.637 0.663 -22.364 1.00 97.62 284 ARG A O 1
ATOM 2244 N N . ILE A 1 285 ? 9.167 0.981 -20.192 1.00 97.00 285 ILE A N 1
ATOM 2245 C CA . ILE A 1 285 ? 8.027 0.053 -20.182 1.00 97.00 285 ILE A CA 1
ATOM 2246 C C . ILE A 1 285 ? 6.825 0.641 -20.932 1.00 97.00 285 ILE A C 1
ATOM 2248 O O . ILE A 1 285 ? 6.374 0.046 -21.906 1.00 97.00 285 ILE A O 1
ATOM 2252 N N . PHE A 1 286 ? 6.348 1.834 -20.561 1.00 96.81 286 PHE A N 1
ATOM 2253 C CA . PHE A 1 286 ? 5.121 2.391 -21.149 1.00 96.81 286 PHE A CA 1
ATOM 2254 C C . PHE A 1 286 ? 5.212 2.708 -22.648 1.00 96.81 286 PHE A C 1
ATOM 2256 O O . PHE A 1 286 ? 4.195 2.681 -23.347 1.00 96.81 286 PHE A O 1
ATOM 2263 N N .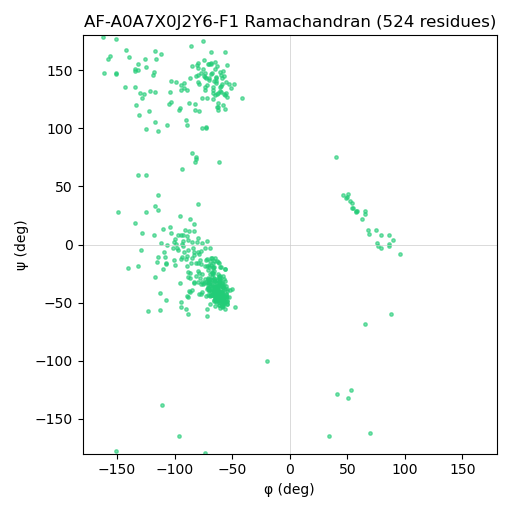 THR A 1 287 ? 6.412 3.042 -23.132 1.00 95.94 287 THR A N 1
ATOM 2264 C CA . THR A 1 287 ? 6.657 3.442 -24.528 1.00 95.94 287 THR A CA 1
ATOM 2265 C C . THR A 1 287 ? 7.236 2.322 -25.391 1.00 95.94 287 THR A C 1
ATOM 2267 O O . THR A 1 287 ? 7.289 2.468 -26.610 1.00 95.94 287 THR A O 1
ATOM 2270 N N . GLY A 1 288 ? 7.710 1.229 -24.783 1.00 94.69 288 GLY A N 1
ATOM 2271 C CA . GLY A 1 288 ? 8.469 0.183 -25.474 1.00 94.69 288 GLY A CA 1
ATOM 2272 C C . GLY A 1 288 ? 9.866 0.619 -25.945 1.00 94.69 288 GLY A C 1
ATOM 2273 O O . GLY A 1 288 ? 10.519 -0.118 -26.682 1.00 94.69 288 GLY A O 1
ATOM 2274 N N . SER A 1 289 ? 10.338 1.807 -25.548 1.00 95.25 289 SER A N 1
ATOM 2275 C CA . SER A 1 289 ? 11.684 2.290 -25.866 1.00 95.25 289 SER A CA 1
ATOM 2276 C C . SER A 1 289 ? 12.759 1.430 -25.193 1.00 95.25 289 SER A C 1
ATOM 2278 O O . SER A 1 289 ? 12.648 1.067 -24.024 1.00 95.25 289 SER A O 1
ATOM 2280 N N . ALA A 1 290 ? 13.860 1.172 -25.902 1.00 93.62 290 ALA A N 1
ATOM 2281 C CA . ALA A 1 290 ? 15.063 0.579 -25.313 1.00 93.62 290 ALA A CA 1
ATOM 2282 C C . ALA A 1 290 ? 15.928 1.608 -24.556 1.00 93.62 290 ALA A C 1
ATOM 2284 O O . ALA A 1 290 ? 16.808 1.235 -23.781 1.00 93.62 290 ALA A O 1
ATOM 2285 N N . VAL A 1 291 ? 15.689 2.903 -24.780 1.00 95.19 291 VAL A N 1
ATOM 2286 C CA . VAL A 1 291 ? 16.497 4.008 -24.254 1.00 95.19 291 VAL A CA 1
ATOM 2287 C C . VAL A 1 291 ? 15.768 4.684 -23.097 1.00 95.19 291 VAL A C 1
ATOM 2289 O O . VAL A 1 291 ? 14.590 5.026 -23.217 1.00 95.19 291 VAL A O 1
ATOM 2292 N N . GLN A 1 292 ? 16.490 4.888 -21.994 1.00 95.31 292 GLN A N 1
ATOM 2293 C CA . GLN A 1 292 ? 16.033 5.638 -20.824 1.00 95.31 292 GLN A CA 1
ATOM 2294 C C . GLN A 1 292 ? 15.737 7.096 -21.197 1.00 95.31 292 GLN A C 1
ATOM 2296 O O . GLN A 1 292 ? 16.588 7.773 -21.775 1.00 95.31 292 GLN A O 1
ATOM 2301 N N . ASN A 1 293 ? 14.559 7.598 -20.815 1.00 96.44 293 ASN A N 1
ATOM 2302 C CA . ASN A 1 293 ? 14.222 9.014 -20.922 1.00 96.44 293 ASN A CA 1
ATOM 2303 C C . ASN A 1 293 ? 13.793 9.562 -19.556 1.00 96.44 293 ASN A C 1
ATOM 2305 O O . ASN A 1 293 ? 12.648 9.434 -19.126 1.00 96.44 293 ASN A O 1
ATOM 2309 N N . THR A 1 294 ? 14.731 10.227 -18.885 1.00 95.31 294 THR A N 1
ATOM 2310 C CA . THR A 1 294 ? 14.551 10.751 -17.525 1.00 95.31 294 THR A CA 1
ATOM 2311 C C . THR A 1 294 ? 13.645 11.979 -17.439 1.00 95.31 294 THR A C 1
ATOM 2313 O O . THR A 1 294 ? 13.408 12.476 -16.343 1.00 95.31 294 THR A O 1
ATOM 2316 N N . ASN A 1 295 ? 13.158 12.486 -18.576 1.00 95.38 295 ASN A N 1
ATOM 2317 C CA . ASN A 1 295 ? 12.276 13.651 -18.645 1.00 95.38 295 ASN A CA 1
ATOM 2318 C C . ASN A 1 295 ? 10.802 13.269 -18.839 1.00 95.38 295 ASN A C 1
ATOM 2320 O O . ASN A 1 295 ? 9.962 14.164 -18.891 1.00 95.38 295 ASN A O 1
ATOM 2324 N N . LEU A 1 296 ? 10.484 11.974 -18.987 1.00 95.56 296 LEU A N 1
ATOM 2325 C CA . LEU A 1 296 ? 9.103 11.534 -19.174 1.00 95.56 296 LEU A CA 1
ATOM 2326 C C . LEU A 1 296 ? 8.307 11.674 -17.882 1.00 95.56 296 LEU A C 1
ATOM 2328 O O . LEU A 1 296 ? 7.357 12.444 -17.874 1.00 95.56 296 LEU A O 1
ATOM 2332 N N . ASP A 1 297 ? 8.684 10.983 -16.803 1.00 98.31 297 ASP A N 1
ATOM 2333 C CA . ASP A 1 297 ? 7.957 11.045 -15.531 1.00 98.31 297 ASP A CA 1
ATOM 2334 C C . ASP A 1 297 ? 8.564 12.074 -14.559 1.00 98.31 297 ASP A C 1
ATOM 2336 O O . ASP A 1 297 ? 9.697 11.895 -14.100 1.00 98.31 297 ASP A O 1
ATOM 2340 N N . PRO A 1 298 ? 7.821 13.125 -14.160 1.00 98.25 298 PRO A N 1
ATOM 2341 C CA . PRO A 1 298 ? 8.336 14.148 -13.254 1.00 98.25 298 PRO A CA 1
ATOM 2342 C C . PRO A 1 298 ? 8.591 13.631 -11.830 1.00 98.25 298 PRO A C 1
ATOM 2344 O O . PRO A 1 298 ? 9.220 14.329 -11.036 1.00 98.25 298 PRO A O 1
ATOM 2347 N N . ARG A 1 299 ? 8.119 12.426 -11.479 1.00 98.31 299 ARG A N 1
ATOM 2348 C CA . ARG A 1 299 ? 8.353 11.803 -10.169 1.00 98.31 299 ARG A CA 1
ATOM 2349 C C . ARG A 1 299 ? 9.738 11.159 -10.066 1.00 98.31 299 ARG A C 1
ATOM 2351 O O . ARG A 1 299 ? 10.241 11.024 -8.951 1.00 98.31 299 ARG A O 1
ATOM 2358 N N . LEU A 1 300 ? 10.378 10.807 -11.189 1.00 97.50 300 LEU A N 1
ATOM 2359 C CA . LEU A 1 300 ? 11.653 10.076 -11.227 1.00 97.50 300 LEU A CA 1
ATOM 2360 C C . LEU A 1 300 ? 12.741 10.644 -10.287 1.00 97.50 300 LEU A C 1
ATOM 2362 O O . LEU A 1 300 ? 13.241 9.875 -9.464 1.00 97.50 300 LEU A O 1
ATOM 2366 N N . PRO A 1 301 ? 13.104 11.946 -10.328 1.00 95.31 301 PRO A N 1
ATOM 2367 C CA . PRO A 1 301 ? 14.195 12.469 -9.496 1.00 95.31 301 PRO A CA 1
ATOM 2368 C C . PRO A 1 301 ? 13.869 12.526 -7.996 1.00 95.31 301 PRO A C 1
ATOM 2370 O O . PRO A 1 301 ? 14.780 12.590 -7.163 1.00 95.31 301 PRO A O 1
ATOM 2373 N N . TYR A 1 302 ? 12.582 12.499 -7.643 1.00 95.50 302 TYR A N 1
ATOM 2374 C CA . TYR A 1 302 ? 12.119 12.519 -6.258 1.00 95.50 302 TYR A CA 1
ATOM 2375 C C . TYR A 1 302 ? 12.038 11.115 -5.673 1.00 95.50 302 TYR A C 1
ATOM 2377 O O . TYR A 1 302 ? 12.427 10.920 -4.525 1.00 95.50 302 TYR A O 1
ATOM 2385 N N . LEU A 1 303 ? 11.570 10.146 -6.462 1.00 96.19 303 LEU A N 1
ATOM 2386 C CA . LEU A 1 303 ? 11.426 8.760 -6.025 1.00 96.19 303 LEU A CA 1
ATOM 2387 C C . LEU A 1 303 ? 12.760 8.012 -6.043 1.00 96.19 303 LEU A C 1
ATOM 2389 O O . LEU A 1 303 ? 13.067 7.293 -5.098 1.00 96.19 303 LEU A O 1
ATOM 2393 N N . LEU A 1 304 ? 13.564 8.194 -7.092 1.00 95.62 304 LEU A N 1
ATOM 2394 C CA . LEU A 1 304 ? 14.769 7.402 -7.334 1.00 95.62 304 LEU A CA 1
ATOM 2395 C C . LEU A 1 304 ? 16.036 8.252 -7.310 1.00 95.62 304 LEU A C 1
ATOM 2397 O O . LEU A 1 304 ? 16.001 9.483 -7.357 1.00 95.62 304 LEU A O 1
ATOM 2401 N N . ALA A 1 305 ? 17.189 7.592 -7.239 1.00 93.69 305 ALA A N 1
ATOM 2402 C CA . ALA A 1 305 ? 18.501 8.221 -7.276 1.00 93.69 305 ALA A CA 1
ATOM 2403 C C . ALA A 1 305 ? 19.303 7.765 -8.502 1.00 93.69 305 ALA A C 1
ATOM 2405 O O . ALA A 1 305 ? 19.430 6.571 -8.768 1.00 93.69 305 ALA A O 1
ATOM 2406 N N . ALA A 1 306 ? 19.873 8.718 -9.235 1.00 94.25 306 ALA A N 1
ATOM 2407 C CA . ALA A 1 306 ? 20.832 8.414 -10.286 1.00 94.25 306 ALA A CA 1
ATOM 2408 C C . ALA A 1 306 ? 22.185 8.021 -9.681 1.00 94.25 306 ALA A C 1
ATOM 2410 O O . ALA A 1 306 ? 22.607 8.594 -8.671 1.00 94.25 306 ALA A O 1
ATOM 2411 N N . SER A 1 307 ? 22.887 7.091 -10.329 1.00 94.38 307 SER A N 1
ATOM 2412 C CA . SER A 1 307 ? 24.318 6.880 -10.102 1.00 94.38 307 SER A CA 1
ATOM 2413 C C . SER A 1 307 ? 25.095 8.184 -10.337 1.00 94.38 307 SER A C 1
ATOM 2415 O O . SER A 1 307 ? 24.584 9.149 -10.907 1.00 94.38 307 SER A O 1
ATOM 2417 N N . LYS A 1 308 ? 26.354 8.238 -9.897 1.00 93.25 308 LYS A N 1
ATOM 2418 C CA . LYS A 1 308 ? 27.165 9.467 -9.959 1.00 93.25 308 LYS A CA 1
ATOM 2419 C C . LYS A 1 308 ? 27.404 9.970 -11.390 1.00 93.25 308 LYS A C 1
ATOM 2421 O O . LYS A 1 308 ? 27.618 11.161 -11.584 1.00 93.25 308 LYS A O 1
ATOM 2426 N N . ASP A 1 309 ? 27.348 9.082 -12.376 1.00 94.19 309 ASP A N 1
ATOM 2427 C CA . ASP A 1 309 ? 27.386 9.418 -13.803 1.00 94.19 309 ASP A CA 1
ATOM 2428 C C . ASP A 1 309 ? 26.062 9.980 -14.363 1.00 94.19 309 ASP A C 1
ATOM 2430 O O . ASP A 1 309 ? 25.979 10.279 -15.551 1.00 94.19 309 ASP A O 1
ATOM 2434 N N . GLY A 1 310 ? 25.033 10.142 -13.527 1.00 92.75 310 GLY A N 1
ATOM 2435 C CA . GLY A 1 310 ? 23.732 10.701 -13.895 1.00 92.75 310 GLY A CA 1
ATOM 2436 C C . GLY A 1 310 ? 22.733 9.684 -14.452 1.00 92.75 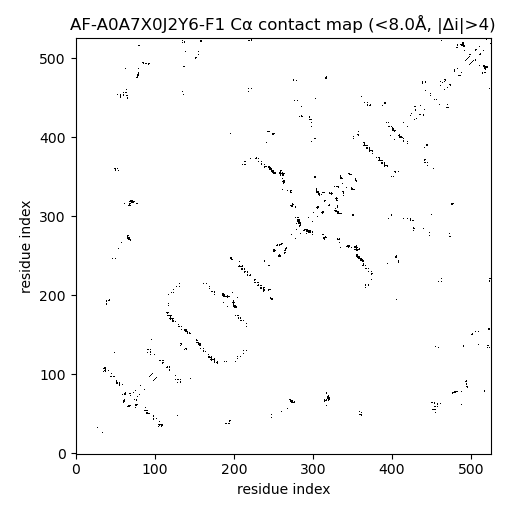310 GLY A C 1
ATOM 2437 O O . GLY A 1 310 ? 21.595 10.056 -14.732 1.00 92.75 310 GLY A O 1
ATOM 2438 N N . VAL A 1 311 ? 23.111 8.409 -14.579 1.00 95.56 311 VAL A N 1
ATOM 2439 C CA . VAL A 1 311 ? 22.236 7.358 -15.120 1.00 95.56 311 VAL A CA 1
ATOM 2440 C C . VAL A 1 311 ? 21.462 6.678 -13.992 1.00 95.56 311 VAL A C 1
ATOM 2442 O O . VAL A 1 311 ? 22.034 6.296 -12.967 1.00 95.56 311 VAL A O 1
ATOM 2445 N N . TYR A 1 312 ? 20.158 6.472 -14.178 1.00 96.25 312 TYR A N 1
ATOM 2446 C CA . TYR A 1 312 ? 19.362 5.684 -13.236 1.00 96.25 312 TYR A CA 1
ATOM 2447 C C . TYR A 1 312 ? 19.531 4.201 -13.548 1.00 96.25 312 TYR A C 1
ATOM 2449 O O . TYR A 1 312 ? 19.219 3.747 -14.649 1.00 96.25 312 TYR A O 1
ATOM 2457 N N . ARG A 1 313 ? 20.015 3.451 -12.558 1.00 95.88 313 ARG A N 1
ATOM 2458 C CA . ARG A 1 313 ? 20.186 1.996 -12.604 1.00 95.88 313 ARG A CA 1
ATOM 2459 C C . ARG A 1 313 ? 19.451 1.364 -11.439 1.00 95.88 313 ARG A C 1
ATOM 2461 O O . ARG A 1 313 ? 19.301 1.998 -10.396 1.00 95.88 313 ARG A O 1
ATOM 2468 N N . GLY A 1 314 ? 19.020 0.126 -11.605 1.00 95.62 314 GLY A N 1
ATOM 2469 C CA . GLY A 1 314 ? 18.384 -0.627 -10.540 1.00 95.62 314 GLY A CA 1
ATOM 2470 C C . GLY A 1 314 ? 18.844 -2.074 -10.525 1.00 95.62 314 GLY A C 1
ATOM 2471 O O . GLY A 1 314 ? 19.430 -2.565 -11.490 1.00 95.62 314 GLY A O 1
ATOM 2472 N N . VAL A 1 315 ? 18.628 -2.733 -9.393 1.00 96.12 315 VAL A N 1
ATOM 2473 C CA . VAL A 1 315 ? 18.963 -4.148 -9.221 1.00 96.12 315 VAL A CA 1
ATOM 2474 C C . VAL A 1 315 ? 17.919 -5.020 -9.907 1.00 96.12 315 VAL A C 1
ATOM 2476 O O . VAL A 1 315 ? 16.741 -4.662 -9.985 1.00 96.12 315 VAL A O 1
ATOM 2479 N N . ILE A 1 316 ? 18.365 -6.165 -10.410 1.00 92.12 316 ILE A N 1
ATOM 2480 C CA . ILE A 1 316 ? 17.525 -7.124 -11.124 1.00 92.12 316 ILE A CA 1
ATOM 2481 C C . ILE A 1 316 ? 17.455 -8.398 -10.291 1.00 92.12 316 ILE A C 1
ATOM 2483 O O . ILE A 1 316 ? 18.373 -9.218 -10.354 1.00 92.12 316 ILE A O 1
ATOM 2487 N N . GLY A 1 317 ? 16.381 -8.544 -9.510 1.00 86.81 317 GLY A N 1
ATOM 2488 C CA . GLY A 1 317 ? 16.140 -9.709 -8.657 1.00 86.81 317 GLY A CA 1
ATOM 2489 C C . GLY A 1 317 ? 17.412 -10.198 -7.958 1.00 86.81 317 GLY A C 1
ATOM 2490 O O . GLY A 1 317 ? 18.164 -9.423 -7.368 1.00 86.81 317 GLY A O 1
ATOM 2491 N N . ALA A 1 318 ? 17.688 -11.493 -8.081 1.00 92.94 318 ALA A N 1
ATOM 2492 C CA . ALA A 1 318 ? 18.807 -12.158 -7.420 1.00 92.94 318 ALA A CA 1
ATOM 2493 C C . ALA A 1 318 ? 20.210 -11.834 -7.982 1.00 92.94 318 ALA A C 1
ATOM 2495 O O . ALA A 1 318 ? 21.193 -12.406 -7.508 1.00 92.94 318 ALA A O 1
ATOM 2496 N N . ASN A 1 319 ? 20.346 -10.945 -8.972 1.00 94.88 319 ASN A N 1
ATOM 2497 C CA . ASN A 1 319 ? 21.641 -10.648 -9.599 1.00 94.88 319 ASN A CA 1
ATOM 2498 C C . ASN A 1 319 ? 22.499 -9.656 -8.794 1.00 94.88 319 ASN A C 1
ATOM 2500 O O . ASN A 1 319 ? 23.702 -9.557 -9.039 1.00 94.88 319 ASN A O 1
ATOM 2504 N N . GLY A 1 320 ? 21.912 -8.931 -7.838 1.00 93.81 320 GLY A N 1
ATOM 2505 C CA . GLY A 1 320 ? 22.599 -7.862 -7.111 1.00 93.81 320 GLY A CA 1
ATOM 2506 C C . GLY A 1 320 ? 22.888 -6.627 -7.976 1.00 93.81 320 GLY A C 1
ATOM 2507 O O . GLY A 1 320 ? 22.294 -6.442 -9.041 1.00 93.81 320 GLY A O 1
ATOM 2508 N N . ASP A 1 321 ? 23.808 -5.769 -7.519 1.00 94.75 321 ASP A N 1
ATOM 2509 C CA . ASP A 1 321 ? 24.320 -4.641 -8.306 1.00 94.75 321 ASP A CA 1
ATOM 2510 C C . ASP A 1 321 ? 25.563 -5.071 -9.112 1.00 94.75 321 ASP A C 1
ATOM 2512 O O . ASP A 1 321 ? 26.657 -5.198 -8.538 1.00 94.75 321 ASP A O 1
ATOM 2516 N N . PRO A 1 322 ? 25.447 -5.238 -10.446 1.00 92.06 322 PRO A N 1
ATOM 2517 C CA . PRO A 1 322 ? 26.582 -5.621 -11.284 1.00 92.06 322 PRO A CA 1
ATOM 2518 C C . PRO A 1 322 ? 27.650 -4.519 -11.386 1.00 92.06 322 PRO A C 1
ATOM 2520 O O . PRO A 1 322 ? 28.755 -4.778 -11.855 1.00 92.06 322 PRO A O 1
ATOM 2523 N N . ASN A 1 323 ? 27.351 -3.294 -10.941 1.00 92.62 323 ASN A N 1
ATOM 2524 C CA . ASN A 1 323 ? 28.239 -2.132 -10.987 1.00 92.62 323 ASN A CA 1
ATOM 2525 C C . ASN A 1 323 ? 28.866 -1.804 -9.622 1.00 92.62 323 ASN A C 1
ATOM 2527 O O . ASN A 1 323 ? 29.474 -0.741 -9.463 1.00 92.62 323 ASN A O 1
ATOM 2531 N N . SER A 1 324 ? 28.721 -2.683 -8.628 1.00 89.50 324 SER A N 1
ATOM 2532 C CA . SER A 1 324 ? 29.136 -2.445 -7.236 1.00 89.50 324 SER A CA 1
ATOM 2533 C C . SER A 1 324 ? 30.638 -2.183 -7.047 1.00 89.50 324 SER A C 1
ATOM 2535 O O . SER A 1 324 ? 31.038 -1.596 -6.044 1.00 89.50 324 SER A O 1
ATOM 2537 N N . THR A 1 325 ? 31.481 -2.564 -8.010 1.00 91.12 325 THR A N 1
ATOM 2538 C CA . THR A 1 325 ? 32.937 -2.333 -7.975 1.00 91.12 325 THR A CA 1
ATOM 2539 C C . THR A 1 325 ? 33.360 -0.960 -8.504 1.00 91.12 325 THR A C 1
ATOM 2541 O O . THR A 1 325 ? 34.485 -0.531 -8.248 1.00 91.12 325 THR A O 1
ATOM 2544 N N . ASN A 1 326 ? 32.487 -0.249 -9.224 1.00 93.69 326 ASN A N 1
ATOM 2545 C CA . ASN A 1 326 ? 32.778 1.066 -9.788 1.00 93.69 326 ASN A CA 1
ATOM 2546 C C . ASN A 1 326 ? 31.861 2.127 -9.179 1.00 93.69 326 ASN A C 1
ATOM 2548 O O . ASN A 1 326 ? 30.710 2.284 -9.580 1.00 93.69 326 ASN A O 1
ATOM 2552 N N . ALA A 1 327 ? 32.433 2.932 -8.284 1.00 91.38 327 ALA A N 1
ATOM 2553 C CA . ALA A 1 327 ? 31.739 3.989 -7.560 1.00 91.38 327 ALA A CA 1
ATOM 2554 C C . ALA A 1 327 ? 31.021 5.032 -8.443 1.00 91.38 327 ALA A C 1
ATOM 2556 O O . ALA A 1 327 ? 30.123 5.721 -7.960 1.00 91.38 327 ALA A O 1
ATOM 2557 N N . ASN A 1 328 ? 31.405 5.184 -9.717 1.00 93.69 328 ASN A N 1
ATOM 2558 C CA . ASN A 1 328 ? 30.712 6.094 -10.631 1.00 93.69 328 ASN A CA 1
ATOM 2559 C C . ASN A 1 328 ? 29.391 5.506 -11.161 1.00 93.69 328 ASN A C 1
ATOM 2561 O O . ASN A 1 328 ? 28.470 6.265 -11.458 1.00 93.69 328 ASN A O 1
ATOM 2565 N N . THR A 1 329 ? 29.293 4.178 -11.257 1.00 94.81 329 THR A N 1
ATOM 2566 C CA . THR A 1 329 ? 28.167 3.452 -11.868 1.00 94.81 329 THR A CA 1
ATOM 2567 C C . THR A 1 329 ? 27.362 2.615 -10.874 1.00 94.81 329 THR A C 1
ATOM 2569 O O . THR A 1 329 ? 26.300 2.122 -11.243 1.00 94.81 329 THR A O 1
ATOM 2572 N N . SER A 1 330 ? 27.839 2.436 -9.637 1.00 94.44 330 SER A N 1
ATOM 2573 C CA . SER A 1 330 ? 27.105 1.717 -8.589 1.00 94.44 330 SER A CA 1
ATOM 2574 C C . SER A 1 330 ? 25.742 2.354 -8.318 1.00 94.44 330 SER A C 1
ATOM 2576 O O . SER A 1 330 ? 25.559 3.573 -8.452 1.00 94.44 330 SER A O 1
ATOM 2578 N N . ILE A 1 331 ? 24.781 1.528 -7.918 1.00 95.06 331 ILE A N 1
ATOM 2579 C CA . ILE A 1 331 ? 23.425 1.977 -7.612 1.00 95.06 331 ILE A CA 1
ATOM 2580 C C . ILE A 1 331 ? 23.435 2.671 -6.234 1.00 95.06 331 ILE A C 1
ATOM 2582 O O . ILE A 1 331 ? 23.903 2.073 -5.255 1.00 95.06 331 ILE A O 1
ATOM 2586 N N . PRO A 1 332 ? 22.939 3.918 -6.122 1.00 92.38 332 PRO A N 1
ATOM 2587 C CA . PRO A 1 332 ? 22.894 4.648 -4.853 1.00 92.38 332 PRO A CA 1
ATOM 2588 C C . PRO A 1 332 ? 21.909 4.064 -3.842 1.00 92.38 332 PRO A C 1
ATOM 2590 O O . PRO A 1 332 ? 21.010 3.293 -4.186 1.00 92.38 332 PRO A O 1
ATOM 2593 N N . TYR A 1 333 ? 22.027 4.495 -2.586 1.00 91.31 333 TYR A N 1
ATOM 2594 C CA . TYR A 1 333 ? 20.989 4.229 -1.592 1.00 91.31 333 TYR A CA 1
ATOM 2595 C C . TYR A 1 333 ? 19.649 4.899 -1.962 1.00 91.31 333 TYR A C 1
ATOM 2597 O O . TYR A 1 333 ? 19.611 5.954 -2.598 1.00 91.31 333 TYR A O 1
ATOM 2605 N N . LEU A 1 334 ? 18.541 4.317 -1.488 1.00 90.31 334 LEU A N 1
ATOM 2606 C CA . LEU A 1 334 ? 17.168 4.759 -1.790 1.00 90.31 334 LEU A CA 1
ATOM 2607 C C . LEU A 1 334 ? 16.877 6.219 -1.396 1.00 90.31 334 LEU A C 1
ATOM 2609 O O . LEU A 1 334 ? 16.202 6.944 -2.119 1.00 90.31 334 LEU A O 1
ATOM 2613 N N . PHE A 1 335 ? 17.422 6.676 -0.271 1.00 85.06 335 PHE A N 1
ATOM 2614 C CA . PHE A 1 335 ? 17.154 8.005 0.289 1.00 85.06 335 PHE A CA 1
ATOM 2615 C C . PHE A 1 335 ? 17.950 9.145 -0.378 1.00 85.06 335 PHE A C 1
ATOM 2617 O O . PHE A 1 335 ? 17.833 10.302 0.019 1.00 85.06 335 PHE A O 1
ATOM 2624 N N . GLY A 1 336 ? 18.697 8.857 -1.453 1.00 71.94 336 GLY A N 1
ATOM 2625 C CA . GLY A 1 336 ? 19.308 9.882 -2.306 1.00 71.94 336 GLY A CA 1
ATOM 2626 C C . GLY A 1 336 ? 20.707 10.340 -1.907 1.00 71.94 336 GLY A C 1
ATOM 2627 O O . GLY A 1 336 ? 21.249 11.234 -2.552 1.00 71.94 336 GLY A O 1
ATOM 2628 N N . ALA A 1 337 ? 21.300 9.735 -0.883 1.00 66.69 337 ALA A N 1
ATOM 2629 C CA . ALA A 1 337 ? 22.689 9.954 -0.503 1.00 66.69 337 ALA A CA 1
ATOM 2630 C C . ALA A 1 337 ? 23.562 8.825 -1.052 1.00 66.69 337 ALA A C 1
ATOM 2632 O O . ALA A 1 337 ? 23.142 7.684 -0.960 1.00 66.69 337 ALA A O 1
ATOM 2633 N N . GLY A 1 338 ? 24.759 9.154 -1.554 1.00 74.94 338 GLY A N 1
ATOM 2634 C CA . GLY A 1 338 ? 25.935 8.286 -1.754 1.00 74.94 338 GLY A CA 1
ATOM 2635 C C . GLY A 1 338 ? 25.753 6.801 -2.134 1.00 74.94 338 GLY A C 1
ATOM 2636 O O . GLY A 1 338 ? 24.718 6.336 -2.591 1.00 74.94 338 GLY A O 1
ATOM 2637 N N . ILE A 1 339 ? 26.836 6.039 -1.973 1.00 79.75 339 ILE A N 1
ATOM 2638 C CA . ILE A 1 339 ? 26.880 4.586 -2.244 1.00 79.75 339 ILE A CA 1
ATOM 2639 C C . ILE A 1 339 ? 27.530 3.780 -1.104 1.00 79.75 339 ILE A C 1
ATOM 2641 O O . ILE A 1 339 ? 27.321 2.572 -1.023 1.00 79.75 339 ILE A O 1
ATOM 2645 N N . THR A 1 340 ? 28.301 4.438 -0.226 1.00 73.50 340 THR A N 1
ATOM 2646 C CA . THR A 1 340 ? 29.119 3.803 0.828 1.00 73.50 340 THR A CA 1
ATOM 2647 C C . THR A 1 340 ? 28.710 4.164 2.251 1.00 73.50 340 THR A C 1
ATOM 2649 O O . THR A 1 340 ? 28.958 3.389 3.171 1.00 73.50 340 THR A O 1
ATOM 2652 N N . THR A 1 341 ? 28.128 5.347 2.449 1.00 77.75 341 THR A N 1
ATOM 2653 C CA . THR A 1 341 ? 27.833 5.884 3.778 1.00 77.75 341 THR A CA 1
ATOM 2654 C C . THR A 1 341 ? 26.377 6.303 3.851 1.00 77.75 341 THR A C 1
ATOM 2656 O O . THR A 1 341 ? 25.920 7.103 3.033 1.00 77.75 341 THR A O 1
ATOM 2659 N N . ASN A 1 342 ? 25.660 5.781 4.845 1.00 78.69 342 ASN A N 1
ATOM 2660 C CA . ASN A 1 342 ? 24.327 6.276 5.154 1.00 78.69 342 ASN A CA 1
ATOM 2661 C C . ASN A 1 342 ? 24.406 7.741 5.613 1.00 78.69 342 ASN A C 1
ATOM 2663 O O . ASN A 1 342 ? 25.357 8.111 6.308 1.00 78.69 342 ASN A O 1
ATOM 2667 N N . PRO A 1 343 ? 23.419 8.573 5.254 1.00 82.88 343 PRO A N 1
ATOM 2668 C CA . PRO A 1 343 ? 23.353 9.945 5.712 1.00 82.88 343 PRO A CA 1
ATOM 2669 C C . PRO A 1 343 ? 23.257 9.988 7.234 1.00 82.88 343 PRO A C 1
ATOM 2671 O O . PRO A 1 343 ? 22.674 9.103 7.863 1.00 82.88 343 PRO A O 1
ATOM 2674 N N . ALA A 1 344 ? 23.826 11.035 7.825 1.00 83.38 344 ALA A N 1
ATOM 2675 C CA . ALA A 1 344 ? 23.686 11.276 9.252 1.00 83.38 344 ALA A CA 1
ATOM 2676 C C . ALA A 1 344 ? 22.218 11.578 9.605 1.00 83.38 344 ALA A C 1
ATOM 2678 O O . ALA A 1 344 ? 21.480 12.148 8.793 1.00 83.38 344 ALA A O 1
ATOM 2679 N N . ALA A 1 345 ? 21.817 11.235 10.830 1.00 81.44 345 ALA A N 1
ATOM 2680 C CA . ALA A 1 345 ? 20.525 11.617 11.399 1.00 81.44 345 ALA A CA 1
ATOM 2681 C C . ALA A 1 345 ? 20.255 13.122 11.210 1.00 81.44 345 ALA A C 1
ATOM 2683 O O . ALA A 1 345 ? 21.165 13.940 11.358 1.00 81.44 345 ALA A O 1
ATOM 2684 N N . GLY A 1 346 ? 19.020 13.484 10.853 1.00 78.12 346 GLY A N 1
ATOM 2685 C CA . GLY A 1 346 ? 18.638 14.879 10.598 1.00 78.12 346 GLY A CA 1
ATOM 2686 C C . GLY A 1 346 ? 19.096 15.460 9.253 1.00 78.12 346 GLY A C 1
ATOM 2687 O O . GLY A 1 346 ? 18.754 16.600 8.945 1.00 78.12 346 GLY A O 1
ATOM 2688 N N . THR A 1 347 ? 19.823 14.705 8.419 1.00 84.12 347 THR A N 1
ATOM 2689 C CA . THR A 1 347 ? 20.130 15.137 7.045 1.00 84.12 347 THR A CA 1
ATOM 2690 C C . THR A 1 347 ? 18.858 15.066 6.193 1.00 84.12 347 THR A C 1
ATOM 2692 O O . THR A 1 347 ? 18.275 13.980 6.112 1.00 84.12 347 THR A O 1
ATOM 2695 N N . PRO A 1 348 ? 18.447 16.147 5.503 1.00 86.62 348 PRO A N 1
ATOM 2696 C CA . PRO A 1 348 ? 17.313 16.099 4.586 1.00 86.62 348 PRO A CA 1
ATOM 2697 C C . PRO A 1 348 ? 17.504 15.028 3.506 1.00 86.62 348 PRO A C 1
ATOM 2699 O O . PRO A 1 348 ? 18.540 14.975 2.845 1.00 86.62 348 PRO A O 1
ATOM 2702 N N . GLN A 1 349 ? 16.502 14.174 3.342 1.00 89.62 349 GLN A N 1
ATOM 2703 C CA . GLN A 1 349 ? 16.431 13.128 2.328 1.00 89.62 349 GLN A CA 1
ATOM 2704 C C . GLN A 1 349 ? 15.343 13.450 1.303 1.00 89.62 349 GLN A C 1
ATOM 2706 O O . GLN A 1 349 ? 14.454 14.276 1.534 1.00 89.62 349 GLN A O 1
ATOM 2711 N N . LYS A 1 350 ? 15.389 12.767 0.157 1.00 89.12 350 LYS A N 1
ATOM 2712 C CA . LYS A 1 350 ? 14.324 12.876 -0.847 1.00 89.12 350 LYS A CA 1
ATOM 2713 C C . LYS A 1 350 ? 13.038 12.192 -0.387 1.00 89.12 350 LYS A C 1
ATOM 2715 O O . LYS A 1 350 ?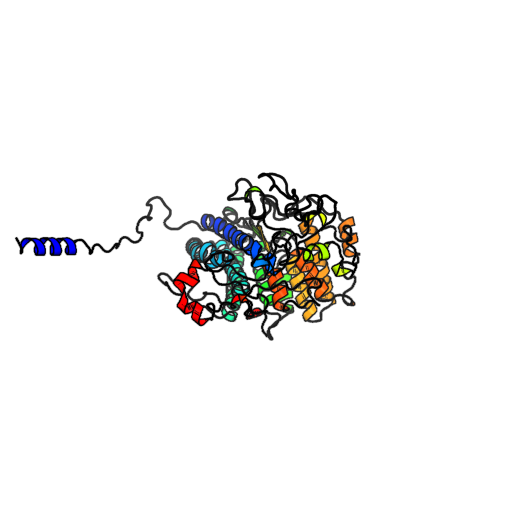 13.062 11.260 0.415 1.00 89.12 350 LYS A O 1
ATOM 2720 N N . TYR A 1 351 ? 11.921 12.647 -0.949 1.00 93.81 351 TYR A N 1
ATOM 2721 C CA . TYR A 1 351 ? 10.609 12.026 -0.792 1.00 93.81 351 TYR A CA 1
ATOM 2722 C C . TYR A 1 351 ? 10.240 11.756 0.679 1.00 93.81 351 TYR A C 1
ATOM 2724 O O . TYR A 1 351 ? 10.373 12.641 1.527 1.00 93.81 351 TYR A O 1
ATOM 2732 N N . ILE A 1 352 ? 9.774 10.546 0.989 1.00 94.38 352 ILE A N 1
ATOM 2733 C CA . ILE A 1 352 ? 9.360 10.127 2.330 1.00 94.38 352 ILE A CA 1
ATOM 2734 C C . ILE A 1 352 ? 10.473 9.408 3.101 1.00 94.38 352 ILE A C 1
ATOM 2736 O O . ILE A 1 352 ? 10.193 8.617 3.998 1.00 94.38 352 ILE A O 1
ATOM 2740 N N . PHE A 1 353 ? 11.738 9.666 2.763 1.00 93.56 353 PHE A N 1
ATOM 2741 C CA . PHE A 1 353 ? 12.892 9.130 3.487 1.00 93.56 353 PHE A CA 1
ATOM 2742 C C . PHE A 1 353 ? 13.412 10.075 4.582 1.00 93.56 353 PHE A C 1
ATOM 2744 O O . PHE A 1 353 ? 14.470 9.829 5.152 1.00 93.56 353 PHE A O 1
ATOM 2751 N N . ASN A 1 354 ? 12.711 11.170 4.894 1.00 92.62 354 ASN A N 1
ATOM 2752 C CA . ASN A 1 354 ? 13.088 12.017 6.026 1.00 92.62 354 ASN A CA 1
ATOM 2753 C C . ASN A 1 354 ? 12.700 11.347 7.347 1.00 92.62 354 ASN A C 1
ATOM 2755 O O . ASN A 1 354 ? 11.709 10.617 7.417 1.00 92.62 354 ASN A O 1
ATOM 2759 N N . ASP A 1 355 ? 13.445 11.644 8.414 1.00 93.38 355 ASP A N 1
ATOM 2760 C CA . ASP A 1 355 ? 13.166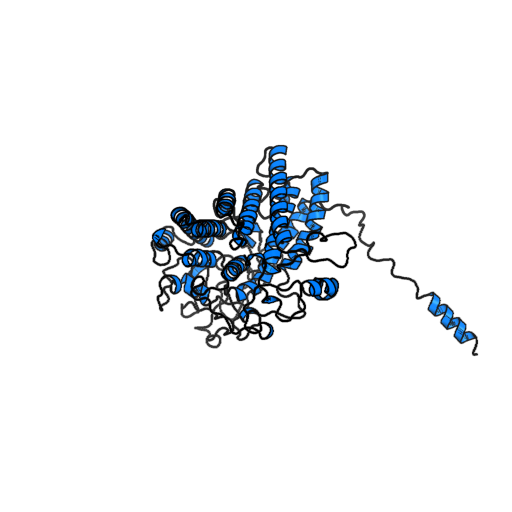 11.124 9.760 1.00 93.38 355 ASP A CA 1
ATOM 2761 C C . ASP A 1 355 ? 11.780 11.546 10.279 1.00 93.38 355 ASP A C 1
ATOM 2763 O O . ASP A 1 355 ? 11.171 10.820 11.058 1.00 93.38 355 ASP A O 1
ATOM 2767 N N . ASN A 1 356 ? 11.248 12.682 9.824 1.00 94.56 356 ASN A N 1
ATOM 2768 C CA . ASN A 1 356 ? 9.906 13.155 10.166 1.00 94.56 356 ASN A CA 1
ATOM 2769 C C . ASN A 1 356 ? 8.850 12.857 9.084 1.00 94.56 356 ASN A C 1
ATOM 2771 O O . ASN A 1 356 ? 7.712 13.304 9.219 1.00 94.56 356 ASN A O 1
ATOM 2775 N N . SER A 1 357 ? 9.175 12.138 8.005 1.00 95.50 357 SER A N 1
ATOM 2776 C CA . SER A 1 357 ? 8.154 11.709 7.041 1.00 95.50 357 SER A CA 1
ATOM 2777 C C . SER A 1 357 ? 7.173 10.749 7.708 1.00 95.50 357 SER A C 1
ATOM 2779 O O . SER A 1 357 ? 7.566 9.889 8.492 1.00 95.50 357 SER A O 1
ATOM 2781 N N . ARG A 1 358 ? 5.882 10.896 7.416 1.00 97.00 358 ARG A N 1
ATOM 2782 C CA . ARG A 1 358 ? 4.843 10.096 8.078 1.00 97.00 358 ARG A CA 1
ATOM 2783 C C . ARG A 1 358 ? 4.838 8.648 7.578 1.00 97.00 358 ARG A C 1
ATOM 2785 O O . ARG A 1 358 ? 5.111 8.384 6.409 1.00 97.00 358 ARG A O 1
ATOM 2792 N N . GLY A 1 359 ? 4.479 7.710 8.453 1.00 96.19 359 GLY A N 1
ATOM 2793 C CA . GLY A 1 359 ? 4.326 6.292 8.121 1.00 96.19 359 GLY A CA 1
ATOM 2794 C C . GLY A 1 359 ? 3.030 6.029 7.370 1.00 96.19 359 GLY A C 1
ATOM 2795 O O . GLY A 1 359 ? 1.970 5.981 7.985 1.00 96.19 359 GLY A O 1
ATOM 2796 N N . ILE A 1 360 ? 3.105 5.890 6.050 1.00 97.56 360 ILE A N 1
ATOM 2797 C CA . ILE A 1 360 ? 1.929 5.728 5.187 1.00 97.56 360 ILE A CA 1
ATOM 2798 C C . ILE A 1 360 ? 1.298 4.343 5.372 1.00 97.56 360 ILE A C 1
ATOM 2800 O O . ILE A 1 360 ? 2.008 3.341 5.439 1.00 97.56 360 ILE A O 1
ATOM 2804 N N . LEU A 1 361 ? -0.034 4.305 5.441 1.00 97.81 361 LEU A N 1
ATOM 2805 C CA . LEU A 1 361 ? -0.829 3.078 5.535 1.00 97.81 361 LEU A CA 1
ATOM 2806 C C . LEU A 1 361 ? -1.673 2.843 4.279 1.00 97.81 361 LEU A C 1
ATOM 2808 O O . LEU A 1 361 ? -1.768 1.707 3.836 1.00 97.81 361 LEU A O 1
ATOM 2812 N N . MET A 1 362 ? -2.292 3.895 3.732 1.00 98.44 362 MET A N 1
ATOM 2813 C CA . MET A 1 362 ? -3.117 3.828 2.519 1.00 98.44 362 MET A CA 1
ATOM 2814 C C . MET A 1 362 ? -3.287 5.223 1.909 1.00 98.44 362 MET A C 1
ATOM 2816 O O . MET A 1 362 ? -3.346 6.218 2.644 1.00 98.44 362 MET A O 1
ATOM 2820 N N . THR A 1 363 ? -3.394 5.314 0.581 1.00 98.75 363 THR A N 1
ATOM 2821 C CA . THR A 1 363 ? -3.467 6.610 -0.123 1.00 98.75 363 THR A CA 1
ATOM 2822 C C . THR A 1 363 ? -4.670 6.765 -1.051 1.00 98.75 363 THR A C 1
ATOM 2824 O O . THR A 1 363 ? -5.271 5.805 -1.517 1.00 98.75 363 THR A O 1
ATOM 2827 N N . TYR A 1 364 ? -5.012 8.013 -1.364 1.00 98.88 364 TYR A N 1
ATOM 2828 C CA . TYR A 1 364 ? -6.031 8.369 -2.346 1.00 98.88 364 TYR A CA 1
ATOM 2829 C C . TYR A 1 364 ? -5.717 7.803 -3.735 1.00 98.88 364 TYR A C 1
ATOM 2831 O O . TYR A 1 364 ? -6.605 7.261 -4.388 1.00 98.88 364 TYR A O 1
ATOM 2839 N N . ALA A 1 365 ? -4.460 7.910 -4.180 1.00 98.81 365 ALA A N 1
ATOM 2840 C CA . ALA A 1 365 ? -4.041 7.414 -5.489 1.00 98.81 365 ALA A CA 1
ATOM 2841 C C . ALA A 1 365 ? -4.296 5.906 -5.624 1.00 98.81 365 ALA A C 1
ATOM 2843 O O . ALA A 1 365 ? -4.906 5.468 -6.597 1.00 98.81 365 ALA A O 1
ATOM 2844 N N . GLU A 1 366 ? -3.911 5.140 -4.604 1.00 98.62 366 GLU A N 1
ATOM 2845 C CA . GLU A 1 366 ? -4.169 3.704 -4.488 1.00 98.62 366 GLU A CA 1
ATOM 2846 C C . GLU A 1 366 ? -5.665 3.371 -4.628 1.00 98.62 366 GLU A C 1
ATOM 2848 O O . GLU A 1 366 ? -6.028 2.551 -5.471 1.00 98.62 366 GLU A O 1
ATOM 2853 N N . LEU A 1 367 ? -6.552 4.079 -3.917 1.00 98.94 367 LEU A N 1
ATOM 2854 C CA . LEU A 1 367 ? -8.003 3.872 -4.033 1.00 98.94 367 LEU A CA 1
ATOM 2855 C C . LEU A 1 367 ? -8.561 4.217 -5.419 1.00 98.94 367 LEU A C 1
ATOM 2857 O O . LEU A 1 367 ? -9.464 3.542 -5.919 1.00 98.94 367 LEU A O 1
ATOM 2861 N N . GLN A 1 368 ? -8.040 5.260 -6.068 1.00 98.94 368 GLN A N 1
ATOM 2862 C CA . GLN A 1 368 ? -8.442 5.573 -7.438 1.00 98.94 368 GLN A CA 1
ATOM 2863 C C . GLN A 1 368 ? -8.028 4.459 -8.402 1.00 98.94 368 GLN A C 1
ATOM 2865 O O . GLN A 1 368 ? -8.810 4.108 -9.284 1.00 98.94 368 GLN A O 1
ATOM 2870 N N . PHE A 1 369 ? -6.867 3.832 -8.200 1.00 98.94 369 PHE A N 1
ATOM 2871 C CA . PHE A 1 369 ? -6.485 2.661 -8.984 1.00 98.94 369 PHE A CA 1
ATOM 2872 C C . PHE A 1 369 ? -7.322 1.420 -8.654 1.00 98.94 369 PHE A C 1
ATOM 2874 O O . PHE A 1 369 ? -7.650 0.677 -9.577 1.00 98.94 369 PHE A O 1
ATOM 2881 N N . PHE A 1 370 ? -7.775 1.236 -7.406 1.00 98.94 370 PHE A N 1
ATOM 2882 C CA . PHE A 1 370 ? -8.749 0.184 -7.076 1.00 98.94 370 PHE A CA 1
ATOM 2883 C C . PHE A 1 370 ? -10.043 0.351 -7.876 1.00 98.94 370 PHE A C 1
ATOM 2885 O O . PHE A 1 370 ? -10.553 -0.595 -8.480 1.00 98.94 370 PHE A O 1
ATOM 2892 N N . LYS A 1 371 ? -10.567 1.581 -7.915 1.00 98.94 371 LYS A N 1
ATOM 2893 C CA . LYS A 1 371 ? -11.760 1.921 -8.694 1.00 98.94 371 LYS A CA 1
ATOM 2894 C C . LYS A 1 371 ? -11.520 1.763 -10.195 1.00 98.94 371 LYS A C 1
ATOM 2896 O O . LYS A 1 371 ? -12.385 1.222 -10.878 1.00 98.94 371 LYS A O 1
ATOM 2901 N N . ALA A 1 372 ? -10.369 2.206 -10.701 1.00 98.94 372 ALA A N 1
ATOM 2902 C CA . ALA A 1 372 ? -10.014 2.074 -12.110 1.00 98.94 372 ALA A CA 1
ATOM 2903 C C . ALA A 1 372 ? -9.997 0.606 -12.543 1.00 98.94 372 ALA A C 1
ATOM 2905 O O . ALA A 1 372 ? -10.641 0.247 -13.525 1.00 98.94 372 ALA A O 1
ATOM 2906 N N . GLU A 1 373 ? -9.329 -0.250 -11.770 1.00 98.88 373 GLU A N 1
ATOM 2907 C CA . GLU A 1 373 ? -9.260 -1.684 -12.030 1.00 98.88 373 GLU A CA 1
ATOM 2908 C C . GLU A 1 373 ? -10.645 -2.340 -11.991 1.00 98.88 373 GLU A C 1
ATOM 2910 O O . GLU A 1 373 ? -11.021 -3.053 -12.921 1.00 98.88 373 GLU A O 1
ATOM 2915 N N . ALA A 1 374 ? -11.424 -2.085 -10.938 1.00 98.88 374 ALA A N 1
ATOM 2916 C CA . ALA A 1 374 ? -12.754 -2.665 -10.794 1.00 98.88 374 ALA A CA 1
ATOM 2917 C C . ALA A 1 374 ? -13.665 -2.302 -11.978 1.00 98.88 374 ALA A C 1
ATOM 2919 O O . ALA A 1 374 ? -14.325 -3.174 -12.548 1.00 98.88 374 ALA A O 1
ATOM 2920 N N . LEU A 1 375 ? -13.672 -1.030 -12.384 1.00 98.94 375 LEU A N 1
ATOM 2921 C CA . LEU A 1 375 ? -14.476 -0.560 -13.512 1.00 98.94 375 LEU A CA 1
ATOM 2922 C C . LEU A 1 375 ? -13.971 -1.097 -14.849 1.00 98.94 375 LEU A C 1
ATOM 2924 O O . LEU A 1 375 ? -14.789 -1.468 -15.692 1.00 98.94 375 LEU A O 1
ATOM 2928 N N . PHE A 1 376 ? -12.655 -1.246 -15.008 1.00 98.81 376 PHE A N 1
ATOM 2929 C CA . PHE A 1 376 ? -12.073 -1.891 -16.180 1.00 98.81 376 PHE A CA 1
ATOM 2930 C C . PHE A 1 376 ? -12.558 -3.340 -16.305 1.00 98.81 376 PHE A C 1
ATOM 2932 O O . PHE A 1 376 ? -13.066 -3.727 -17.355 1.00 98.81 376 PHE A O 1
ATOM 2939 N N . LYS A 1 377 ? -12.510 -4.121 -15.213 1.00 97.88 377 LYS A N 1
ATOM 2940 C CA . LYS A 1 377 ? -13.009 -5.511 -15.180 1.00 97.88 377 LYS A CA 1
ATOM 2941 C C . LYS A 1 377 ? -14.509 -5.612 -15.466 1.00 97.88 377 LYS A C 1
ATOM 2943 O O . LYS A 1 377 ? -14.949 -6.599 -16.045 1.00 97.88 377 LYS A O 1
ATOM 2948 N N . LYS A 1 378 ? -15.293 -4.598 -15.083 1.00 97.94 378 LYS A N 1
ATOM 2949 C CA . LYS A 1 378 ? -16.730 -4.505 -15.391 1.00 97.94 378 LYS A CA 1
ATOM 2950 C C . LYS A 1 378 ? -17.015 -4.147 -16.860 1.00 97.94 378 LYS A C 1
ATOM 2952 O O . LYS A 1 378 ? -18.136 -4.348 -17.319 1.00 97.94 378 LYS A O 1
ATOM 2957 N N . GLY A 1 379 ? -16.036 -3.611 -17.589 1.00 98.38 379 GLY A N 1
ATOM 2958 C CA . GLY A 1 379 ? -16.216 -3.067 -18.938 1.00 98.38 379 GLY A CA 1
ATOM 2959 C C . GLY A 1 379 ? -16.675 -1.602 -18.972 1.00 98.38 379 GLY A C 1
ATOM 2960 O O . GLY A 1 379 ? -16.956 -1.079 -20.049 1.00 98.38 379 GLY A O 1
ATOM 2961 N N . ASP A 1 380 ? -16.717 -0.910 -17.828 1.00 98.69 380 ASP A N 1
ATOM 2962 C CA . ASP A 1 380 ? -16.936 0.542 -17.763 1.00 98.69 380 ASP A CA 1
ATOM 2963 C C . ASP A 1 380 ? -15.612 1.278 -18.024 1.00 98.69 380 ASP A C 1
ATOM 2965 O O . ASP A 1 380 ? -14.963 1.809 -17.118 1.00 98.69 380 ASP A O 1
ATOM 2969 N N . LEU A 1 381 ? -15.180 1.270 -19.289 1.00 98.56 381 LEU A N 1
ATOM 2970 C CA . LEU A 1 381 ? -13.923 1.895 -19.708 1.00 98.56 381 LEU A CA 1
ATOM 2971 C C . LEU A 1 381 ? -13.884 3.416 -19.464 1.00 98.56 381 LEU A C 1
ATOM 2973 O O . LEU A 1 381 ? -12.842 3.899 -19.015 1.00 98.56 381 LEU A O 1
ATOM 2977 N N . PRO A 1 382 ? -14.958 4.202 -19.705 1.00 98.75 382 PRO A N 1
ATOM 2978 C CA . PRO A 1 382 ? -14.959 5.628 -19.374 1.00 98.75 382 PRO A CA 1
ATOM 2979 C C . PRO A 1 382 ? -14.762 5.890 -17.875 1.00 98.75 382 PRO A C 1
ATOM 2981 O O . PRO A 1 382 ? -13.953 6.745 -17.500 1.00 98.75 382 PRO A O 1
ATOM 2984 N N . GLY A 1 383 ? -15.454 5.134 -17.015 1.00 98.75 383 GLY A N 1
ATOM 2985 C CA . GLY A 1 383 ? -15.296 5.224 -15.566 1.00 98.75 383 GLY A CA 1
ATOM 2986 C C . GLY A 1 383 ? -13.897 4.810 -15.104 1.00 98.75 383 GLY A C 1
ATOM 2987 O O . GLY A 1 383 ? -13.286 5.507 -14.288 1.00 98.75 383 GLY A O 1
ATOM 2988 N N . ALA A 1 384 ? -13.359 3.728 -15.673 1.00 98.94 384 ALA A N 1
ATOM 2989 C CA . ALA A 1 384 ? -12.002 3.259 -15.406 1.00 98.94 384 ALA A CA 1
ATOM 2990 C C . ALA A 1 384 ? -10.947 4.305 -15.780 1.00 98.94 384 ALA A C 1
ATOM 2992 O O . ALA A 1 384 ? -10.058 4.602 -14.984 1.00 98.94 384 ALA A O 1
ATOM 2993 N N . TYR A 1 385 ? -11.083 4.916 -16.959 1.00 98.94 385 TYR A N 1
ATOM 2994 C CA . TYR A 1 385 ? -10.178 5.952 -17.447 1.00 98.94 385 TYR A CA 1
ATOM 2995 C C . TYR A 1 385 ? -10.179 7.198 -16.558 1.00 98.94 385 TYR A C 1
ATOM 2997 O O . TYR A 1 385 ? -9.119 7.718 -16.215 1.00 98.94 385 TYR A O 1
ATOM 3005 N N . SER A 1 386 ? -11.356 7.656 -16.120 1.00 98.88 386 SER A N 1
ATOM 3006 C CA . SER A 1 386 ? -11.446 8.787 -15.192 1.00 98.88 386 SER A CA 1
ATOM 3007 C C . SER A 1 386 ? -10.729 8.494 -13.868 1.00 98.88 386 SER A C 1
ATOM 3009 O O . SER A 1 386 ? -9.932 9.312 -13.406 1.00 98.88 386 SER A O 1
ATOM 3011 N N . ALA A 1 387 ? -10.949 7.311 -13.290 1.00 98.94 387 ALA A N 1
ATOM 3012 C CA . ALA A 1 387 ? -10.283 6.898 -12.058 1.00 98.94 387 ALA A CA 1
ATOM 3013 C C . ALA A 1 387 ? -8.762 6.712 -12.249 1.00 98.94 387 ALA A C 1
ATOM 3015 O O . ALA A 1 387 ? -7.981 7.126 -11.398 1.00 98.94 387 ALA A O 1
ATOM 3016 N N . TYR A 1 388 ? -8.323 6.190 -13.395 1.00 98.94 388 TYR A N 1
ATOM 3017 C CA . TYR A 1 388 ? -6.911 6.077 -13.772 1.00 98.94 388 TYR A CA 1
ATOM 3018 C C . TYR A 1 388 ? -6.201 7.443 -13.796 1.00 98.94 388 TYR A C 1
ATOM 3020 O O . TYR A 1 388 ? -5.160 7.614 -13.156 1.00 98.94 388 TYR A O 1
ATOM 3028 N N . ILE A 1 389 ? -6.795 8.448 -14.450 1.00 98.94 389 ILE A N 1
ATOM 3029 C CA . ILE A 1 389 ? -6.247 9.815 -14.484 1.00 98.94 389 ILE A CA 1
ATOM 3030 C C . ILE A 1 389 ? -6.230 10.451 -13.086 1.00 98.94 389 ILE A C 1
ATOM 3032 O O . ILE A 1 389 ? -5.267 11.144 -12.730 1.00 98.94 389 ILE A O 1
ATOM 3036 N N . ASN A 1 390 ? -7.254 10.193 -12.267 1.00 98.94 390 ASN A N 1
ATOM 3037 C CA . ASN A 1 390 ? -7.294 10.645 -10.876 1.00 98.94 390 ASN A CA 1
ATOM 3038 C C . ASN A 1 390 ? -6.189 10.000 -10.029 1.00 98.94 390 ASN A C 1
ATOM 3040 O O . ASN A 1 390 ? -5.558 10.701 -9.238 1.00 98.94 390 ASN A O 1
ATOM 3044 N N . GLY A 1 391 ? -5.926 8.703 -10.213 1.00 98.94 391 GLY A N 1
ATOM 3045 C CA . GLY A 1 391 ? -4.856 7.973 -9.533 1.00 98.94 391 GLY A CA 1
ATOM 3046 C C . GLY A 1 391 ? -3.474 8.524 -9.874 1.00 98.94 391 GLY A C 1
ATOM 3047 O O . GLY A 1 391 ? -2.700 8.851 -8.973 1.00 98.94 391 GLY A O 1
ATOM 3048 N N . ILE A 1 392 ? -3.193 8.748 -11.164 1.00 98.94 392 ILE A N 1
ATOM 3049 C CA . ILE A 1 392 ? -1.936 9.374 -11.612 1.00 98.94 392 ILE A CA 1
ATOM 3050 C C . ILE A 1 392 ? -1.787 10.773 -11.012 1.00 98.94 392 ILE A C 1
ATOM 3052 O O . ILE A 1 392 ? -0.748 11.111 -10.446 1.00 98.94 392 ILE A O 1
ATOM 3056 N N . SER A 1 393 ? -2.840 11.584 -11.104 1.00 98.81 393 SER A N 1
ATOM 3057 C CA . SER A 1 393 ? -2.852 12.940 -10.558 1.00 98.81 393 SER A CA 1
ATOM 3058 C C . SER A 1 393 ? -2.613 12.967 -9.049 1.00 98.81 393 SER A C 1
ATOM 3060 O O . SER A 1 393 ? -1.813 13.774 -8.579 1.00 98.81 393 SER A O 1
ATOM 3062 N N . GLY A 1 394 ? -3.276 12.080 -8.303 1.00 98.75 394 GLY A N 1
ATOM 3063 C CA . GLY A 1 394 ? -3.100 11.932 -6.861 1.00 98.75 394 GLY A CA 1
ATOM 3064 C C . GLY A 1 394 ? -1.691 11.475 -6.494 1.00 98.75 394 GLY A C 1
ATOM 3065 O O . GLY A 1 394 ? -1.115 11.996 -5.543 1.00 98.75 394 GLY A O 1
ATOM 3066 N N . SER A 1 395 ? -1.104 10.566 -7.279 1.00 98.81 395 SER A N 1
ATOM 3067 C CA . SER A 1 395 ? 0.275 10.110 -7.091 1.00 98.81 395 SER A CA 1
ATOM 3068 C C . SER A 1 395 ? 1.285 11.237 -7.319 1.00 98.81 395 SER A C 1
ATOM 3070 O O . SER A 1 395 ? 2.171 11.434 -6.491 1.00 98.81 395 SER A O 1
ATOM 3072 N N . ILE A 1 396 ? 1.140 12.018 -8.395 1.00 98.81 396 ILE A N 1
ATOM 3073 C CA . ILE A 1 396 ? 2.014 13.172 -8.662 1.00 98.81 396 ILE A CA 1
ATOM 3074 C C . ILE A 1 396 ? 1.899 14.208 -7.545 1.00 98.81 396 ILE A C 1
ATOM 3076 O O . ILE A 1 396 ? 2.920 14.693 -7.066 1.00 98.81 396 ILE A O 1
ATOM 3080 N N . ASP A 1 397 ? 0.679 14.528 -7.107 1.00 98.38 397 ASP A N 1
ATOM 3081 C CA . ASP A 1 397 ? 0.465 15.468 -6.005 1.00 98.38 397 ASP A CA 1
ATOM 3082 C C . ASP A 1 397 ? 1.089 14.965 -4.695 1.00 98.38 397 ASP A C 1
ATOM 3084 O O . ASP A 1 397 ? 1.775 15.720 -4.012 1.00 98.38 397 ASP A O 1
ATOM 3088 N N . PHE A 1 398 ? 0.967 13.670 -4.394 1.00 98.62 398 PHE A N 1
ATOM 3089 C CA . PHE A 1 398 ? 1.590 13.075 -3.212 1.00 98.62 398 PHE A CA 1
ATOM 3090 C C . PHE A 1 398 ? 3.122 13.183 -3.246 1.00 98.62 398 PHE A C 1
ATOM 3092 O O . PHE A 1 398 ? 3.742 13.536 -2.246 1.00 98.62 398 PHE A O 1
ATOM 3099 N N . VAL A 1 399 ? 3.749 12.918 -4.398 1.00 98.38 399 VAL A N 1
ATOM 3100 C CA . VAL A 1 399 ? 5.205 13.081 -4.576 1.00 98.38 399 VAL A CA 1
ATOM 3101 C C . VAL A 1 399 ? 5.619 14.553 -4.526 1.00 98.38 399 VAL A C 1
ATOM 3103 O O . VAL A 1 399 ? 6.688 14.878 -4.004 1.00 98.38 399 VAL A O 1
ATOM 3106 N N . SER A 1 400 ? 4.772 15.449 -5.032 1.00 97.81 400 SER A N 1
ATOM 3107 C CA . SER A 1 400 ? 4.998 16.894 -4.984 1.00 97.81 400 SER A CA 1
ATOM 3108 C C . SER A 1 400 ? 4.963 17.430 -3.549 1.00 97.81 400 SER A C 1
ATOM 3110 O O . SER A 1 400 ? 5.763 18.298 -3.195 1.00 97.81 400 SER A O 1
ATOM 3112 N N . ASN A 1 401 ? 4.070 16.868 -2.728 1.00 97.44 401 ASN A N 1
ATOM 3113 C CA . ASN A 1 401 ? 3.704 17.341 -1.396 1.00 97.44 401 ASN A CA 1
ATOM 3114 C C . ASN A 1 401 ? 3.712 16.205 -0.347 1.00 97.44 401 ASN A C 1
ATOM 3116 O O . ASN A 1 401 ? 2.677 15.927 0.276 1.00 97.44 401 ASN A O 1
ATOM 3120 N N . PRO A 1 402 ? 4.856 15.526 -0.127 1.00 96.38 402 PRO A N 1
ATOM 3121 C CA . PRO A 1 402 ? 4.922 14.375 0.764 1.00 96.38 402 PRO A CA 1
ATOM 3122 C C . PRO A 1 402 ? 4.618 14.778 2.216 1.00 96.38 402 PRO A C 1
ATOM 3124 O O . PRO A 1 402 ? 5.060 15.837 2.679 1.00 96.38 402 PRO A O 1
ATOM 3127 N N . PRO A 1 403 ? 3.884 13.941 2.965 1.00 96.44 403 PRO A N 1
ATOM 3128 C CA . PRO A 1 403 ? 3.410 14.294 4.294 1.00 96.44 403 PRO A CA 1
ATOM 3129 C C . PRO A 1 403 ? 4.523 14.132 5.348 1.00 96.44 403 PRO A C 1
ATOM 3131 O O . PRO A 1 403 ? 5.314 13.182 5.313 1.00 96.44 403 PRO A O 1
ATOM 3134 N N . ALA A 1 404 ? 4.603 15.065 6.299 1.00 95.50 404 ALA A N 1
ATOM 3135 C CA . ALA A 1 404 ? 5.700 15.141 7.267 1.00 95.50 404 ALA A CA 1
ATOM 3136 C C . ALA A 1 404 ? 5.263 15.767 8.597 1.00 95.50 404 ALA A C 1
ATOM 3138 O O . ALA A 1 404 ? 4.404 16.649 8.634 1.00 95.50 404 ALA A O 1
ATOM 3139 N N . GLY A 1 405 ? 5.871 15.319 9.697 1.00 94.62 405 GLY A N 1
ATOM 3140 C CA . GLY A 1 405 ? 5.536 15.753 11.046 1.00 94.62 405 GLY A CA 1
ATOM 3141 C C . GLY A 1 405 ? 4.043 15.581 11.308 1.00 94.62 405 GLY A C 1
ATOM 3142 O O . GLY A 1 405 ? 3.482 14.502 11.098 1.00 94.62 405 GLY A O 1
ATOM 3143 N N . THR A 1 406 ? 3.384 16.663 11.712 1.00 95.31 406 THR A N 1
ATOM 3144 C CA . THR A 1 406 ? 1.938 16.693 11.961 1.00 95.31 406 THR A CA 1
ATOM 3145 C C . THR A 1 406 ? 1.080 16.901 10.710 1.00 95.31 406 THR A C 1
ATOM 3147 O O . THR A 1 406 ? -0.139 16.770 10.774 1.00 95.31 406 THR A O 1
ATOM 3150 N N . ALA A 1 407 ? 1.680 17.211 9.559 1.00 96.06 407 ALA A N 1
ATOM 3151 C CA . ALA A 1 407 ? 0.944 17.535 8.342 1.00 96.06 407 ALA A CA 1
ATOM 3152 C C . ALA A 1 407 ? 0.602 16.273 7.531 1.00 96.06 407 ALA A C 1
ATOM 3154 O O . ALA A 1 407 ? 1.493 15.547 7.086 1.00 96.06 407 ALA A O 1
ATOM 3155 N N . LEU A 1 408 ? -0.694 16.042 7.288 1.00 95.56 408 LEU A N 1
ATOM 3156 C CA . LEU A 1 408 ? -1.198 14.945 6.440 1.00 95.56 408 LEU A CA 1
ATOM 3157 C C . LEU A 1 408 ? -0.900 15.133 4.949 1.00 95.56 408 LEU A C 1
ATOM 3159 O O . LEU A 1 408 ? -0.975 14.184 4.175 1.00 95.56 408 LEU A O 1
ATOM 3163 N N . THR A 1 409 ? -0.569 16.351 4.539 1.00 96.44 409 THR A N 1
ATOM 3164 C CA . THR A 1 409 ? -0.116 16.685 3.189 1.00 96.44 409 THR A CA 1
ATOM 3165 C C . THR A 1 409 ? 0.953 17.756 3.317 1.00 96.44 409 THR A C 1
ATOM 3167 O O . THR A 1 409 ? 0.810 18.678 4.123 1.00 96.44 409 THR A O 1
ATOM 3170 N N . GLY A 1 410 ? 2.043 17.600 2.574 1.00 94.31 410 GLY A N 1
ATOM 3171 C CA . GLY A 1 410 ? 3.120 18.576 2.544 1.00 94.31 410 GLY A CA 1
ATOM 3172 C C . GLY A 1 410 ? 2.749 19.845 1.773 1.00 94.31 410 GLY A C 1
ATOM 3173 O O . GLY A 1 410 ? 1.644 19.991 1.254 1.00 94.31 410 GLY A O 1
ATOM 3174 N N . SER A 1 411 ? 3.692 20.776 1.697 1.00 94.06 411 SER A N 1
ATOM 3175 C CA . SER A 1 411 ? 3.550 22.051 0.978 1.00 94.06 411 SER A CA 1
ATOM 3176 C C . SER A 1 411 ? 4.775 22.387 0.121 1.00 94.06 411 SER A C 1
ATOM 3178 O O . SER A 1 411 ? 4.988 23.541 -0.253 1.00 94.06 411 SER A O 1
ATOM 3180 N N . GLN A 1 412 ? 5.601 21.380 -0.179 1.00 91.62 412 GLN A N 1
ATOM 3181 C CA . GLN A 1 412 ? 6.877 21.538 -0.874 1.00 91.62 412 GLN A CA 1
ATOM 3182 C C . GLN A 1 412 ? 6.694 21.948 -2.340 1.00 91.62 412 GLN A C 1
ATOM 3184 O O . GLN A 1 412 ? 7.544 22.658 -2.867 1.00 91.62 412 GLN A O 1
ATOM 3189 N N . ASN A 1 413 ? 5.589 21.545 -2.982 1.00 94.50 413 ASN A N 1
ATOM 3190 C CA . ASN A 1 413 ? 5.279 21.833 -4.385 1.00 94.50 413 ASN A CA 1
ATOM 3191 C C . ASN A 1 413 ? 6.435 21.486 -5.339 1.00 94.50 413 ASN A C 1
ATOM 3193 O O . ASN A 1 413 ? 6.771 22.251 -6.244 1.00 94.50 413 ASN A O 1
ATOM 3197 N N . ASN A 1 414 ? 7.053 20.323 -5.126 1.00 95.62 414 ASN A N 1
ATOM 3198 C CA . ASN A 1 414 ? 8.244 19.901 -5.858 1.00 95.62 414 ASN A CA 1
ATOM 3199 C C . ASN A 1 414 ? 8.006 19.763 -7.375 1.00 95.62 414 ASN A C 1
ATOM 3201 O O . ASN A 1 414 ? 8.894 20.054 -8.171 1.00 95.62 414 ASN A O 1
ATOM 3205 N N . ILE A 1 415 ? 6.813 19.328 -7.787 1.00 97.88 415 ILE A N 1
ATOM 3206 C CA . ILE A 1 415 ? 6.446 19.121 -9.192 1.00 97.88 415 ILE A CA 1
ATOM 3207 C C . ILE A 1 415 ? 5.526 20.256 -9.647 1.00 97.88 415 ILE A C 1
ATOM 3209 O O . ILE A 1 415 ? 4.438 20.448 -9.102 1.00 97.88 415 ILE A O 1
ATOM 3213 N N . SER A 1 416 ? 5.948 20.988 -10.681 1.00 97.38 416 SER A N 1
ATOM 3214 C CA . SER A 1 416 ? 5.190 22.118 -11.225 1.00 97.38 416 SER A CA 1
ATOM 3215 C C . SER A 1 416 ? 3.916 21.679 -11.957 1.00 97.38 416 SER A C 1
ATOM 3217 O O . SER A 1 416 ? 3.830 20.580 -12.513 1.00 97.38 416 SER A O 1
ATOM 3219 N N . ALA A 1 417 ? 2.934 22.581 -12.038 1.00 97.06 417 ALA A N 1
ATOM 3220 C CA . ALA A 1 417 ? 1.713 22.348 -12.810 1.00 97.06 417 ALA A CA 1
ATOM 3221 C C . ALA A 1 417 ? 2.004 22.051 -14.294 1.00 97.06 417 ALA A C 1
ATOM 3223 O O . ALA A 1 417 ? 1.352 21.193 -14.886 1.00 97.06 417 ALA A O 1
ATOM 3224 N N . ALA A 1 418 ? 3.016 22.707 -14.875 1.00 98.06 418 ALA A N 1
ATOM 3225 C CA . ALA A 1 418 ? 3.445 22.468 -16.251 1.00 98.06 418 ALA A CA 1
ATOM 3226 C C . ALA A 1 418 ? 4.038 21.061 -16.437 1.00 98.06 418 ALA A C 1
ATOM 3228 O O . ALA A 1 418 ? 3.676 20.373 -17.388 1.00 98.06 418 ALA A O 1
ATOM 3229 N N . ALA A 1 419 ? 4.887 20.601 -15.509 1.00 98.38 419 ALA A N 1
ATOM 3230 C CA . ALA A 1 419 ? 5.453 19.252 -15.553 1.00 98.38 419 ALA A CA 1
ATOM 3231 C C . ALA A 1 419 ? 4.368 18.175 -15.393 1.00 98.38 419 ALA A C 1
ATOM 3233 O O . ALA A 1 419 ? 4.356 17.186 -16.125 1.00 98.38 419 ALA A O 1
ATOM 3234 N N . ARG A 1 420 ? 3.399 18.396 -14.494 1.00 98.19 420 ARG A N 1
ATOM 3235 C CA . ARG A 1 420 ? 2.226 17.522 -14.355 1.00 98.19 420 ARG A CA 1
ATOM 3236 C C . ARG A 1 420 ? 1.400 17.467 -15.644 1.00 98.19 420 ARG A C 1
ATOM 3238 O O . ARG A 1 420 ? 1.032 16.377 -16.074 1.00 98.19 420 ARG A O 1
ATOM 3245 N N . ALA A 1 421 ? 1.105 18.615 -16.252 1.00 98.19 421 ALA A N 1
ATOM 3246 C CA . ALA A 1 421 ? 0.342 18.673 -17.498 1.00 98.19 421 ALA A CA 1
ATOM 3247 C C . ALA A 1 421 ? 1.076 17.963 -18.648 1.00 98.19 421 ALA A C 1
ATOM 3249 O O . ALA A 1 421 ? 0.458 17.190 -19.378 1.00 98.19 421 ALA A O 1
ATOM 3250 N N . ALA A 1 422 ? 2.393 18.162 -18.760 1.00 98.31 422 ALA A N 1
ATOM 3251 C CA . ALA A 1 422 ? 3.227 17.489 -19.752 1.00 98.31 422 ALA A CA 1
ATOM 3252 C C . ALA A 1 422 ? 3.220 15.962 -19.576 1.00 98.31 422 ALA A C 1
ATOM 3254 O O . ALA A 1 422 ? 3.109 15.244 -20.565 1.00 98.31 422 ALA A O 1
ATOM 3255 N N . TYR A 1 423 ? 3.270 15.463 -18.336 1.00 98.56 423 TYR A N 1
ATOM 3256 C CA . TYR A 1 423 ? 3.181 14.026 -18.071 1.00 98.56 423 TYR A CA 1
ATOM 3257 C C . TYR A 1 423 ? 1.832 13.430 -18.473 1.00 98.56 423 TYR A C 1
ATOM 3259 O O . TYR A 1 423 ? 1.785 12.399 -19.137 1.00 98.56 423 TYR A O 1
ATOM 3267 N N . LEU A 1 424 ? 0.731 14.088 -18.091 1.00 98.56 424 LEU A N 1
ATOM 3268 C CA . LEU A 1 424 ? -0.623 13.611 -18.388 1.00 98.56 424 LEU A CA 1
ATOM 3269 C C . LEU A 1 424 ? -0.913 13.578 -19.896 1.00 98.56 424 LEU A C 1
ATOM 3271 O O . LEU A 1 424 ? -1.617 12.685 -20.359 1.00 98.56 424 LEU A O 1
ATOM 3275 N N . ALA A 1 425 ? -0.339 14.508 -20.660 1.00 98.25 425 ALA A N 1
ATOM 3276 C CA . ALA A 1 425 ? -0.391 14.512 -22.124 1.00 98.25 425 ALA A CA 1
ATOM 3277 C C . ALA A 1 425 ? 0.692 13.627 -22.780 1.00 98.25 425 ALA A C 1
ATOM 3279 O O . ALA A 1 425 ? 0.766 13.534 -24.005 1.00 98.25 425 ALA A O 1
ATOM 3280 N N . GLY A 1 426 ? 1.574 13.029 -21.976 1.00 97.31 426 GLY A N 1
ATOM 3281 C CA . GLY A 1 426 ? 2.756 12.309 -22.423 1.00 97.31 426 GLY A CA 1
ATOM 3282 C C . GLY A 1 426 ? 2.493 10.839 -22.765 1.00 97.31 426 GLY A C 1
ATOM 3283 O O . GLY A 1 426 ? 1.439 10.281 -22.458 1.00 97.31 426 GLY A O 1
ATOM 3284 N N . PRO A 1 427 ? 3.486 10.161 -23.365 1.00 96.81 427 PRO A N 1
ATOM 3285 C CA . PRO A 1 427 ? 3.325 8.799 -23.873 1.00 96.81 427 PRO A CA 1
ATOM 3286 C C . PRO A 1 427 ? 3.255 7.726 -22.772 1.00 96.81 427 PRO A C 1
ATOM 3288 O O . PRO A 1 427 ? 2.864 6.595 -23.053 1.00 96.81 427 PRO A O 1
ATOM 3291 N N . CYS A 1 428 ? 3.609 8.066 -21.525 1.00 97.50 428 CYS A N 1
ATOM 3292 C CA . CYS A 1 428 ? 3.483 7.172 -20.367 1.00 97.50 428 CYS A CA 1
ATOM 3293 C C . CYS A 1 428 ? 2.055 7.096 -19.800 1.00 97.50 428 CYS A C 1
ATOM 3295 O O . CYS A 1 428 ? 1.789 6.306 -18.893 1.00 97.50 428 CYS A O 1
ATOM 3297 N N . VAL A 1 429 ? 1.142 7.923 -20.314 1.00 98.50 429 VAL A N 1
ATOM 3298 C CA . VAL A 1 429 ? -0.258 7.982 -19.897 1.00 98.50 429 VAL A CA 1
ATOM 3299 C C . VAL A 1 429 ? -1.129 7.692 -21.112 1.00 98.50 429 VAL A C 1
ATOM 3301 O O . VAL A 1 429 ? -0.913 8.241 -22.194 1.00 98.50 429 VAL A O 1
ATOM 3304 N N . ARG A 1 430 ? -2.117 6.804 -20.975 1.00 98.12 430 ARG A N 1
ATOM 3305 C CA . ARG A 1 430 ? -3.076 6.570 -22.067 1.00 98.12 430 ARG A CA 1
ATOM 3306 C C . ARG A 1 430 ? -3.977 7.782 -22.236 1.00 98.12 430 ARG A C 1
ATOM 3308 O O . ARG A 1 430 ? -4.375 8.388 -21.251 1.00 98.12 430 ARG A O 1
ATOM 3315 N N . GLN A 1 431 ? -4.290 8.116 -23.486 1.00 97.94 431 GLN A N 1
ATOM 3316 C CA . GLN A 1 431 ? -4.956 9.375 -23.841 1.00 97.94 431 GLN A CA 1
ATOM 3317 C C . GLN A 1 431 ? -6.473 9.218 -24.032 1.00 97.94 431 GLN A C 1
ATOM 3319 O O . GLN A 1 431 ? -7.182 10.191 -24.282 1.00 97.94 431 GLN A O 1
ATOM 3324 N N . SER A 1 432 ? -6.994 7.992 -23.930 1.00 98.06 432 SER A N 1
ATOM 3325 C CA . SER A 1 432 ? -8.428 7.718 -24.010 1.00 98.06 432 SER A CA 1
ATOM 3326 C C . SER A 1 432 ? -8.800 6.394 -23.345 1.00 98.06 432 SER A C 1
ATOM 3328 O O . SER A 1 432 ? -7.976 5.487 -23.224 1.00 98.06 432 SER A O 1
ATOM 3330 N N . ALA A 1 433 ? -10.081 6.253 -22.999 1.00 98.44 433 ALA A N 1
ATOM 3331 C CA . ALA A 1 433 ? -10.643 5.015 -22.463 1.00 98.44 433 ALA A CA 1
ATOM 3332 C C . ALA A 1 433 ? -10.490 3.813 -23.412 1.00 98.44 433 ALA A C 1
ATOM 3334 O O . ALA A 1 433 ? -10.299 2.694 -22.952 1.00 98.44 433 ALA A O 1
ATOM 3335 N N . ALA A 1 434 ? -10.532 4.039 -24.730 1.00 97.81 434 ALA A N 1
ATOM 3336 C CA . ALA A 1 434 ? -10.410 2.979 -25.734 1.00 97.81 434 ALA A CA 1
ATOM 3337 C C . ALA A 1 434 ? -8.993 2.386 -25.832 1.00 97.81 434 ALA A C 1
ATOM 3339 O O . ALA A 1 434 ? -8.825 1.273 -26.320 1.00 97.81 434 ALA A O 1
ATOM 3340 N N . GLN A 1 435 ? -7.976 3.133 -25.395 1.00 97.31 435 GLN A N 1
ATOM 3341 C CA . GLN A 1 435 ? -6.577 2.696 -25.392 1.00 97.31 435 GLN A CA 1
ATOM 3342 C C . GLN A 1 435 ? -6.150 2.084 -24.059 1.00 97.31 435 GLN A C 1
ATOM 3344 O O . GLN A 1 435 ? -5.055 1.534 -23.977 1.00 97.31 435 GLN A O 1
ATOM 3349 N N . LEU A 1 436 ? -6.963 2.249 -23.014 1.00 98.50 436 LEU A N 1
ATOM 3350 C CA . LEU A 1 436 ? -6.613 1.828 -21.669 1.00 98.50 436 LEU A CA 1
ATOM 3351 C C . LEU A 1 436 ? -6.527 0.304 -21.610 1.00 98.50 436 LEU A C 1
ATOM 3353 O O . LEU A 1 436 ? -7.450 -0.395 -22.024 1.00 98.50 436 LEU A O 1
ATOM 3357 N N . GLN A 1 437 ? -5.432 -0.200 -21.061 1.00 98.19 437 GLN A N 1
ATOM 3358 C CA . GLN A 1 437 ? -5.261 -1.602 -20.721 1.00 98.19 437 GLN A CA 1
ATOM 3359 C C . GLN A 1 437 ? -5.102 -1.757 -19.210 1.00 98.19 437 GLN A C 1
ATOM 3361 O O . GLN A 1 437 ? -4.724 -0.827 -18.495 1.00 98.19 437 GLN A O 1
ATOM 3366 N N . LEU A 1 438 ? -5.362 -2.964 -18.714 1.00 98.44 438 LEU A N 1
ATOM 3367 C CA . LEU A 1 438 ? -5.168 -3.282 -17.301 1.00 98.44 438 LEU A CA 1
ATOM 3368 C C . LEU A 1 438 ? -3.705 -3.094 -16.860 1.00 98.44 438 LEU A C 1
ATOM 3370 O O . LEU A 1 438 ? -3.454 -2.620 -15.753 1.00 98.44 438 LEU A O 1
ATOM 3374 N N . SER A 1 439 ? -2.754 -3.413 -17.743 1.00 98.38 439 SER A N 1
ATOM 3375 C CA . SER A 1 439 ? -1.320 -3.169 -17.555 1.00 98.38 439 SER A CA 1
ATOM 3376 C C . SER A 1 439 ? -1.025 -1.695 -17.267 1.00 98.38 439 SER A C 1
ATOM 3378 O O . SER A 1 439 ? -0.289 -1.397 -16.331 1.00 98.38 439 SER A O 1
ATOM 3380 N N . ASP A 1 440 ? -1.662 -0.764 -17.984 1.00 98.44 440 ASP A N 1
ATOM 3381 C CA . ASP A 1 440 ? -1.480 0.674 -17.760 1.00 98.44 440 ASP A CA 1
ATOM 3382 C C . ASP A 1 440 ? -1.936 1.096 -16.354 1.00 98.44 440 ASP A C 1
ATOM 3384 O O . ASP A 1 440 ? -1.257 1.881 -15.687 1.00 98.44 440 ASP A O 1
ATOM 3388 N N . ILE A 1 441 ? -3.074 0.562 -15.889 1.00 98.88 441 ILE A N 1
ATOM 3389 C CA . ILE A 1 441 ? -3.633 0.847 -14.559 1.00 98.88 441 ILE A CA 1
ATOM 3390 C C . ILE A 1 441 ? -2.698 0.321 -13.469 1.00 98.88 441 ILE A C 1
ATOM 3392 O O . ILE A 1 441 ? -2.310 1.074 -12.575 1.00 98.88 441 ILE A O 1
ATOM 3396 N N . LEU A 1 442 ? -2.324 -0.958 -13.544 1.00 98.81 442 LEU A N 1
ATOM 3397 C CA . LEU A 1 442 ? -1.548 -1.618 -12.494 1.00 98.81 442 LEU A CA 1
ATOM 3398 C C . LEU A 1 442 ? -0.100 -1.129 -12.436 1.00 98.81 442 LEU A C 1
ATOM 3400 O O . LEU A 1 442 ? 0.449 -1.001 -11.347 1.00 98.81 442 LEU A O 1
ATOM 3404 N N . GLN A 1 443 ? 0.505 -0.758 -13.563 1.00 98.50 443 GLN A N 1
ATOM 3405 C CA . GLN A 1 443 ? 1.855 -0.190 -13.570 1.00 98.50 443 GLN A CA 1
ATOM 3406 C C . GLN A 1 443 ? 1.893 1.236 -12.999 1.00 98.50 443 GLN A C 1
ATOM 3408 O O . GLN A 1 443 ? 2.808 1.583 -12.252 1.00 98.50 443 GLN A O 1
ATOM 3413 N N . GLN A 1 444 ? 0.880 2.067 -13.277 1.00 98.81 444 GLN A N 1
ATOM 3414 C CA . GLN A 1 444 ? 0.764 3.385 -12.637 1.00 98.81 444 GLN A CA 1
ATOM 3415 C C . GLN A 1 444 ? 0.446 3.269 -11.141 1.00 98.81 444 GLN A C 1
ATOM 3417 O O . GLN A 1 444 ? 0.988 4.035 -10.336 1.00 98.81 444 GLN A O 1
ATOM 3422 N N . LYS A 1 445 ? -0.363 2.273 -10.754 1.00 98.88 445 LYS A N 1
ATOM 3423 C CA . LYS A 1 445 ? -0.582 1.914 -9.350 1.00 98.88 445 LYS A CA 1
ATOM 3424 C C . LYS A 1 445 ? 0.727 1.508 -8.677 1.00 98.88 445 LYS A C 1
ATOM 3426 O O . LYS A 1 445 ? 1.049 2.064 -7.632 1.00 98.88 445 LYS A O 1
ATOM 3431 N N . PHE A 1 446 ? 1.523 0.644 -9.303 1.00 98.81 446 PHE A N 1
ATOM 3432 C CA . PHE A 1 446 ? 2.819 0.203 -8.785 1.00 98.81 446 PHE A CA 1
ATOM 3433 C C . PHE A 1 446 ? 3.771 1.381 -8.511 1.00 98.81 446 PHE A C 1
ATOM 3435 O O . PHE A 1 446 ? 4.345 1.464 -7.426 1.00 98.81 446 PHE A O 1
ATOM 3442 N N . ILE A 1 447 ? 3.867 2.358 -9.427 1.00 98.75 447 ILE A N 1
ATOM 3443 C CA . ILE A 1 447 ? 4.627 3.602 -9.185 1.00 98.75 447 ILE A CA 1
ATOM 3444 C C . ILE A 1 447 ? 4.087 4.348 -7.958 1.00 98.75 447 ILE A C 1
ATOM 3446 O O . ILE A 1 447 ? 4.860 4.827 -7.129 1.00 98.75 447 ILE A O 1
ATOM 3450 N N . SER A 1 448 ? 2.761 4.456 -7.829 1.00 98.62 448 SER A N 1
ATOM 3451 C CA . SER A 1 448 ? 2.132 5.188 -6.724 1.00 98.62 448 SER A CA 1
ATOM 3452 C C . SER A 1 448 ? 2.347 4.557 -5.349 1.00 98.62 448 SER A C 1
ATOM 3454 O O . SER A 1 448 ? 2.205 5.257 -4.354 1.00 98.62 448 SER A O 1
ATOM 3456 N N . LEU A 1 449 ? 2.706 3.271 -5.302 1.00 98.31 449 LEU A N 1
ATOM 3457 C CA . LEU A 1 449 ? 2.924 2.488 -4.086 1.00 98.31 449 LEU A CA 1
ATOM 3458 C C . LEU A 1 449 ? 4.389 2.487 -3.618 1.00 98.31 449 LEU A C 1
ATOM 3460 O O . LEU A 1 449 ? 4.700 1.871 -2.596 1.00 98.31 449 LEU A O 1
ATOM 3464 N N . PHE A 1 450 ? 5.300 3.145 -4.346 1.00 96.81 450 PHE A N 1
ATOM 3465 C CA . PHE A 1 450 ? 6.730 3.093 -4.050 1.00 96.81 450 PHE A CA 1
ATOM 3466 C C . PHE A 1 450 ? 7.043 3.509 -2.601 1.00 96.81 450 PHE A C 1
ATOM 3468 O O . PHE A 1 450 ? 6.643 4.575 -2.138 1.00 96.81 450 PHE A O 1
ATOM 3475 N N . VAL A 1 451 ? 7.833 2.663 -1.926 1.00 93.50 451 VAL A N 1
ATOM 3476 C CA . VAL A 1 451 ? 8.267 2.681 -0.513 1.00 93.50 451 VAL A CA 1
ATOM 3477 C C . VAL A 1 451 ? 7.338 1.981 0.489 1.00 93.50 451 VAL A C 1
ATOM 3479 O O . VAL A 1 451 ? 7.792 1.061 1.172 1.00 93.50 451 VAL A O 1
ATOM 3482 N N . TRP A 1 452 ? 6.074 2.391 0.633 1.00 94.06 452 TRP A N 1
ATOM 3483 C CA . TRP A 1 452 ? 5.188 1.823 1.673 1.00 94.06 452 TRP A CA 1
ATOM 3484 C C . TRP A 1 452 ? 4.308 0.683 1.171 1.00 94.06 452 TRP A C 1
ATOM 3486 O O . TRP A 1 452 ? 4.000 -0.235 1.926 1.00 94.06 452 TRP A O 1
ATOM 3496 N N . GLY A 1 453 ? 3.892 0.746 -0.091 1.00 96.69 453 GLY A N 1
ATOM 3497 C CA . GLY A 1 453 ? 2.820 -0.070 -0.646 1.00 96.69 453 GLY A CA 1
ATOM 3498 C C . GLY A 1 453 ? 3.272 -1.428 -1.169 1.00 96.69 453 GLY A C 1
ATOM 3499 O O . GLY A 1 453 ? 2.575 -2.008 -1.994 1.00 96.69 453 GLY A O 1
ATOM 3500 N N . SER A 1 454 ? 4.414 -1.956 -0.710 1.00 97.19 454 SER A N 1
ATOM 3501 C CA . SER A 1 454 ? 4.938 -3.252 -1.167 1.00 97.19 454 SER A CA 1
ATOM 3502 C C . SER A 1 454 ? 3.937 -4.393 -0.974 1.00 97.19 454 SER A C 1
ATOM 3504 O O . SER A 1 454 ? 3.920 -5.327 -1.764 1.00 97.19 454 SER A O 1
ATOM 3506 N N . PHE A 1 455 ? 3.094 -4.328 0.061 1.00 98.12 455 PHE A N 1
ATOM 3507 C CA . PHE A 1 455 ? 2.103 -5.372 0.338 1.00 98.12 455 PHE A CA 1
ATOM 3508 C C . PHE A 1 455 ? 1.010 -5.390 -0.726 1.00 98.12 455 PHE A C 1
ATOM 3510 O O . PHE A 1 455 ? 0.662 -6.455 -1.226 1.00 98.12 455 PHE A O 1
ATOM 3517 N N . GLU A 1 456 ? 0.517 -4.205 -1.087 1.00 98.50 456 GLU A N 1
ATOM 3518 C CA . GLU A 1 456 ? -0.504 -4.020 -2.113 1.00 98.50 456 GLU A CA 1
ATOM 3519 C C . GLU A 1 456 ? 0.052 -4.336 -3.506 1.00 98.50 456 GLU A C 1
ATOM 3521 O O . GLU A 1 456 ? -0.571 -5.075 -4.263 1.00 98.50 456 GLU A O 1
ATOM 3526 N N . ALA A 1 457 ? 1.269 -3.873 -3.815 1.00 98.44 457 ALA A N 1
ATOM 3527 C CA . ALA A 1 457 ? 1.950 -4.198 -5.068 1.00 98.44 457 ALA A CA 1
ATOM 3528 C C . ALA A 1 457 ? 2.100 -5.720 -5.238 1.00 98.44 457 ALA A C 1
ATOM 3530 O O . ALA A 1 457 ? 1.753 -6.279 -6.276 1.00 98.44 457 ALA A O 1
ATOM 3531 N N . TRP A 1 458 ? 2.522 -6.410 -4.176 1.00 98.50 458 TRP A N 1
ATOM 3532 C CA . TRP A 1 458 ? 2.631 -7.864 -4.181 1.00 98.50 458 TRP A CA 1
ATOM 3533 C C . TRP A 1 458 ? 1.266 -8.571 -4.207 1.00 98.50 458 TRP A C 1
ATOM 3535 O O . TRP A 1 458 ? 1.134 -9.678 -4.732 1.00 98.50 458 TRP A O 1
ATOM 3545 N N . ALA A 1 459 ? 0.220 -7.979 -3.623 1.00 98.50 459 ALA A N 1
ATOM 3546 C CA . ALA A 1 459 ? -1.143 -8.493 -3.745 1.00 98.50 459 ALA A CA 1
ATOM 3547 C C . ALA A 1 459 ? -1.626 -8.432 -5.202 1.00 98.50 459 ALA A C 1
ATOM 3549 O O . ALA A 1 459 ? -2.154 -9.431 -5.692 1.00 98.50 459 ALA A O 1
ATOM 3550 N N . ASP A 1 460 ? -1.389 -7.326 -5.913 1.00 98.56 460 ASP A N 1
ATOM 3551 C CA . ASP A 1 460 ? -1.706 -7.191 -7.340 1.00 98.56 460 ASP A CA 1
ATOM 3552 C C . ASP A 1 460 ? -1.005 -8.260 -8.176 1.00 98.56 460 ASP A C 1
ATOM 3554 O O . ASP A 1 460 ? -1.660 -9.003 -8.912 1.00 98.56 460 ASP A O 1
ATOM 3558 N N . GLU A 1 461 ? 0.311 -8.391 -8.017 1.00 98.25 461 GLU A N 1
ATOM 3559 C CA . GLU A 1 461 ? 1.112 -9.390 -8.725 1.00 98.25 461 GLU A CA 1
ATOM 3560 C C . GLU A 1 461 ? 0.573 -10.807 -8.527 1.00 98.25 461 GLU A C 1
ATOM 3562 O O . GLU A 1 461 ? 0.364 -11.545 -9.493 1.00 98.25 461 GLU A O 1
ATOM 3567 N N . ARG A 1 462 ? 0.234 -11.173 -7.288 1.00 98.12 462 ARG A N 1
ATOM 3568 C CA . ARG A 1 462 ? -0.330 -12.490 -6.974 1.00 98.12 462 ARG A CA 1
ATOM 3569 C C . ARG A 1 462 ? -1.736 -12.690 -7.535 1.00 98.12 462 ARG A C 1
ATOM 3571 O O . ARG A 1 462 ? -2.013 -13.784 -8.034 1.00 98.12 462 ARG A O 1
ATOM 3578 N N . ARG A 1 463 ? -2.616 -11.675 -7.501 1.00 97.88 463 ARG A N 1
ATOM 3579 C CA . ARG A 1 463 ? -3.989 -11.755 -8.062 1.00 97.88 463 ARG A CA 1
ATOM 3580 C C . ARG A 1 463 ? -3.982 -12.082 -9.546 1.00 97.88 463 ARG A C 1
ATOM 3582 O O . ARG A 1 463 ? -4.861 -12.805 -10.013 1.00 97.88 463 ARG A O 1
ATOM 3589 N N . TYR A 1 464 ? -2.961 -11.608 -10.248 1.00 97.56 464 TYR A N 1
ATOM 3590 C CA . TYR A 1 464 ? -2.753 -11.839 -11.671 1.00 97.56 464 TYR A CA 1
ATOM 3591 C C . TYR A 1 464 ? -1.657 -12.873 -11.960 1.00 97.56 464 TYR A C 1
ATOM 3593 O O . TYR A 1 464 ? -1.211 -12.995 -13.092 1.00 97.56 464 TYR A O 1
ATOM 3601 N N . SER A 1 465 ? -1.244 -13.658 -10.957 1.00 96.62 465 SER A N 1
ATOM 3602 C CA . SER A 1 465 ? -0.246 -14.728 -11.093 1.00 96.62 465 SER A CA 1
ATOM 3603 C C . SER A 1 465 ? 1.042 -14.306 -11.815 1.00 96.62 465 SER A C 1
ATOM 3605 O O . SER A 1 465 ? 1.561 -15.072 -12.623 1.00 96.62 465 SER A O 1
ATOM 3607 N N . TYR A 1 466 ? 1.545 -13.105 -11.518 1.00 96.81 466 TYR A N 1
ATOM 3608 C CA . TYR A 1 466 ? 2.773 -12.543 -12.089 1.00 96.81 466 TYR A CA 1
ATOM 3609 C C . TYR A 1 466 ? 2.762 -12.453 -13.625 1.00 96.81 466 TYR A C 1
ATOM 3611 O O . TYR A 1 466 ? 3.814 -12.534 -14.256 1.00 96.81 466 TYR A O 1
ATOM 3619 N N . ASP A 1 467 ? 1.581 -12.302 -14.239 1.00 97.06 467 ASP A N 1
ATOM 3620 C CA . ASP A 1 467 ? 1.440 -12.276 -15.696 1.00 97.06 467 ASP A CA 1
ATOM 3621 C C . ASP A 1 467 ? 2.325 -11.172 -16.323 1.00 97.06 467 ASP A C 1
ATOM 3623 O O . ASP A 1 467 ? 2.088 -9.980 -16.086 1.00 97.06 467 ASP A O 1
ATOM 3627 N N . PRO A 1 468 ? 3.325 -11.533 -17.153 1.00 95.06 468 PRO A N 1
ATOM 3628 C CA . PRO A 1 468 ? 4.267 -10.575 -17.730 1.00 95.06 468 PRO A CA 1
ATOM 3629 C C . PRO A 1 468 ? 3.625 -9.650 -18.772 1.00 95.06 468 PRO A C 1
ATOM 3631 O O . PRO A 1 468 ? 4.221 -8.643 -19.153 1.00 95.06 468 PRO A O 1
ATOM 3634 N N . THR A 1 469 ? 2.418 -9.965 -19.251 1.00 95.50 469 THR A N 1
ATOM 3635 C CA . THR A 1 469 ? 1.645 -9.070 -20.123 1.00 95.50 469 THR A CA 1
ATOM 3636 C C . THR A 1 469 ? 1.007 -7.922 -19.340 1.00 95.50 469 THR A C 1
ATOM 3638 O O . THR A 1 469 ? 0.797 -6.843 -19.901 1.00 95.50 469 THR A O 1
ATOM 3641 N N . ILE A 1 470 ? 0.763 -8.130 -18.040 1.00 96.94 470 ILE A N 1
ATOM 3642 C CA . ILE A 1 470 ? 0.234 -7.135 -17.104 1.00 96.94 470 ILE A CA 1
ATOM 3643 C C . ILE A 1 470 ? 1.390 -6.372 -16.442 1.00 96.94 470 ILE A C 1
ATOM 3645 O O . ILE A 1 470 ? 1.470 -5.145 -16.564 1.00 96.94 470 ILE A O 1
ATOM 3649 N N . PHE A 1 471 ? 2.323 -7.091 -15.812 1.00 97.06 471 PHE A N 1
ATOM 3650 C CA . PHE A 1 471 ? 3.507 -6.537 -15.140 1.00 97.06 471 PHE A CA 1
ATOM 3651 C C . PHE A 1 471 ? 4.701 -6.516 -16.091 1.00 97.06 471 PHE A C 1
ATOM 3653 O O . PHE A 1 471 ? 5.689 -7.235 -15.940 1.00 97.06 471 PHE A O 1
ATOM 3660 N N . GLN A 1 472 ? 4.578 -5.707 -17.137 1.00 96.31 472 GLN A N 1
ATOM 3661 C CA . GLN A 1 472 ? 5.551 -5.651 -18.220 1.00 96.31 472 GLN A CA 1
ATOM 3662 C C . GLN A 1 472 ? 6.916 -5.204 -17.698 1.00 96.31 472 GLN A C 1
ATOM 3664 O O . GLN A 1 472 ? 7.070 -4.088 -17.222 1.00 96.31 472 GLN A O 1
ATOM 3669 N N . GLY A 1 473 ? 7.927 -6.059 -17.831 1.00 92.69 473 GLY A N 1
ATOM 3670 C CA . GLY A 1 473 ? 9.275 -5.784 -17.332 1.00 92.69 473 GLY A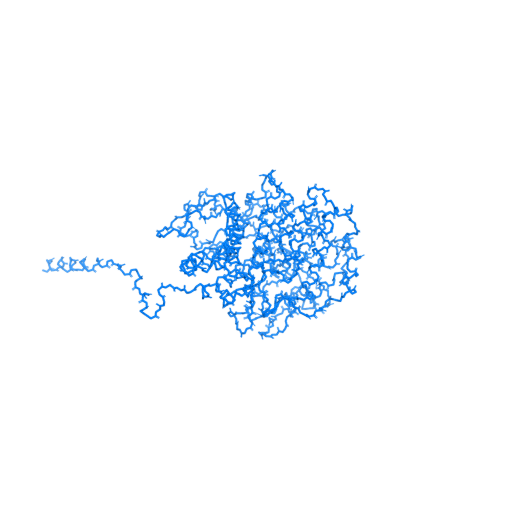 CA 1
ATOM 3671 C C . GLY A 1 473 ? 9.572 -6.360 -15.948 1.00 92.69 473 GLY A C 1
ATOM 3672 O O . GLY A 1 473 ? 10.745 -6.363 -15.580 1.00 92.69 473 GLY A O 1
ATOM 3673 N N . PHE A 1 474 ? 8.579 -6.910 -15.239 1.00 94.38 474 PHE A N 1
ATOM 3674 C CA . PHE A 1 474 ? 8.831 -7.803 -14.108 1.00 94.38 474 PHE A CA 1
ATOM 3675 C C . PHE A 1 474 ? 9.634 -9.017 -14.594 1.00 94.38 474 PHE A C 1
ATOM 3677 O O . PHE A 1 474 ? 9.355 -9.576 -15.661 1.00 94.38 474 PHE A O 1
ATOM 3684 N N . GLN A 1 475 ? 10.643 -9.426 -13.829 1.00 94.12 475 GLN A N 1
ATOM 3685 C CA . GLN A 1 475 ? 11.507 -10.550 -14.192 1.00 94.12 475 GLN A CA 1
ATOM 3686 C C . GLN A 1 475 ? 11.486 -11.617 -13.112 1.00 94.12 475 GLN A C 1
ATOM 3688 O O . GLN A 1 475 ? 11.989 -11.378 -12.023 1.00 94.12 475 GLN A O 1
ATOM 3693 N N . VAL A 1 476 ? 10.970 -12.809 -13.415 1.00 94.75 476 VAL A N 1
ATOM 3694 C CA . VAL A 1 476 ? 11.033 -13.933 -12.469 1.00 94.75 476 VAL A CA 1
ATOM 3695 C C . VAL A 1 476 ? 12.507 -14.206 -12.122 1.00 94.75 476 VAL A C 1
ATOM 3697 O O . VAL A 1 476 ? 13.297 -14.472 -13.036 1.00 94.75 476 VAL A O 1
ATOM 3700 N N . PRO A 1 477 ? 12.910 -14.104 -10.842 1.00 95.31 477 PRO A N 1
ATOM 3701 C CA . PRO A 1 477 ? 14.302 -14.277 -10.451 1.00 95.31 477 PRO A CA 1
ATOM 3702 C C . PRO A 1 477 ? 14.703 -15.756 -10.474 1.00 95.31 477 PRO A C 1
ATOM 3704 O O . PRO A 1 477 ? 13.877 -16.654 -10.652 1.00 95.31 477 PRO A O 1
ATOM 3707 N N . SER A 1 478 ? 15.988 -16.035 -10.236 1.00 95.94 478 SER A N 1
ATOM 3708 C CA . SER A 1 478 ? 16.374 -17.385 -9.828 1.00 95.94 478 SER A CA 1
ATOM 3709 C C . SER A 1 478 ? 15.717 -17.691 -8.482 1.00 95.94 478 SER A C 1
ATOM 3711 O O . SER A 1 478 ? 15.938 -16.989 -7.499 1.00 95.94 478 SER A O 1
ATOM 3713 N N . LEU A 1 479 ? 14.861 -18.708 -8.450 1.00 97.69 479 LEU A N 1
ATOM 3714 C CA . LEU A 1 479 ? 14.054 -18.999 -7.270 1.00 97.69 479 LEU A CA 1
ATOM 3715 C C . LEU A 1 479 ? 14.864 -19.748 -6.209 1.00 97.69 479 LEU A C 1
ATOM 3717 O O . LEU A 1 479 ? 15.720 -20.580 -6.520 1.00 97.69 479 LEU A O 1
ATOM 3721 N N . TYR A 1 480 ? 14.556 -19.467 -4.947 1.00 97.88 480 TYR A N 1
ATOM 3722 C CA . TYR A 1 480 ? 15.146 -20.128 -3.793 1.00 97.88 480 TYR A CA 1
ATOM 3723 C C . TYR A 1 480 ? 14.877 -21.647 -3.845 1.00 97.88 480 TYR A C 1
ATOM 3725 O O . TYR A 1 480 ? 13.796 -22.050 -4.277 1.00 97.88 480 TYR A O 1
ATOM 3733 N N . PRO A 1 481 ? 15.810 -22.527 -3.427 1.00 97.38 481 PRO A N 1
ATOM 3734 C CA . PRO A 1 481 ? 15.668 -23.973 -3.636 1.00 97.38 481 PRO A CA 1
ATOM 3735 C C . PRO A 1 481 ? 14.366 -24.585 -3.097 1.00 97.38 481 PRO A C 1
ATOM 3737 O O . PRO A 1 481 ? 13.743 -25.394 -3.789 1.00 97.38 481 PRO A O 1
ATOM 3740 N N . ASP A 1 482 ? 13.904 -24.152 -1.918 1.00 97.38 482 ASP A N 1
ATOM 3741 C CA . ASP A 1 482 ? 12.661 -24.652 -1.307 1.00 97.38 482 ASP A CA 1
ATOM 3742 C C . ASP A 1 482 ? 11.405 -24.286 -2.109 1.00 97.38 482 ASP A C 1
ATOM 3744 O O . ASP A 1 482 ? 10.339 -24.851 -1.879 1.00 97.38 482 ASP A O 1
ATOM 3748 N N . ASN A 1 483 ? 11.504 -23.360 -3.063 1.00 97.62 483 ASN A N 1
ATOM 3749 C CA . ASN A 1 483 ? 10.388 -22.983 -3.919 1.00 97.62 483 ASN A CA 1
ATOM 3750 C C . ASN A 1 483 ? 10.039 -24.073 -4.941 1.00 97.62 483 ASN A C 1
ATOM 3752 O O . ASN A 1 483 ? 8.957 -24.032 -5.526 1.00 97.62 483 ASN A O 1
ATOM 3756 N N . ALA A 1 484 ? 10.953 -25.015 -5.209 1.00 95.88 484 ALA A N 1
ATOM 3757 C CA . ALA A 1 484 ? 10.777 -26.070 -6.210 1.00 95.88 484 ALA A CA 1
ATOM 3758 C C . ALA A 1 484 ? 10.294 -25.535 -7.580 1.00 95.88 484 ALA A C 1
ATOM 3760 O O . ALA A 1 484 ? 9.431 -26.127 -8.229 1.00 95.88 484 ALA A O 1
ATOM 3761 N N . GLY A 1 485 ? 10.830 -24.381 -7.998 1.00 96.38 485 GLY A N 1
ATOM 3762 C CA . GLY A 1 485 ? 10.492 -23.723 -9.264 1.00 96.38 485 GLY A CA 1
ATOM 3763 C C . GLY A 1 485 ? 9.175 -22.933 -9.276 1.00 96.38 485 GLY A C 1
ATOM 3764 O O . GLY A 1 485 ? 8.761 -22.486 -10.342 1.00 96.38 485 GLY A O 1
ATOM 3765 N N . LYS A 1 486 ? 8.507 -22.751 -8.130 1.00 97.44 486 LYS A N 1
ATOM 3766 C CA . LYS A 1 486 ? 7.253 -21.988 -8.009 1.00 97.44 486 LYS A CA 1
ATOM 3767 C C . LYS A 1 486 ? 7.506 -20.602 -7.414 1.00 97.44 486 LYS A C 1
ATOM 3769 O O . LYS A 1 486 ? 8.273 -20.463 -6.468 1.00 97.44 486 LYS A O 1
ATOM 3774 N N . GLN A 1 487 ? 6.825 -19.580 -7.910 1.00 97.50 487 GLN A N 1
ATOM 3775 C CA . GLN A 1 487 ? 6.929 -18.253 -7.306 1.00 97.50 487 GLN A CA 1
ATOM 3776 C C . GLN A 1 487 ? 6.300 -18.201 -5.908 1.00 97.50 487 GLN A C 1
ATOM 3778 O O . GLN A 1 487 ? 5.433 -19.012 -5.563 1.00 97.50 487 GLN A O 1
ATOM 3783 N N . VAL A 1 488 ? 6.754 -17.252 -5.093 1.00 97.88 488 VAL A N 1
ATOM 3784 C CA . VAL A 1 488 ? 6.212 -17.011 -3.751 1.00 97.88 488 VAL A CA 1
ATOM 3785 C C . VAL A 1 488 ? 4.787 -16.467 -3.836 1.00 97.88 488 VAL A C 1
ATOM 3787 O O . VAL A 1 488 ? 4.426 -15.742 -4.753 1.00 97.88 488 VAL A O 1
ATOM 3790 N N . TYR A 1 489 ? 3.945 -16.816 -2.874 1.00 98.06 489 TYR A N 1
ATOM 3791 C CA . TYR A 1 489 ? 2.553 -16.377 -2.793 1.00 98.06 489 TYR A CA 1
ATOM 3792 C C . TYR A 1 489 ? 2.108 -16.045 -1.365 1.00 98.06 489 TYR A C 1
ATOM 3794 O O . TYR A 1 489 ? 1.128 -15.319 -1.198 1.00 98.06 489 TYR A O 1
ATOM 3802 N N . LEU A 1 490 ? 2.812 -16.543 -0.345 1.00 96.81 490 LEU A N 1
ATOM 3803 C CA . LEU A 1 490 ? 2.510 -16.334 1.069 1.00 96.81 490 LEU A CA 1
ATOM 3804 C C . LEU A 1 490 ? 3.765 -15.983 1.849 1.00 96.81 490 LEU A C 1
ATOM 3806 O O . LEU A 1 490 ? 4.859 -16.463 1.563 1.00 96.81 490 LEU A O 1
ATOM 3810 N N . VAL A 1 491 ? 3.566 -15.221 2.912 1.00 96.88 491 VAL A N 1
ATOM 3811 C CA . VAL A 1 491 ? 4.520 -15.143 4.006 1.00 96.88 491 VAL A CA 1
ATOM 3812 C C . VAL A 1 491 ? 4.210 -16.271 4.985 1.00 96.88 491 VAL A C 1
ATOM 3814 O O . VAL A 1 491 ? 3.058 -16.643 5.216 1.00 96.88 491 VAL A O 1
ATOM 3817 N N . ARG A 1 492 ? 5.254 -16.854 5.568 1.00 94.81 492 ARG A N 1
ATOM 3818 C CA . ARG A 1 492 ? 5.088 -17.870 6.609 1.00 94.81 492 ARG A CA 1
ATOM 3819 C C . ARG A 1 492 ? 4.609 -17.197 7.905 1.00 94.81 492 ARG A C 1
ATOM 3821 O O . ARG A 1 492 ? 5.076 -16.098 8.203 1.00 94.81 492 ARG A O 1
ATOM 3828 N N . PRO A 1 493 ? 3.729 -17.833 8.701 1.00 94.75 493 PRO A N 1
ATOM 3829 C CA . PRO A 1 493 ? 3.384 -17.317 10.022 1.00 94.75 493 PRO A CA 1
ATOM 3830 C C . PRO A 1 493 ? 4.629 -17.103 10.892 1.00 94.75 493 PRO A C 1
ATOM 3832 O O . PRO A 1 493 ? 5.657 -17.755 10.686 1.00 94.75 493 PRO A O 1
ATOM 3835 N N . ARG A 1 494 ? 4.556 -16.191 11.865 1.00 94.81 494 ARG A N 1
ATOM 3836 C CA . ARG A 1 494 ? 5.725 -15.804 12.666 1.00 94.81 494 ARG A CA 1
ATOM 3837 C C . ARG A 1 494 ? 6.353 -17.011 13.369 1.00 94.81 494 ARG A C 1
ATOM 3839 O O . ARG A 1 494 ? 5.677 -17.739 14.094 1.00 94.81 494 ARG A O 1
ATOM 3846 N N . TYR A 1 495 ? 7.668 -17.168 13.214 1.00 94.12 495 TYR A N 1
ATOM 3847 C CA . TYR A 1 495 ? 8.401 -18.329 13.715 1.00 94.12 495 TYR A CA 1
ATOM 3848 C C . TYR A 1 495 ? 8.225 -18.541 15.222 1.00 94.12 495 TYR A C 1
ATOM 3850 O O . TYR A 1 495 ? 7.759 -19.598 15.643 1.00 94.12 495 TYR A O 1
ATOM 3858 N N . ASN A 1 496 ? 8.537 -17.529 16.037 1.00 90.94 496 ASN A N 1
ATOM 3859 C CA . ASN A 1 496 ? 8.558 -17.702 17.487 1.00 90.94 496 ASN A CA 1
ATOM 3860 C C . ASN A 1 496 ? 7.192 -18.022 18.099 1.00 90.94 496 ASN A C 1
ATOM 3862 O O . ASN A 1 496 ? 7.168 -18.687 19.127 1.00 90.94 496 ASN A O 1
ATOM 3866 N N . SER A 1 497 ? 6.076 -17.540 17.537 1.00 90.94 497 SER A N 1
ATOM 3867 C CA . SER A 1 497 ? 4.746 -17.857 18.077 1.00 90.94 497 SER A CA 1
ATOM 3868 C C . SER A 1 497 ? 4.200 -19.162 17.511 1.00 90.94 497 SER A C 1
ATOM 3870 O O . SER A 1 497 ? 3.678 -19.975 18.266 1.00 90.94 497 SER A O 1
ATOM 3872 N N . GLU A 1 498 ? 4.386 -19.413 16.216 1.00 94.50 498 GLU A N 1
ATOM 3873 C CA . GLU A 1 498 ? 3.702 -20.530 15.571 1.00 94.50 498 GLU A CA 1
ATOM 3874 C C . GLU A 1 498 ? 4.562 -21.795 15.530 1.00 94.50 498 GLU A C 1
ATOM 3876 O O . GLU A 1 498 ? 4.121 -22.859 15.958 1.00 94.50 498 GLU A O 1
ATOM 3881 N N . TYR A 1 499 ? 5.815 -21.690 15.085 1.00 93.44 499 TYR A N 1
ATOM 3882 C CA . TYR A 1 499 ? 6.696 -22.846 14.859 1.00 93.44 499 TYR A CA 1
ATOM 3883 C C . TYR A 1 499 ? 7.321 -23.392 16.149 1.00 93.44 499 TYR A C 1
ATOM 3885 O O . TYR A 1 499 ? 7.943 -24.453 16.124 1.00 93.44 499 TYR A O 1
ATOM 3893 N N . ILE A 1 500 ? 7.139 -22.688 17.271 1.00 92.12 500 ILE A N 1
ATOM 3894 C CA . ILE A 1 500 ? 7.561 -23.133 18.605 1.00 92.12 500 ILE A CA 1
ATOM 3895 C C . ILE A 1 500 ? 6.352 -23.545 19.454 1.00 92.12 500 ILE A C 1
ATOM 3897 O O . ILE A 1 500 ? 6.380 -24.614 20.059 1.00 92.12 500 ILE A O 1
ATOM 3901 N N . TRP A 1 501 ? 5.288 -22.731 19.496 1.00 90.25 501 TRP A N 1
ATOM 3902 C CA . TRP A 1 501 ? 4.184 -22.919 20.451 1.00 90.25 501 TRP A CA 1
ATOM 3903 C C . TRP A 1 501 ? 2.875 -23.433 19.835 1.00 90.25 501 TRP A C 1
ATOM 3905 O O . TRP A 1 501 ? 2.040 -23.950 20.573 1.00 90.25 501 TRP A O 1
ATOM 3915 N N . ASN A 1 502 ? 2.693 -23.350 18.511 1.00 94.19 502 ASN A N 1
ATOM 3916 C CA . ASN A 1 502 ? 1.436 -23.688 17.824 1.00 94.19 502 ASN A CA 1
ATOM 3917 C C . ASN A 1 502 ? 1.618 -24.741 16.707 1.00 94.19 502 ASN A C 1
ATOM 3919 O O . ASN A 1 502 ? 0.880 -24.773 15.719 1.00 94.19 502 ASN A O 1
ATOM 3923 N N . VAL A 1 503 ? 2.624 -25.614 16.850 1.00 94.19 503 VAL A N 1
ATOM 3924 C CA . VAL A 1 503 ? 3.040 -26.582 15.816 1.00 94.19 503 VAL A CA 1
ATOM 3925 C C . VAL A 1 503 ? 1.904 -27.494 15.324 1.00 94.19 503 VAL A C 1
ATOM 3927 O O . VAL A 1 503 ? 1.791 -27.652 14.106 1.00 94.19 503 VAL A O 1
ATOM 3930 N N . PRO A 1 504 ? 1.039 -28.077 16.184 1.00 93.69 504 PRO A N 1
ATOM 3931 C CA . PRO A 1 504 ? -0.068 -28.910 15.706 1.00 93.69 504 PRO A CA 1
ATOM 3932 C C . PRO A 1 504 ? -1.019 -28.159 14.759 1.00 93.69 504 PRO A C 1
ATOM 3934 O O . PRO A 1 504 ? -1.404 -28.688 13.716 1.00 93.69 504 PRO A O 1
ATOM 3937 N N . SER A 1 505 ? -1.333 -26.898 15.062 1.00 94.56 505 SER A N 1
ATOM 3938 C CA . SER A 1 505 ? -2.192 -26.055 14.224 1.00 94.56 505 SER A CA 1
ATOM 3939 C C . SER A 1 505 ? -1.516 -25.671 12.904 1.00 94.56 505 SER A C 1
ATOM 3941 O O . SER A 1 505 ? -2.155 -25.693 11.852 1.00 94.56 505 SER A O 1
ATOM 3943 N N . LEU A 1 506 ? -0.205 -25.396 12.916 1.00 93.62 506 LEU A N 1
ATOM 3944 C CA . LEU A 1 506 ? 0.576 -25.188 11.687 1.00 93.62 506 LEU A CA 1
ATOM 3945 C C . LEU A 1 506 ? 0.596 -26.432 10.790 1.00 93.62 506 LEU A C 1
ATOM 3947 O O . LEU A 1 506 ? 0.523 -26.321 9.562 1.00 93.62 506 LEU A O 1
ATOM 3951 N N . GLN A 1 507 ? 0.715 -27.621 11.385 1.00 95.00 507 GLN A N 1
ATOM 3952 C CA . GLN A 1 507 ? 0.672 -28.887 10.653 1.00 95.00 507 GLN A CA 1
ATOM 3953 C C . GLN A 1 507 ? -0.679 -29.083 9.964 1.00 95.00 507 GLN A C 1
ATOM 3955 O O . GLN A 1 507 ? -0.697 -29.498 8.805 1.00 95.00 507 GLN A O 1
ATOM 3960 N N . ALA A 1 508 ? -1.784 -28.714 10.619 1.00 94.56 508 ALA A N 1
ATOM 3961 C CA . ALA A 1 508 ? -3.132 -28.841 10.065 1.00 94.56 508 ALA A CA 1
ATOM 3962 C C . ALA A 1 508 ? -3.335 -28.041 8.763 1.00 94.56 508 ALA A C 1
ATOM 3964 O O . ALA A 1 508 ? -4.035 -28.499 7.864 1.00 94.56 508 ALA A O 1
ATOM 3965 N N . ILE A 1 509 ? -2.670 -26.890 8.614 1.00 94.50 509 ILE A N 1
ATOM 3966 C CA . ILE A 1 509 ? -2.693 -26.084 7.376 1.00 94.50 509 ILE A CA 1
ATOM 3967 C C . ILE A 1 509 ? -1.535 -26.422 6.410 1.00 94.50 509 ILE A C 1
ATOM 3969 O O . ILE A 1 509 ? -1.355 -25.801 5.354 1.00 94.50 509 ILE A O 1
ATOM 3973 N N . GLY A 1 510 ? -0.717 -27.418 6.760 1.00 94.56 510 GLY A N 1
ATOM 3974 C CA . GLY A 1 510 ? 0.443 -27.856 5.991 1.00 94.56 510 GLY A CA 1
ATOM 3975 C C . GLY A 1 510 ? 1.557 -26.809 5.905 1.00 94.56 510 GLY A C 1
ATOM 3976 O O . GLY A 1 510 ? 2.267 -26.782 4.899 1.00 94.56 510 GLY A O 1
ATOM 3977 N N . ALA A 1 511 ? 1.692 -25.939 6.912 1.00 94.75 511 ALA A N 1
ATOM 3978 C CA . ALA A 1 511 ? 2.706 -24.880 6.963 1.00 94.75 511 ALA A CA 1
ATOM 3979 C C . ALA A 1 511 ? 4.114 -25.366 7.339 1.00 94.75 511 ALA A C 1
ATOM 3981 O O . ALA A 1 511 ? 5.082 -24.616 7.234 1.00 94.75 511 ALA A O 1
ATOM 3982 N N . MET A 1 512 ? 4.251 -26.647 7.692 1.00 94.25 512 MET A N 1
ATOM 3983 C CA . MET A 1 512 ? 5.550 -27.294 7.910 1.00 94.25 512 MET A CA 1
ATOM 3984 C C . MET A 1 512 ? 6.267 -27.680 6.607 1.00 94.25 512 MET A C 1
ATOM 3986 O O . MET A 1 512 ? 7.449 -28.008 6.645 1.00 94.25 512 MET A O 1
ATOM 3990 N N . ALA A 1 513 ? 5.579 -27.658 5.460 1.00 95.50 513 ALA A N 1
ATOM 3991 C CA . ALA A 1 513 ? 6.190 -27.980 4.172 1.00 95.50 513 ALA A CA 1
ATOM 3992 C C . ALA A 1 513 ? 7.237 -26.916 3.779 1.00 95.50 513 ALA A C 1
ATOM 3994 O O . ALA A 1 513 ? 6.935 -25.723 3.904 1.00 95.50 513 ALA A O 1
ATOM 3995 N N . PRO A 1 514 ? 8.431 -27.291 3.278 1.00 94.81 514 PRO A N 1
ATOM 3996 C CA . PRO A 1 514 ? 9.449 -26.326 2.855 1.00 94.81 514 PRO A CA 1
ATOM 3997 C C . PRO A 1 514 ? 8.920 -25.308 1.838 1.00 94.81 514 PRO A C 1
ATOM 3999 O O . PRO A 1 514 ? 9.164 -24.116 1.993 1.00 94.81 514 PRO A O 1
ATOM 4002 N N . ASP A 1 515 ? 8.072 -25.742 0.903 1.00 96.31 515 ASP A N 1
ATOM 4003 C CA . ASP A 1 515 ? 7.492 -24.913 -0.159 1.00 96.31 515 ASP A CA 1
ATOM 4004 C C . ASP A 1 515 ? 6.187 -24.190 0.235 1.00 96.31 515 ASP A C 1
ATOM 4006 O O . ASP A 1 515 ? 5.504 -23.650 -0.637 1.00 96.31 515 ASP A O 1
ATOM 4010 N N . TYR A 1 516 ? 5.806 -24.152 1.523 1.00 97.12 516 TYR A N 1
ATOM 4011 C CA . TYR A 1 516 ? 4.532 -23.560 1.970 1.00 97.12 516 TYR A CA 1
ATOM 4012 C C . TYR A 1 516 ? 4.305 -22.130 1.461 1.00 97.12 516 TYR A C 1
ATOM 4014 O O . TYR A 1 516 ? 3.187 -21.790 1.075 1.00 97.12 516 TYR A O 1
ATOM 4022 N N . HIS A 1 517 ? 5.354 -21.304 1.422 1.00 97.31 517 HIS A N 1
ATOM 4023 C CA . HIS A 1 517 ? 5.286 -19.919 0.946 1.00 97.31 517 HIS A CA 1
ATOM 4024 C C . HIS A 1 517 ? 4.932 -19.803 -0.543 1.00 97.31 517 HIS A C 1
ATOM 4026 O O . HIS A 1 517 ? 4.586 -18.718 -0.986 1.00 97.31 517 HIS A O 1
ATOM 4032 N N . THR A 1 518 ? 4.947 -20.895 -1.313 1.00 97.88 518 THR A N 1
ATOM 4033 C CA . THR A 1 518 ? 4.529 -20.926 -2.728 1.00 97.88 518 THR A CA 1
ATOM 4034 C C . THR A 1 518 ? 3.050 -21.282 -2.925 1.00 97.88 518 THR A C 1
ATOM 4036 O O . THR A 1 518 ? 2.538 -21.239 -4.046 1.00 97.88 518 THR A O 1
ATOM 4039 N N . LYS A 1 519 ? 2.325 -21.648 -1.856 1.00 97.31 519 LYS A N 1
ATOM 4040 C CA . LYS A 1 519 ? 0.898 -21.986 -1.953 1.00 97.31 519 LYS A CA 1
ATOM 4041 C C . LYS A 1 519 ? 0.084 -20.748 -2.318 1.00 97.31 519 LYS A C 1
ATOM 4043 O O . LYS A 1 519 ? 0.212 -19.710 -1.687 1.00 97.31 519 LYS A O 1
ATOM 4048 N N . LYS A 1 520 ? -0.814 -20.869 -3.293 1.00 97.12 520 LYS A N 1
ATOM 4049 C CA . LYS A 1 520 ? -1.700 -19.767 -3.688 1.00 97.12 520 LYS A CA 1
ATOM 4050 C C . LYS A 1 520 ? -2.692 -19.433 -2.556 1.00 97.12 520 LYS A C 1
ATOM 4052 O O . LYS A 1 520 ? -3.389 -20.350 -2.111 1.00 97.12 520 LYS A O 1
ATOM 4057 N N . PRO A 1 521 ? -2.783 -18.172 -2.086 1.00 96.75 521 PRO A N 1
ATOM 4058 C CA . PRO A 1 521 ? -3.777 -17.772 -1.097 1.00 96.75 521 PRO A CA 1
ATOM 4059 C C . PRO A 1 521 ? -5.193 -17.895 -1.649 1.00 96.75 521 PRO A C 1
ATOM 4061 O O . PRO A 1 521 ? -5.427 -17.798 -2.850 1.00 96.75 521 PRO A O 1
ATOM 4064 N N . TRP A 1 522 ? -6.167 -18.028 -0.758 1.00 97.56 522 TRP A N 1
ATOM 4065 C CA . TRP A 1 522 ? -7.574 -18.142 -1.118 1.00 97.56 522 TRP A CA 1
ATOM 4066 C C . TRP A 1 522 ? -8.088 -16.956 -1.939 1.00 97.56 522 TRP A C 1
ATOM 4068 O O . TRP A 1 522 ? -8.854 -17.178 -2.875 1.00 97.56 522 TRP A O 1
ATOM 4078 N N . PHE A 1 523 ? -7.677 -15.721 -1.628 1.00 95.94 523 PHE A N 1
ATOM 4079 C CA . PHE A 1 523 ? -8.247 -14.522 -2.257 1.00 95.94 523 PHE A CA 1
ATOM 4080 C C . PHE A 1 523 ? -7.953 -14.418 -3.761 1.00 95.94 523 PHE A C 1
ATOM 4082 O O . PHE A 1 523 ? -8.725 -13.802 -4.490 1.00 95.94 523 PHE A O 1
ATOM 4089 N N . ILE A 1 524 ? -6.893 -15.080 -4.242 1.00 95.38 524 ILE A N 1
ATOM 4090 C CA . ILE A 1 524 ? -6.547 -15.108 -5.671 1.00 95.38 524 ILE A CA 1
ATOM 4091 C C . ILE A 1 524 ? -7.190 -16.276 -6.425 1.00 95.38 524 ILE A C 1
ATOM 4093 O O . ILE A 1 524 ? -7.148 -16.298 -7.654 1.00 95.38 524 ILE A O 1
ATOM 4097 N N . LEU A 1 525 ? -7.748 -17.259 -5.713 1.00 95.62 525 LEU A N 1
ATOM 4098 C CA . LEU A 1 525 ? -8.459 -18.385 -6.319 1.00 95.62 525 LEU A CA 1
ATOM 4099 C C . LEU A 1 525 ? -9.887 -17.961 -6.715 1.00 95.62 525 LEU A C 1
ATOM 4101 O O . LEU A 1 525 ? -10.407 -17.024 -6.106 1.00 95.62 525 LEU A O 1
ATOM 4105 N N . PRO A 1 526 ? -10.533 -18.640 -7.680 1.00 92.12 526 PRO A N 1
ATOM 4106 C CA . PRO A 1 526 ? -11.930 -18.386 -8.044 1.00 92.12 526 PRO A CA 1
ATOM 4107 C C . PRO A 1 526 ? -12.948 -18.513 -6.900 1.00 92.12 526 PRO A C 1
ATOM 4109 O O . PRO A 1 526 ? -12.603 -19.099 -5.841 1.00 92.12 526 PRO A O 1
#